Protein AF-0000000083929045 (afdb_homodimer)

Solvent-accessible surface area (backbone atoms only — not comparable to full-atom values): 28969 Å² total; per-residue (Å²): 110,42,44,61,75,66,54,42,80,89,44,76,64,35,27,66,94,39,28,39,79,70,25,64,44,53,65,53,69,43,41,29,26,38,61,42,42,71,91,71,41,39,76,35,85,62,33,43,62,63,44,73,41,59,32,74,46,68,45,70,34,44,34,30,17,72,43,71,38,47,37,33,48,41,65,78,69,24,33,40,30,50,44,58,49,95,56,54,25,23,33,47,32,36,36,51,24,32,11,51,73,42,33,62,14,21,38,47,25,56,29,48,46,55,31,28,20,25,39,38,39,36,21,29,36,60,88,49,92,45,64,72,66,19,53,76,31,68,72,15,23,39,35,47,34,37,35,31,40,84,29,97,52,76,44,73,70,46,43,59,59,61,61,46,47,77,64,20,30,45,44,69,28,55,47,82,33,60,87,48,23,61,50,60,74,46,70,55,72,85,54,55,40,40,32,34,39,40,74,21,20,40,60,52,84,63,18,43,62,10,24,39,40,34,41,40,68,57,56,43,61,30,13,59,67,63,46,29,54,56,36,66,23,23,24,78,86,64,46,67,41,35,38,44,46,40,73,60,32,64,55,78,86,62,73,45,32,26,27,52,70,69,70,71,71,70,68,59,62,60,60,52,49,51,50,47,57,64,64,58,63,72,62,82,127,112,42,44,63,73,65,54,41,80,90,44,77,64,35,27,66,94,38,27,39,80,70,25,64,45,53,66,52,68,44,41,29,27,38,62,44,42,71,92,73,42,40,77,36,85,61,34,41,62,61,44,73,40,58,31,73,48,68,46,69,33,44,34,29,15,73,44,72,40,48,38,32,50,41,65,80,69,25,32,40,31,50,43,58,50,94,57,54,26,23,34,47,32,36,36,50,24,33,11,50,73,41,33,60,14,22,37,48,23,56,29,49,45,56,31,28,21,26,40,38,40,38,22,29,37,62,89,49,93,45,68,73,66,20,52,74,32,67,73,15,24,40,35,46,33,36,35,31,38,84,30,97,51,75,45,73,70,46,44,58,59,61,60,47,47,77,64,21,31,44,44,70,27,54,46,80,34,57,86,47,25,60,50,60,73,46,68,56,74,87,52,54,42,41,35,36,40,38,74,22,19,40,60,53,84,62,18,43,62,11,24,38,39,34,40,40,68,58,55,42,62,30,13,59,67,63,45,29,54,56,34,65,23,23,23,76,88,63,47,66,41,34,39,45,44,40,74,60,32,64,56,78,84,61,72,45,31,26,26,50,68,70,71,73,71,69,68,60,61,60,60,51,51,53,52,48,56,65,63,58,60,74,63,81,128

Nearest PDB structures (foldseek):
  6rqu-assembly1_A  TM=9.583E-01  e=1.878E-30  Homo sapiens
  6y74-assembly1_B  TM=9.250E-01  e=8.598E-31  Homo sapiens
  9flf-assembly1_A  TM=9.456E-01  e=1.449E-29  Homo sapiens
  6g9u-assembly1_B  TM=9.501E-01  e=4.821E-29  Homo sapiens
  8vzg-assembly1_A  TM=9.355E-01  e=4.275E-29  Homo sapiens

InterPro domains:
  IPR001148 Alpha carbonic anhydrase domain [PF00194] (15-259)
  IPR001148 Alpha carbonic anhydrase domain [PS51144] (1-260)
  IPR001148 Alpha carbonic anhydrase domain [SM01057] (1-260)
  IPR018338 Carbonic anhydrase, alpha-class, conserved site [PS00162] (106-122)
  IPR023561 Carbonic anhydrase, alpha-class [PTHR18952] (1-255)
  IPR036398 Alpha carbonic anhydrase domain superfamily [G3DSA:3.10.200.10] (1-269)
  IPR036398 Alpha carbonic anhydrase domain superfamily [SSF51069] (11-258)
  IPR041874 Carbonic anhydrase, CA4/CA15 [cd03117] (28-258)

Radius of gyration: 28.04 Å; Cα contacts (8 Å, |Δi|>4): 1385; chains: 2; bounding box: 95×73×58 Å

pLDDT: mean 92.08, std 16.51, range [29.8, 98.94]

Foldseek 3Di:
DDEPVPDDPVDHDQYLVRLCVVPVLSPDQFFDDAEAEPVQAAADAQQFFKDKDCLQPWDKWKWAQQQLWIKTFDPFPIWMDGRNAPAIWTWGIKTKWAAALQDQTDAYHYNPDGAGMKMKTKTFHSPDDDDVVLLVALAGMEIEMAGEHADADALVLCVQVLVQCVQHQEHGGMDMGGDHGNCSVHDDSLQQQKWKWWFHADFHNVSRRRYIYIYGDDHHYHHSVSSSSQQSHAGNVRHGNRNSYRHHDDNNPTHMHIYDPPPPPPPCVVVVVVVVVVPPPPPDD/DDEPVPDDPVDHDQYLVRLCVVPVLSPDQFFDDAEAEPVQAAADAQQFFKDKDCLQPWDKWKWAQQQLWIKTFDPFPIWMDGRNAPAIWTWGMKTKWAAALQDQTDAYHYNPDGAGMKMKTKTFHSPDDDPVVLLVALAGMEIEMAGEHADADALVLCVQVLVQLVQHQEHGGMDMGGDHGNCSVHDDSLQQQKWKWWFHADFHNVSRRRYIYIYGDDHHYHHSVSSSSQQSHAGNVRHGNRNSYRHHDDNNPTHMHIYDPPPPPPPCVVVVVVVCVVPPPPPDD

Structure (mmCIF, N/CA/C/O backbone):
data_AF-0000000083929045-model_v1
#
loop_
_entity.id
_entity.type
_entity.pdbx_description
1 polymer 'Carbonic anhydrase'
#
loop_
_atom_site.group_PDB
_atom_site.id
_atom_site.type_symbol
_atom_site.label_atom_id
_atom_site.label_alt_id
_atom_site.label_comp_id
_atom_site.label_asym_id
_atom_site.label_entity_id
_atom_site.label_seq_id
_atom_site.pdbx_PDB_ins_code
_atom_site.Cartn_x
_atom_site.Cartn_y
_atom_site.Cartn_z
_atom_site.occupancy
_atom_site.B_iso_or_equiv
_atom_site.auth_seq_id
_atom_site.auth_comp_id
_atom_site.auth_asym_id
_atom_site.auth_atom_id
_atom_site.pdbx_PDB_model_num
ATOM 1 N N . TRP A 1 1 ? 17.922 -8.453 -13.094 1 96.75 1 TRP A N 1
ATOM 2 C CA . TRP A 1 1 ? 16.922 -7.895 -12.203 1 96.75 1 TRP A CA 1
ATOM 3 C C . TRP A 1 1 ? 16.875 -8.664 -10.883 1 96.75 1 TRP A C 1
ATOM 5 O O . TRP A 1 1 ? 17.297 -9.82 -10.82 1 96.75 1 TRP A O 1
ATOM 15 N N . CYS A 1 2 ? 16.516 -7.957 -9.844 1 97.19 2 CYS A N 1
ATOM 16 C CA . CYS A 1 2 ? 16.391 -8.562 -8.523 1 97.19 2 CYS A CA 1
ATOM 17 C C . CYS A 1 2 ? 15.219 -7.965 -7.754 1 97.19 2 CYS A C 1
ATOM 19 O O . CYS A 1 2 ? 14.602 -6.996 -8.203 1 97.19 2 CYS A O 1
ATOM 21 N N . TYR A 1 3 ? 14.836 -8.688 -6.762 1 97.62 3 TYR A N 1
ATOM 22 C CA . TYR A 1 3 ? 13.891 -8.109 -5.824 1 97.62 3 TYR A CA 1
ATOM 23 C C . TYR A 1 3 ? 14.578 -7.121 -4.891 1 97.62 3 TYR A C 1
ATOM 25 O O . TYR A 1 3 ? 15.805 -7.129 -4.766 1 97.62 3 TYR A O 1
ATOM 33 N N . GLN A 1 4 ? 13.742 -6.301 -4.246 1 95.06 4 GLN A N 1
ATOM 34 C CA . GLN A 1 4 ? 14.258 -5.227 -3.406 1 95.06 4 GLN A CA 1
ATOM 35 C C . GLN A 1 4 ? 15.164 -5.777 -2.307 1 95.06 4 GLN A C 1
ATOM 37 O O . GLN A 1 4 ? 16.172 -5.16 -1.959 1 95.06 4 GLN A O 1
ATOM 42 N N . THR A 1 5 ? 14.867 -6.926 -1.731 1 95.62 5 THR A N 1
ATOM 43 C CA . THR A 1 5 ? 15.562 -7.488 -0.581 1 95.62 5 THR A CA 1
ATOM 44 C C . THR A 1 5 ? 16.969 -7.93 -0.966 1 95.62 5 THR A C 1
ATOM 46 O O . THR A 1 5 ? 17.812 -8.172 -0.096 1 95.62 5 THR A O 1
ATOM 49 N N . GLN A 1 6 ? 17.219 -8.031 -2.246 1 96.31 6 GLN A N 1
ATOM 50 C CA . GLN A 1 6 ? 18.531 -8.484 -2.721 1 96.31 6 GLN A CA 1
ATOM 51 C C . GLN A 1 6 ? 19.5 -7.316 -2.859 1 96.31 6 GLN A C 1
ATOM 53 O O . GLN A 1 6 ? 20.719 -7.516 -2.93 1 96.31 6 GLN A O 1
ATOM 58 N N . PHE A 1 7 ? 19.031 -6.172 -2.924 1 94.5 7 PHE A N 1
ATOM 59 C CA . PHE A 1 7 ? 19.859 -5.004 -3.213 1 94.5 7 PHE A CA 1
ATOM 60 C C . PHE A 1 7 ? 20.688 -4.617 -1.998 1 94.5 7 PHE A C 1
ATOM 62 O O . PHE A 1 7 ? 20.172 -4.547 -0.881 1 94.5 7 PHE A O 1
ATOM 69 N N . THR A 1 8 ? 21.922 -4.363 -2.201 1 93.31 8 THR A N 1
ATOM 70 C CA . THR A 1 8 ? 22.859 -3.686 -1.299 1 93.31 8 THR A CA 1
ATOM 71 C C . THR A 1 8 ? 23.828 -2.807 -2.08 1 93.31 8 THR A C 1
ATOM 73 O O . THR A 1 8 ? 23.984 -2.965 -3.293 1 93.31 8 THR A O 1
ATOM 76 N N . CYS A 1 9 ? 24.422 -1.886 -1.39 1 94.25 9 CYS A N 1
ATOM 77 C CA . CYS A 1 9 ? 25.359 -1.002 -2.055 1 94.25 9 CYS A CA 1
ATOM 78 C C . CYS A 1 9 ? 26.531 -1.794 -2.645 1 94.25 9 CYS A C 1
ATOM 80 O O . CYS A 1 9 ? 27.109 -1.388 -3.648 1 94.25 9 CYS A O 1
ATOM 82 N N . ASP A 1 10 ? 26.766 -2.951 -2.141 1 92.88 10 ASP A N 1
ATOM 83 C CA . ASP A 1 10 ? 27.859 -3.793 -2.621 1 92.88 10 ASP A CA 1
ATOM 84 C C . ASP A 1 10 ? 27.391 -4.711 -3.748 1 92.88 10 ASP A C 1
ATOM 86 O O . ASP A 1 10 ? 28.203 -5.277 -4.477 1 92.88 10 ASP A O 1
ATOM 90 N N . HIS A 1 11 ? 26.125 -4.91 -3.809 1 91.44 11 HIS A N 1
ATOM 91 C CA . HIS A 1 11 ? 25.516 -5.754 -4.828 1 91.44 11 HIS A CA 1
ATOM 92 C C . HIS A 1 11 ? 24.344 -5.051 -5.496 1 91.44 11 HIS A C 1
ATOM 94 O O . HIS A 1 11 ? 23.188 -5.379 -5.23 1 91.44 11 HIS A O 1
ATOM 100 N N . GLN A 1 12 ? 24.719 -4.293 -6.441 1 92.44 12 GLN A N 1
ATOM 101 C CA . GLN A 1 12 ? 23.688 -3.502 -7.094 1 92.44 12 GLN A CA 1
ATOM 102 C C . GLN A 1 12 ? 23.016 -4.285 -8.227 1 92.44 12 GLN A C 1
ATOM 104 O O . GLN A 1 12 ? 23.688 -5.043 -8.938 1 92.44 12 GLN A O 1
ATOM 109 N N . CYS A 1 13 ? 21.734 -4.176 -8.367 1 95.44 13 CYS A N 1
ATOM 110 C CA . CYS A 1 13 ? 20.938 -4.793 -9.406 1 95.44 13 CYS A CA 1
ATOM 111 C C . CYS A 1 13 ? 19.703 -3.947 -9.719 1 95.44 13 CYS A C 1
ATOM 113 O O . CYS A 1 13 ? 19.453 -2.945 -9.047 1 95.44 13 CYS A O 1
ATOM 115 N N . ASN A 1 14 ? 19 -4.246 -10.789 1 96.81 14 ASN A N 1
ATOM 116 C CA . ASN A 1 14 ? 17.75 -3.561 -11.094 1 96.81 14 ASN A CA 1
ATOM 117 C C . ASN A 1 14 ? 16.625 -4.027 -10.18 1 96.81 14 ASN A C 1
ATOM 119 O O . ASN A 1 14 ? 16.047 -5.098 -10.383 1 96.81 14 ASN A O 1
ATOM 123 N N . THR A 1 15 ? 16.359 -3.217 -9.227 1 96.69 15 THR A N 1
ATOM 124 C CA . THR A 1 15 ? 15.227 -3.48 -8.336 1 96.69 15 THR A CA 1
ATOM 125 C C . THR A 1 15 ? 13.906 -3.1 -9.008 1 96.69 15 THR A C 1
ATOM 127 O O . THR A 1 15 ? 13.906 -2.561 -10.117 1 96.69 15 THR A O 1
ATOM 130 N N . PRO A 1 16 ? 12.773 -3.393 -8.445 1 97.19 16 PRO A N 1
ATOM 131 C CA . PRO A 1 16 ? 11.492 -3.258 -9.141 1 97.19 16 PRO A CA 1
ATOM 132 C C . PRO A 1 16 ? 11.297 -1.875 -9.758 1 97.19 16 PRO A C 1
ATOM 134 O O . PRO A 1 16 ? 10.758 -1.759 -10.859 1 97.19 16 PRO A O 1
ATOM 137 N N . GLU A 1 17 ? 11.758 -0.857 -9.117 1 93.81 17 GLU A N 1
ATOM 138 C CA . GLU A 1 17 ? 11.609 0.494 -9.648 1 93.81 17 GLU A CA 1
ATOM 139 C C . GLU A 1 17 ? 12.414 0.669 -10.938 1 93.81 17 GLU A C 1
ATOM 141 O O . GLU A 1 17 ? 12.18 1.612 -11.695 1 93.81 17 GLU A O 1
ATOM 146 N N . LYS A 1 18 ? 13.367 -0.2 -11.156 1 96.56 18 LYS A N 1
ATOM 147 C CA . LYS A 1 18 ? 14.25 -0.092 -12.312 1 96.56 18 LYS A CA 1
ATOM 148 C C . LYS A 1 18 ? 14.07 -1.283 -13.25 1 96.56 18 LYS A C 1
ATOM 150 O O . LYS A 1 18 ? 14.953 -1.573 -14.062 1 96.56 18 LYS A O 1
ATOM 155 N N . TRP A 1 19 ? 12.977 -1.99 -13.133 1 98.31 19 TRP A N 1
ATOM 156 C CA . TRP A 1 19 ? 12.773 -3.182 -13.953 1 98.31 19 TRP A CA 1
ATOM 157 C C . TRP A 1 19 ? 12.578 -2.809 -15.422 1 98.31 19 TRP A C 1
ATOM 159 O O . TRP A 1 19 ? 12.75 -3.646 -16.312 1 98.31 19 TRP A O 1
ATOM 169 N N . ASN A 1 20 ? 12.195 -1.561 -15.695 1 97.5 20 ASN A N 1
ATOM 170 C CA . ASN A 1 20 ? 12.117 -1.116 -17.078 1 97.5 20 ASN A CA 1
ATOM 171 C C . ASN A 1 20 ? 13.484 -1.145 -17.766 1 97.5 20 ASN A C 1
ATOM 173 O O . ASN A 1 20 ? 13.57 -1.215 -18.984 1 97.5 20 ASN A O 1
ATOM 177 N N . HIS A 1 21 ? 14.609 -1.109 -16.938 1 97.5 21 HIS A N 1
ATOM 178 C CA . HIS A 1 21 ? 15.961 -1.232 -17.484 1 97.5 21 HIS A CA 1
ATOM 179 C C . HIS A 1 21 ? 16.297 -2.688 -17.781 1 97.5 21 HIS A C 1
ATOM 181 O O . HIS A 1 21 ? 17.188 -2.967 -18.594 1 97.5 21 HIS A O 1
ATOM 187 N N . ALA A 1 22 ? 15.617 -3.588 -17.094 1 96.88 22 ALA A N 1
ATOM 188 C CA . ALA A 1 22 ? 15.797 -5.012 -17.375 1 96.88 22 ALA A CA 1
ATOM 189 C C . ALA A 1 22 ? 14.953 -5.457 -18.562 1 96.88 22 ALA A C 1
ATOM 191 O O . ALA A 1 22 ? 15.367 -6.32 -19.328 1 96.88 22 ALA A O 1
ATOM 192 N N . ASN A 1 23 ? 13.797 -4.957 -18.641 1 97.5 23 ASN A N 1
ATOM 193 C CA . ASN A 1 23 ? 12.836 -5.207 -19.719 1 97.5 23 ASN A CA 1
ATOM 194 C C . ASN A 1 23 ? 11.945 -3.996 -19.969 1 97.5 23 ASN A C 1
ATOM 196 O O . ASN A 1 23 ? 11.148 -3.623 -19.094 1 97.5 23 ASN A O 1
ATOM 200 N N . ASN A 1 24 ? 11.992 -3.465 -21.094 1 97.31 24 ASN A N 1
ATOM 201 C CA . ASN A 1 24 ? 11.289 -2.225 -21.422 1 97.31 24 ASN A CA 1
ATOM 202 C C . ASN A 1 24 ? 9.781 -2.359 -21.219 1 97.31 24 ASN A C 1
ATOM 204 O O . ASN A 1 24 ? 9.109 -1.378 -20.891 1 97.31 24 ASN A O 1
ATOM 208 N N . ALA A 1 25 ? 9.273 -3.549 -21.328 1 97.5 25 ALA A N 1
ATOM 209 C CA . ALA A 1 25 ? 7.84 -3.785 -21.188 1 97.5 25 ALA A CA 1
ATOM 210 C C . ALA A 1 25 ? 7.367 -3.488 -19.766 1 97.5 25 ALA A C 1
ATOM 212 O O . ALA A 1 25 ? 6.168 -3.328 -19.531 1 97.5 25 ALA A O 1
ATOM 213 N N . CYS A 1 26 ? 8.297 -3.354 -18.875 1 98.31 26 CYS A N 1
ATOM 214 C CA . CYS A 1 26 ? 7.941 -3.137 -17.469 1 98.31 26 CYS A CA 1
ATOM 215 C C . CYS A 1 26 ? 7.547 -1.686 -17.234 1 98.31 26 CYS A C 1
ATOM 217 O O . CYS A 1 26 ? 7.137 -1.327 -16.125 1 98.31 26 CYS A O 1
ATOM 219 N N . SER A 1 27 ? 7.602 -0.888 -18.234 1 96.94 27 SER A N 1
ATOM 220 C CA . SER A 1 27 ? 7.145 0.496 -18.141 1 96.94 27 SER A CA 1
ATOM 221 C C . SER A 1 27 ? 5.793 0.68 -18.812 1 96.94 27 SER A C 1
ATOM 223 O O . SER A 1 27 ? 5.398 1.805 -19.125 1 96.94 27 SER A O 1
ATOM 225 N N . GLY A 1 28 ? 5.059 -0.43 -19.094 1 97.81 28 GLY A N 1
ATOM 226 C CA . GLY A 1 28 ? 3.758 -0.36 -19.734 1 97.81 28 GLY A CA 1
ATOM 227 C C . GLY A 1 28 ? 2.697 0.292 -18.859 1 97.81 28 GLY A C 1
ATOM 228 O O . GLY A 1 28 ? 2.932 0.554 -17.688 1 97.81 28 GLY A O 1
ATOM 229 N N . LYS A 1 29 ? 1.489 0.496 -19.453 1 97.69 29 LYS A N 1
ATOM 230 C CA . LYS A 1 29 ? 0.439 1.25 -18.766 1 97.69 29 LYS A CA 1
ATOM 231 C C . LYS A 1 29 ? -0.588 0.315 -18.141 1 97.69 29 LYS A C 1
ATOM 233 O O . LYS A 1 29 ? -1.441 0.753 -17.359 1 97.69 29 LYS A O 1
ATOM 238 N N . SER A 1 30 ? -0.524 -0.978 -18.484 1 98.5 30 SER A N 1
ATOM 239 C CA . SER A 1 30 ? -1.449 -1.965 -17.938 1 98.5 30 SER A CA 1
ATOM 240 C C . SER A 1 30 ? -0.709 -3.041 -17.156 1 98.5 30 SER A C 1
ATOM 242 O O . SER A 1 30 ? -0.912 -4.234 -17.391 1 98.5 30 SER A O 1
ATOM 244 N N . GLN A 1 31 ? 0.126 -2.555 -16.25 1 98.69 31 GLN A N 1
ATOM 245 C CA . GLN A 1 31 ? 1.036 -3.447 -15.539 1 98.69 31 GLN A CA 1
ATOM 246 C C . GLN A 1 31 ? 0.359 -4.066 -14.32 1 98.69 31 GLN A C 1
ATOM 248 O O . GLN A 1 31 ? -0.677 -3.578 -13.867 1 98.69 31 GLN A O 1
ATOM 253 N N . SER A 1 32 ? 0.866 -5.184 -13.914 1 98.81 32 SER A N 1
ATOM 254 C CA . SER A 1 32 ? 0.497 -5.918 -12.703 1 98.81 32 SER A CA 1
ATOM 255 C C . SER A 1 32 ? 1.687 -6.066 -11.766 1 98.81 32 SER A C 1
ATOM 257 O O . SER A 1 32 ? 2.84 -5.996 -12.195 1 98.81 32 SER A O 1
ATOM 259 N N . PRO A 1 33 ? 1.436 -6.297 -10.445 1 98.88 33 PRO A N 1
ATOM 260 C CA . PRO A 1 33 ? 0.154 -6.445 -9.75 1 98.88 33 PRO A CA 1
ATOM 261 C C . PRO A 1 33 ? -0.508 -5.105 -9.445 1 98.88 33 PRO A C 1
ATOM 263 O O . PRO A 1 33 ? 0.133 -4.059 -9.547 1 98.88 33 PRO A O 1
ATOM 266 N N . ILE A 1 34 ? -1.8 -5.137 -9.133 1 98.94 34 ILE A N 1
ATOM 267 C CA . ILE A 1 34 ? -2.51 -3.914 -8.789 1 98.94 34 ILE A CA 1
ATOM 268 C C . ILE A 1 34 ? -3.059 -4.023 -7.363 1 98.94 34 ILE A C 1
ATOM 270 O O . ILE A 1 34 ? -3.004 -5.094 -6.754 1 98.94 34 ILE A O 1
ATOM 274 N N . ASN A 1 35 ? -3.434 -2.904 -6.781 1 98.81 35 ASN A N 1
ATOM 275 C CA . ASN A 1 35 ? -4.309 -2.836 -5.617 1 98.81 35 ASN A CA 1
ATOM 276 C C . ASN A 1 35 ? -5.781 -2.826 -6.023 1 98.81 35 ASN A C 1
ATOM 278 O O . ASN A 1 35 ? -6.199 -2.006 -6.84 1 98.81 35 ASN A O 1
ATOM 282 N N . VAL A 1 36 ? -6.551 -3.721 -5.5 1 98.81 36 VAL A N 1
ATOM 283 C CA . VAL A 1 36 ? -7.988 -3.717 -5.742 1 98.81 36 VAL A CA 1
ATOM 284 C C . VAL A 1 36 ? -8.688 -2.893 -4.664 1 98.81 36 VAL A C 1
ATOM 286 O O . VAL A 1 36 ? -8.594 -3.205 -3.475 1 98.81 36 VAL A O 1
ATOM 289 N N . VAL A 1 37 ? -9.281 -1.899 -5.07 1 98.5 37 VAL A N 1
ATOM 290 C CA . VAL A 1 37 ? -10.148 -1.13 -4.18 1 98.5 37 VAL A CA 1
ATOM 291 C C . VAL A 1 37 ? -11.578 -1.653 -4.273 1 98.5 37 VAL A C 1
ATOM 293 O O . VAL A 1 37 ? -12.297 -1.348 -5.227 1 98.5 37 VAL A O 1
ATOM 296 N N . THR A 1 38 ? -12 -2.367 -3.279 1 98.06 38 THR A N 1
ATOM 297 C CA . THR A 1 38 ? -13.234 -3.15 -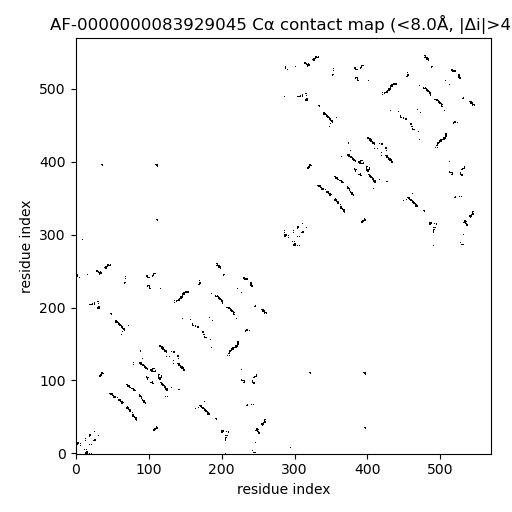3.33 1 98.06 38 THR A CA 1
ATOM 298 C C . THR A 1 38 ? -14.43 -2.26 -3.643 1 98.06 38 THR A C 1
ATOM 300 O O . THR A 1 38 ? -15.258 -2.6 -4.492 1 98.06 38 THR A O 1
ATOM 303 N N . ARG A 1 39 ? -14.539 -1.081 -3.043 1 96.31 39 ARG A N 1
ATOM 304 C CA . ARG A 1 39 ? -15.711 -0.221 -3.186 1 96.31 39 ARG A CA 1
ATOM 305 C C . ARG A 1 39 ? -15.773 0.392 -4.582 1 96.31 39 ARG A C 1
ATOM 307 O O . ARG A 1 39 ? -16.797 0.971 -4.965 1 96.31 39 ARG A O 1
ATOM 314 N N . LYS A 1 40 ? -14.711 0.322 -5.301 1 97.44 40 LYS A N 1
ATOM 315 C CA . LYS A 1 40 ? -14.664 0.935 -6.625 1 97.44 40 LYS A CA 1
ATOM 316 C C . LYS A 1 40 ? -14.789 -0.118 -7.723 1 97.44 40 LYS A C 1
ATOM 318 O O . LYS A 1 40 ? -14.797 0.213 -8.914 1 97.44 40 LYS A O 1
ATOM 323 N N . THR A 1 41 ? -14.852 -1.363 -7.387 1 98.38 41 THR A N 1
ATOM 324 C CA . THR A 1 41 ? -15.031 -2.416 -8.383 1 98.38 41 THR A CA 1
ATOM 325 C C . THR A 1 41 ? -16.438 -2.371 -8.961 1 98.38 41 THR A C 1
ATOM 327 O O . THR A 1 41 ? -17.375 -1.881 -8.32 1 98.38 41 THR A O 1
ATOM 330 N N . LEU A 1 42 ? -16.562 -2.809 -10.172 1 98.19 42 LEU A N 1
ATOM 331 C CA . LEU A 1 42 ? -17.844 -2.879 -10.844 1 98.19 42 LEU A CA 1
ATOM 332 C C . LEU A 1 42 ? -18.328 -4.324 -10.961 1 98.19 42 LEU A C 1
ATOM 334 O O . LEU A 1 42 ? -17.578 -5.195 -11.398 1 98.19 42 LEU A O 1
ATOM 338 N N . LYS A 1 43 ? -19.547 -4.531 -10.57 1 97.81 43 LYS A N 1
ATOM 339 C CA . LYS A 1 43 ? -20.125 -5.859 -10.742 1 97.81 43 LYS A CA 1
ATOM 340 C C . LYS A 1 43 ? -20.312 -6.195 -12.219 1 97.81 43 LYS A C 1
ATOM 342 O O . LYS A 1 43 ? -20.812 -5.367 -12.984 1 97.81 43 LYS A O 1
ATOM 347 N N . ASP A 1 44 ? -19.891 -7.305 -12.641 1 97.75 44 ASP A N 1
ATOM 348 C CA . ASP A 1 44 ? -20.078 -7.816 -14 1 97.75 44 ASP A CA 1
ATOM 349 C C . ASP A 1 44 ? -20.781 -9.172 -13.984 1 97.75 44 ASP A C 1
ATOM 351 O O . ASP A 1 44 ? -20.219 -10.164 -13.523 1 97.75 44 ASP A O 1
ATOM 355 N N . GLU A 1 45 ? -21.953 -9.242 -14.523 1 95.5 45 GLU A N 1
ATOM 356 C CA . GLU A 1 45 ? -22.797 -10.445 -14.484 1 95.5 45 GLU A CA 1
ATOM 357 C C . GLU A 1 45 ? -22.188 -11.562 -15.328 1 95.5 45 GLU A C 1
ATOM 359 O O . GLU A 1 45 ? -22.562 -12.727 -15.195 1 95.5 45 GLU A O 1
ATOM 364 N N . ARG A 1 46 ? -21.344 -11.305 -16.172 1 96.88 46 ARG A N 1
ATOM 365 C CA . ARG A 1 46 ? -20.703 -12.312 -17.016 1 96.88 46 ARG A CA 1
ATOM 366 C C . ARG A 1 46 ? -19.688 -13.125 -16.234 1 96.88 46 ARG A C 1
ATOM 368 O O . ARG A 1 46 ? -19.25 -14.188 -16.688 1 96.88 46 ARG A O 1
ATOM 375 N N . LEU A 1 47 ? -19.25 -12.586 -15.07 1 98.38 47 LEU A N 1
ATOM 376 C CA . LEU A 1 47 ? -18.281 -13.297 -14.242 1 98.38 47 LEU A CA 1
ATOM 377 C C . LEU A 1 47 ? -18.969 -14.414 -13.445 1 98.38 47 LEU A C 1
ATOM 379 O O . LEU A 1 47 ? -19 -14.367 -12.219 1 98.38 47 LEU A O 1
ATOM 383 N N . THR A 1 48 ? -19.391 -15.469 -14.164 1 96.06 48 THR A N 1
ATOM 384 C CA . THR A 1 48 ? -20.047 -16.656 -13.617 1 96.06 48 THR A CA 1
ATOM 385 C C . THR A 1 48 ? -19.016 -17.562 -12.953 1 96.06 48 THR A C 1
ATOM 387 O O . THR A 1 48 ? -17.812 -17.328 -13.039 1 96.06 48 THR A O 1
ATOM 390 N N . PRO A 1 49 ? -19.469 -18.609 -12.273 1 96.56 49 PRO A N 1
ATOM 391 C CA . PRO A 1 49 ? -18.516 -19.562 -11.703 1 96.56 49 PRO A CA 1
ATOM 392 C C . PRO A 1 49 ? -17.641 -20.219 -12.766 1 96.56 49 PRO A C 1
ATOM 394 O O . PRO A 1 49 ? -18.109 -20.516 -13.875 1 96.56 49 PRO A O 1
ATOM 397 N N . PHE A 1 50 ? -16.484 -20.516 -12.422 1 98.12 50 PHE A N 1
ATOM 398 C CA . PHE A 1 50 ? -15.555 -21.219 -13.305 1 98.12 50 PHE A CA 1
ATOM 399 C C . PHE A 1 50 ? -15.953 -22.672 -13.477 1 98.12 50 PHE A C 1
ATOM 401 O O . PHE A 1 50 ? -16.578 -23.266 -12.586 1 98.12 50 PHE A O 1
ATOM 408 N N . GLN A 1 51 ? -15.586 -23.203 -14.586 1 97.75 51 GLN A N 1
ATOM 409 C CA . GLN A 1 51 ? -15.57 -24.641 -14.812 1 97.75 51 GLN A CA 1
ATOM 410 C C . GLN A 1 51 ? -14.141 -25.188 -14.797 1 97.75 51 GLN A C 1
ATOM 412 O O . GLN A 1 51 ? -13.312 -24.781 -15.609 1 97.75 51 GLN A O 1
ATOM 417 N N . PHE A 1 52 ? -13.883 -26.062 -13.891 1 98.31 52 PHE A N 1
ATOM 418 C CA . PHE A 1 52 ? -12.578 -26.688 -13.75 1 98.31 52 PHE A CA 1
ATOM 419 C C . PHE A 1 52 ? -12.609 -28.125 -14.258 1 98.31 52 PHE A C 1
ATOM 421 O O . PHE A 1 52 ? -13.312 -28.969 -13.703 1 98.31 52 PHE A O 1
ATOM 428 N N . THR A 1 53 ? -11.852 -28.344 -15.305 1 98.19 53 THR A N 1
ATOM 429 C CA . THR A 1 53 ? -11.773 -29.703 -15.859 1 98.19 53 THR A CA 1
ATOM 430 C C . THR A 1 53 ? -10.406 -30.312 -15.562 1 98.19 53 THR A C 1
ATOM 432 O O . THR A 1 53 ? -9.375 -29.703 -15.805 1 98.19 53 THR A O 1
ATOM 435 N N . ASN A 1 54 ? -10.375 -31.5 -14.969 1 97.75 54 ASN A N 1
ATOM 436 C CA . ASN A 1 54 ? -9.195 -32.312 -14.656 1 97.75 54 ASN A CA 1
ATOM 437 C C . ASN A 1 54 ? -8.336 -31.641 -13.586 1 97.75 54 ASN A C 1
ATOM 439 O O . ASN A 1 54 ? -7.16 -31.969 -13.43 1 97.75 54 ASN A O 1
ATOM 443 N N . TYR A 1 55 ? -8.891 -30.688 -12.859 1 97.94 55 TYR A N 1
ATOM 444 C CA . TYR A 1 55 ? -8.18 -30.031 -11.766 1 97.94 55 TYR A CA 1
ATOM 445 C C . TYR A 1 55 ? -8.008 -30.984 -10.586 1 97.94 55 TYR A C 1
ATOM 447 O O . TYR A 1 55 ? -7.121 -30.797 -9.75 1 97.94 55 TYR A O 1
ATOM 455 N N . GLN A 1 56 ? -8.891 -32 -10.523 1 95.94 56 GLN A N 1
ATOM 456 C CA . GLN A 1 56 ? -8.898 -32.969 -9.414 1 95.94 56 GLN A CA 1
ATOM 457 C C . GLN A 1 56 ? -7.891 -34.094 -9.656 1 95.94 56 GLN A C 1
ATOM 459 O O . GLN A 1 56 ? -7.613 -34.875 -8.75 1 95.94 56 GLN A O 1
ATOM 464 N N . GLN A 1 57 ? -7.293 -34.094 -10.82 1 95.44 57 GLN A N 1
ATOM 465 C CA . GLN A 1 57 ? -6.352 -35.156 -11.141 1 95.44 57 GLN A CA 1
ATOM 466 C C . GLN A 1 57 ? -5.008 -34.938 -10.453 1 95.44 57 GLN A C 1
ATOM 468 O O . GLN A 1 57 ? -4.414 -33.875 -10.57 1 95.44 57 GLN A O 1
ATOM 473 N N . ILE A 1 58 ? -4.652 -35.969 -9.812 1 94.94 58 ILE A N 1
ATOM 474 C CA . ILE A 1 58 ? -3.311 -35.969 -9.234 1 94.94 58 ILE A CA 1
ATOM 475 C C . ILE A 1 58 ? -2.27 -36 -10.352 1 94.94 58 ILE A C 1
ATOM 477 O O . ILE A 1 58 ? -2.416 -36.75 -11.312 1 94.94 58 ILE A O 1
ATOM 481 N N . PHE A 1 59 ? -1.257 -35.219 -10.234 1 94.56 59 PHE A N 1
ATOM 482 C CA . PHE A 1 59 ? -0.265 -35.188 -11.305 1 94.56 59 PHE A CA 1
ATOM 483 C C . PHE A 1 59 ? 1.146 -35.25 -10.734 1 94.56 59 PHE A C 1
ATOM 485 O O . PHE A 1 59 ? 1.35 -35.031 -9.539 1 94.56 59 PHE A O 1
ATOM 492 N N . LYS A 1 60 ? 2.016 -35.688 -11.602 1 92.81 60 LYS A N 1
ATOM 493 C CA . LYS A 1 60 ? 3.449 -35.625 -11.32 1 92.81 60 LYS A CA 1
ATOM 494 C C . LYS A 1 60 ? 4.105 -34.469 -12.07 1 92.81 60 LYS A C 1
ATOM 496 O O . LYS A 1 60 ? 3.77 -34.219 -13.227 1 92.81 60 LYS A O 1
ATOM 501 N N . GLY A 1 61 ? 4.906 -33.75 -11.359 1 92.88 61 GLY A N 1
ATOM 502 C CA . GLY A 1 61 ? 5.633 -32.656 -11.961 1 92.88 61 GLY A CA 1
ATOM 503 C C . GLY A 1 61 ? 6.984 -32.375 -11.32 1 92.88 61 GLY A C 1
ATOM 504 O O . GLY A 1 61 ? 7.551 -33.281 -10.688 1 92.88 61 GLY A O 1
ATOM 505 N N . THR A 1 62 ? 7.57 -31.328 -11.695 1 95.75 62 THR A N 1
ATOM 506 C CA . THR A 1 62 ? 8.836 -30.875 -11.117 1 95.75 62 THR A CA 1
ATOM 507 C C . THR A 1 62 ? 8.648 -29.562 -10.359 1 95.75 62 THR A C 1
ATOM 509 O O . THR A 1 62 ? 8.016 -28.641 -10.867 1 95.75 62 THR A O 1
ATOM 512 N N . ILE A 1 63 ? 9.109 -29.594 -9.141 1 97.81 63 ILE A N 1
ATOM 513 C CA . ILE A 1 63 ? 9.156 -28.375 -8.336 1 97.81 63 ILE A CA 1
ATOM 514 C C . ILE A 1 63 ? 10.586 -27.844 -8.289 1 97.81 63 ILE A C 1
ATOM 516 O O . ILE A 1 63 ? 11.531 -28.609 -8.062 1 97.81 63 ILE A O 1
ATOM 520 N N . LYS A 1 64 ? 10.727 -26.516 -8.508 1 98.19 64 LYS A N 1
ATOM 521 C CA . LYS A 1 64 ? 12.07 -25.969 -8.664 1 98.19 64 LYS A CA 1
ATOM 522 C C . LYS A 1 64 ? 12.188 -24.609 -7.984 1 98.19 64 LYS A C 1
ATOM 524 O O . LYS A 1 64 ? 11.211 -23.844 -7.938 1 98.19 64 LYS A O 1
ATOM 529 N N . ASN A 1 65 ? 13.32 -24.359 -7.363 1 98.62 65 ASN A N 1
ATOM 530 C CA . ASN A 1 65 ? 13.773 -23 -7.07 1 98.62 65 ASN A CA 1
ATOM 531 C C . ASN A 1 65 ? 14.375 -22.328 -8.305 1 98.62 65 ASN A C 1
ATOM 533 O O . ASN A 1 65 ? 15.508 -22.625 -8.68 1 98.62 65 ASN A O 1
ATOM 537 N N . ASN A 1 66 ? 13.648 -21.469 -8.891 1 97.62 66 ASN A N 1
ATOM 538 C CA . ASN A 1 66 ? 14.102 -20.922 -10.164 1 97.62 66 ASN A CA 1
ATOM 539 C C . ASN A 1 66 ? 14.906 -19.641 -9.969 1 97.62 66 ASN A C 1
ATOM 541 O O . ASN A 1 66 ? 15.18 -18.922 -10.93 1 97.62 66 ASN A O 1
ATOM 545 N N . GLY A 1 67 ? 15.188 -19.328 -8.711 1 97.5 67 GLY A N 1
ATOM 546 C CA . GLY A 1 67 ? 16 -18.172 -8.398 1 97.5 67 GLY A CA 1
ATOM 547 C C . GLY A 1 67 ? 15.18 -16.938 -8.031 1 97.5 67 GLY A C 1
ATOM 548 O O . GLY A 1 67 ? 15.719 -15.969 -7.508 1 97.5 67 GLY A O 1
ATOM 549 N N . HIS A 1 68 ? 13.852 -16.969 -8.32 1 96.94 68 HIS A N 1
ATOM 550 C CA . HIS A 1 68 ? 12.969 -15.844 -8.031 1 96.94 68 HIS A CA 1
ATOM 551 C C . HIS A 1 68 ? 11.75 -16.281 -7.238 1 96.94 68 HIS A C 1
ATOM 553 O O . HIS A 1 68 ? 11.07 -15.461 -6.617 1 96.94 68 HIS A O 1
ATOM 559 N N . SER A 1 69 ? 11.5 -17.562 -7.379 1 97.81 69 SER A N 1
ATOM 560 C CA . SER A 1 69 ? 10.352 -18.188 -6.723 1 97.81 69 SER A CA 1
ATOM 561 C C . SER A 1 69 ? 10.469 -19.703 -6.727 1 97.81 69 SER A C 1
ATOM 563 O O . SER A 1 69 ? 11.5 -20.25 -7.133 1 97.81 69 SER A O 1
ATOM 565 N N . VAL A 1 70 ? 9.438 -20.312 -6.129 1 98.12 70 VAL A N 1
ATOM 566 C CA . VAL A 1 70 ? 9.203 -21.75 -6.309 1 98.12 70 VAL A CA 1
ATOM 567 C C . VAL A 1 70 ? 8.18 -21.969 -7.422 1 98.12 70 VAL A C 1
ATOM 569 O O . VAL A 1 70 ? 7.105 -21.359 -7.418 1 98.12 70 VAL A O 1
ATOM 572 N N . GLN A 1 71 ? 8.562 -22.797 -8.32 1 98.19 71 GLN A N 1
ATOM 573 C CA . GLN A 1 71 ? 7.711 -23.047 -9.484 1 98.19 71 GLN A CA 1
ATOM 574 C C . GLN A 1 71 ? 7.473 -24.531 -9.695 1 98.19 71 GLN A C 1
ATOM 576 O O . GLN A 1 71 ? 8.398 -25.344 -9.57 1 98.19 71 GLN A O 1
ATOM 581 N N . VAL A 1 72 ? 6.273 -24.891 -10.031 1 97.69 72 VAL A N 1
ATOM 582 C CA . VAL A 1 72 ? 5.91 -26.266 -10.359 1 97.69 72 VAL A CA 1
ATOM 583 C C . VAL A 1 72 ? 5.344 -26.328 -11.773 1 97.69 72 VAL A C 1
ATOM 585 O O . VAL A 1 72 ? 4.422 -25.594 -12.117 1 97.69 72 VAL A O 1
ATOM 588 N N . GLY A 1 73 ? 5.918 -27.172 -12.562 1 96.38 73 GLY A N 1
ATOM 589 C CA . GLY A 1 73 ? 5.34 -27.469 -13.867 1 96.38 73 GLY A CA 1
ATOM 590 C C . GLY A 1 73 ? 4.141 -28.391 -13.797 1 96.38 73 GLY A C 1
ATOM 591 O O . GLY A 1 73 ? 4.145 -29.375 -13.047 1 96.38 73 GLY A O 1
ATOM 592 N N . VAL A 1 74 ? 3.104 -28.062 -14.531 1 95.38 74 VAL A N 1
ATOM 593 C CA . VAL A 1 74 ? 1.863 -28.828 -14.539 1 95.38 74 VAL A CA 1
ATOM 594 C C . VAL A 1 74 ? 1.638 -29.422 -15.93 1 95.38 74 VAL A C 1
ATOM 596 O O . VAL A 1 74 ? 1.78 -28.719 -16.938 1 95.38 74 VAL A O 1
ATOM 599 N N . PRO A 1 75 ? 1.282 -30.766 -15.953 1 94.19 75 PRO A N 1
ATOM 600 C CA . PRO A 1 75 ? 0.893 -31.312 -17.25 1 94.19 75 PRO A CA 1
ATOM 601 C C . PRO A 1 75 ? -0.282 -30.562 -17.875 1 94.19 75 PRO A C 1
ATOM 603 O O . PRO A 1 75 ? -1.2 -30.141 -17.172 1 94.19 75 PRO A O 1
ATOM 606 N N . HIS A 1 76 ? -0.265 -30.406 -19.219 1 94.81 76 HIS A N 1
ATOM 607 C CA . HIS A 1 76 ? -1.233 -29.578 -19.938 1 94.81 76 HIS A CA 1
ATOM 608 C C . HIS A 1 76 ? -2.557 -30.312 -20.109 1 94.81 76 HIS A C 1
ATOM 610 O O . HIS A 1 76 ? -3.088 -30.391 -21.219 1 94.81 76 HIS A O 1
ATOM 616 N N . VAL A 1 77 ? -3.123 -30.797 -19.016 1 95.19 77 VAL A N 1
ATOM 617 C CA . VAL A 1 77 ? -4.367 -31.562 -19.141 1 95.19 77 VAL A CA 1
ATOM 618 C C . VAL A 1 77 ? -5.48 -30.844 -18.375 1 95.19 77 VAL A C 1
ATOM 620 O O . VAL A 1 77 ? -6.66 -31.031 -18.672 1 95.19 77 VAL A O 1
ATOM 623 N N . SER A 1 78 ? -5.129 -30.094 -17.375 1 97.62 78 SER A N 1
ATOM 624 C CA . SER A 1 78 ? -6.109 -29.375 -16.562 1 97.62 78 SER A CA 1
ATOM 625 C C . SER A 1 78 ? -6.523 -28.078 -17.234 1 97.62 78 SER A C 1
ATOM 627 O O . SER A 1 78 ? -5.672 -27.281 -17.641 1 97.62 78 SER A O 1
ATOM 629 N N . THR A 1 79 ? -7.859 -27.859 -17.344 1 98.56 79 THR A N 1
ATOM 630 C CA . THR A 1 79 ? -8.312 -26.672 -18.062 1 98.56 79 THR A CA 1
ATOM 631 C C . THR A 1 79 ? -9.32 -25.891 -17.219 1 98.56 79 THR A C 1
ATOM 633 O O . THR A 1 79 ? -9.883 -26.422 -16.266 1 98.56 79 THR A O 1
ATOM 636 N N . ILE A 1 80 ? -9.492 -24.625 -17.547 1 98.75 80 ILE A N 1
ATOM 637 C CA . ILE A 1 80 ? -10.516 -23.766 -16.969 1 98.75 80 ILE A CA 1
ATOM 638 C C . ILE A 1 80 ? -11.312 -23.094 -18.078 1 98.75 80 ILE A C 1
ATOM 640 O O . ILE A 1 80 ? -10.781 -22.812 -19.156 1 98.75 80 ILE A O 1
ATOM 644 N N . SER A 1 81 ? -12.523 -22.891 -17.828 1 98.5 81 SER A N 1
ATOM 645 C CA . SER A 1 81 ? -13.445 -22.125 -18.641 1 98.5 81 SER A CA 1
ATOM 646 C C . SER A 1 81 ? -14.508 -21.438 -17.781 1 98.5 81 SER A C 1
ATOM 648 O O . SER A 1 81 ? -14.477 -21.531 -16.562 1 98.5 81 SER A O 1
ATOM 650 N N . GLY A 1 82 ? -15.344 -20.672 -18.422 1 97.62 82 GLY A N 1
ATOM 651 C CA . GLY A 1 82 ? -16.281 -19.891 -17.641 1 97.62 82 GLY A CA 1
ATOM 652 C C . GLY A 1 82 ? -15.625 -18.703 -16.938 1 97.62 82 GLY A C 1
ATOM 653 O O . GLY A 1 82 ? -14.625 -18.172 -17.422 1 97.62 82 GLY A O 1
ATOM 654 N N . GLY A 1 83 ? -16.328 -18.156 -15.938 1 97.44 83 GLY A N 1
ATOM 655 C CA . GLY A 1 83 ? -15.773 -17.031 -15.195 1 97.44 83 GLY A CA 1
ATOM 656 C C . GLY A 1 83 ? -15.641 -15.773 -16.031 1 97.44 83 GLY A C 1
ATOM 657 O O . GLY A 1 83 ? -14.883 -14.867 -15.695 1 97.44 83 GLY A O 1
ATOM 658 N N . GLY A 1 84 ? -16.25 -15.742 -17.172 1 97.94 84 GLY A N 1
ATOM 659 C CA . GLY A 1 84 ? -16.141 -14.594 -18.062 1 97.94 84 GLY A CA 1
ATOM 660 C C . GLY A 1 84 ? -14.938 -14.664 -18.969 1 97.94 84 GLY A C 1
ATOM 661 O O . GLY A 1 84 ? -14.625 -13.695 -19.672 1 97.94 84 GLY A O 1
ATOM 662 N N . LEU A 1 85 ? -14.227 -15.781 -19.031 1 98.62 85 LEU A N 1
ATOM 663 C CA . LEU A 1 85 ? -13.102 -15.961 -19.938 1 98.62 85 LEU A CA 1
ATOM 664 C C . LEU A 1 85 ? -13.578 -16.094 -21.375 1 98.62 85 LEU A C 1
ATOM 666 O O . LEU A 1 85 ? -14.648 -16.656 -21.625 1 98.62 85 LEU A O 1
ATOM 670 N N . PRO A 1 86 ? -12.758 -15.648 -22.297 1 97.88 86 PRO A N 1
ATOM 671 C CA . PRO A 1 86 ? -13.195 -15.688 -23.703 1 97.88 86 PRO A CA 1
ATOM 672 C C . PRO A 1 86 ? -13.148 -17.094 -24.297 1 97.88 86 PRO A C 1
ATOM 674 O O . PRO A 1 86 ? -13.836 -17.375 -25.281 1 97.88 86 PRO A O 1
ATOM 677 N N . THR A 1 87 ? -12.305 -17.969 -23.766 1 98.25 87 THR A N 1
ATOM 678 C CA . THR A 1 87 ? -12.164 -19.344 -24.234 1 98.25 87 THR A CA 1
ATOM 679 C C . THR A 1 87 ? -11.648 -20.25 -23.109 1 98.25 87 THR A C 1
ATOM 681 O O . THR A 1 87 ? -11.656 -19.859 -21.953 1 98.25 87 THR A O 1
ATOM 684 N N . THR A 1 88 ? -11.328 -21.484 -23.5 1 98.69 88 THR A N 1
ATOM 685 C CA . THR A 1 88 ? -10.742 -22.438 -22.578 1 98.69 88 THR A CA 1
ATOM 686 C C . THR A 1 88 ? -9.234 -22.219 -22.469 1 98.69 88 THR A C 1
ATOM 688 O O . THR A 1 88 ? -8.562 -21.984 -23.484 1 98.69 88 THR A O 1
ATOM 691 N N . TYR A 1 89 ? -8.75 -22.281 -21.328 1 98.88 89 TYR A N 1
ATOM 692 C CA . TYR A 1 89 ? -7.324 -22.188 -21.047 1 98.88 89 TYR A CA 1
ATOM 693 C C . TYR A 1 89 ? -6.809 -23.453 -20.375 1 98.88 89 TYR A C 1
ATOM 695 O O . TYR A 1 89 ? -7.535 -24.094 -19.609 1 98.88 89 TYR A O 1
ATOM 703 N N . LYS A 1 90 ? -5.551 -23.812 -20.578 1 98.69 90 LYS A N 1
ATOM 704 C CA . LYS A 1 90 ? -4.977 -24.984 -19.938 1 98.69 90 LYS A CA 1
ATOM 705 C C . LYS A 1 90 ? -3.834 -24.594 -19 1 98.69 90 LYS A C 1
ATOM 707 O O . LYS A 1 90 ? -3.045 -23.703 -19.312 1 98.69 90 LYS A O 1
ATOM 712 N N . ALA A 1 91 ? -3.777 -25.219 -17.875 1 98.31 91 ALA A N 1
ATOM 713 C CA . ALA A 1 91 ? -2.768 -24.938 -16.859 1 98.31 91 ALA A CA 1
ATOM 714 C C . ALA A 1 91 ? -1.374 -25.328 -17.344 1 98.31 91 ALA A C 1
ATOM 716 O O . ALA A 1 91 ? -1.201 -26.375 -17.984 1 98.31 91 ALA A O 1
ATOM 717 N N . VAL A 1 92 ? -0.393 -24.516 -17.047 1 98 92 VAL A N 1
ATOM 718 C CA . VAL A 1 92 ? 0.978 -24.719 -17.5 1 98 92 VAL A CA 1
ATOM 719 C C . VAL A 1 92 ? 1.905 -24.859 -16.281 1 98 92 VAL A C 1
ATOM 721 O O . VAL A 1 92 ? 2.828 -25.688 -16.297 1 98 92 VAL A O 1
ATOM 724 N N . GLN A 1 93 ? 1.682 -24.062 -15.273 1 97.62 93 GLN A N 1
ATOM 725 C CA . GLN A 1 93 ? 2.527 -24.016 -14.086 1 97.62 93 GLN A CA 1
ATOM 726 C C . GLN A 1 93 ? 1.842 -23.266 -12.945 1 97.62 93 GLN A C 1
ATOM 728 O O . GLN A 1 93 ? 0.821 -22.609 -13.156 1 97.62 93 GLN A O 1
ATOM 733 N N . PHE A 1 94 ? 2.355 -23.438 -11.789 1 98.31 94 PHE A N 1
ATOM 734 C CA . PHE A 1 94 ? 2.02 -22.5 -10.727 1 98.31 94 PHE A CA 1
ATOM 735 C C . PHE A 1 94 ? 3.264 -22.109 -9.93 1 98.31 94 PHE A C 1
ATOM 737 O O . PHE A 1 94 ? 4.277 -22.812 -9.977 1 98.31 94 PHE A O 1
ATOM 744 N N . HIS A 1 95 ? 3.26 -20.984 -9.352 1 98.62 95 HIS A N 1
ATOM 745 C CA . HIS A 1 95 ? 4.332 -20.469 -8.508 1 98.62 95 HIS A CA 1
ATOM 746 C C . HIS A 1 95 ? 3.781 -19.609 -7.383 1 98.62 95 HIS A C 1
ATOM 748 O O . HIS A 1 95 ? 2.59 -19.297 -7.363 1 98.62 95 HIS A O 1
ATOM 754 N N . LEU A 1 96 ? 4.656 -19.266 -6.414 1 98.69 96 LEU A N 1
ATOM 755 C CA . LEU A 1 96 ? 4.207 -18.578 -5.207 1 98.69 96 LEU A CA 1
ATOM 756 C C . LEU A 1 96 ? 5.047 -17.328 -4.957 1 98.69 96 LEU A C 1
ATOM 758 O O . LEU A 1 96 ? 6.18 -17.234 -5.426 1 98.69 96 LEU A O 1
ATOM 762 N N . HIS A 1 97 ? 4.465 -16.391 -4.344 1 98.81 97 HIS A N 1
ATOM 763 C CA . HIS A 1 97 ? 5.113 -15.195 -3.812 1 98.81 97 HIS A CA 1
ATOM 764 C C . HIS A 1 97 ? 4.934 -15.094 -2.303 1 98.81 97 HIS A C 1
ATOM 766 O O . HIS A 1 97 ? 3.859 -15.406 -1.779 1 98.81 97 HIS A O 1
ATOM 772 N N . TRP A 1 98 ? 6 -14.672 -1.613 1 98.75 98 TRP A N 1
ATOM 773 C CA . TRP A 1 98 ? 5.906 -14.641 -0.158 1 98.75 98 TRP A CA 1
ATOM 774 C C . TRP A 1 98 ? 6.746 -13.508 0.421 1 98.75 98 TRP A C 1
ATOM 776 O O . TRP A 1 98 ? 7.527 -12.883 -0.295 1 98.75 98 TRP A O 1
ATOM 786 N N . GLY A 1 99 ? 6.441 -13.172 1.694 1 97.75 99 GLY A N 1
ATOM 787 C CA . GLY A 1 99 ? 7.168 -12.141 2.416 1 97.75 99 GLY A CA 1
ATOM 788 C C . GLY A 1 99 ? 8.336 -12.688 3.221 1 97.75 99 GLY A C 1
ATOM 789 O O . GLY A 1 99 ? 9.031 -13.594 2.773 1 97.75 99 GLY A O 1
ATOM 790 N N . THR A 1 100 ? 8.625 -12.062 4.293 1 97.25 100 THR A N 1
ATOM 791 C CA . THR A 1 100 ? 9.703 -12.453 5.195 1 97.25 100 THR A CA 1
ATOM 792 C C . THR A 1 100 ? 9.148 -13.117 6.453 1 97.25 100 THR A C 1
ATOM 794 O O . THR A 1 100 ? 8.312 -12.531 7.148 1 97.25 100 THR A O 1
ATOM 797 N N . ASN A 1 101 ? 9.578 -14.297 6.711 1 96.69 101 ASN A N 1
ATOM 798 C CA . ASN A 1 101 ? 9.219 -15.047 7.91 1 96.69 101 ASN A CA 1
ATOM 799 C C . ASN A 1 101 ? 7.703 -15.062 8.125 1 96.69 101 ASN A C 1
ATOM 801 O O . ASN A 1 101 ? 7.223 -14.742 9.211 1 96.69 101 ASN A O 1
ATOM 805 N N . GLY A 1 102 ? 7.016 -15.312 7.062 1 95.75 102 GLY A N 1
ATOM 806 C CA . GLY A 1 102 ? 5.578 -15.516 7.16 1 95.75 102 GLY A CA 1
ATOM 807 C C . GLY A 1 102 ? 4.77 -14.336 6.656 1 95.75 102 GLY A C 1
ATOM 808 O O . GLY A 1 102 ? 3.539 -14.352 6.711 1 95.75 102 GLY A O 1
ATOM 809 N N . GLY A 1 103 ? 5.41 -13.203 6.207 1 93.94 103 GLY A N 1
ATOM 810 C CA . GLY A 1 103 ? 4.684 -12.102 5.59 1 93.94 103 GLY A CA 1
ATOM 811 C C . GLY A 1 103 ? 5.055 -10.75 6.168 1 93.94 103 GLY A C 1
ATOM 812 O O . GLY A 1 103 ? 5.914 -10.656 7.043 1 93.94 103 GLY A O 1
ATOM 813 N N . PRO A 1 104 ? 4.277 -9.758 5.609 1 96.44 104 PRO A N 1
ATOM 814 C CA . PRO A 1 104 ? 3.42 -9.805 4.426 1 96.44 104 PRO A CA 1
ATOM 815 C C . PRO A 1 104 ? 4.215 -9.977 3.131 1 96.44 104 PRO A C 1
ATOM 817 O O . PRO A 1 104 ? 5.402 -9.641 3.082 1 96.44 104 PRO A O 1
ATOM 820 N N . GLY A 1 105 ? 3.496 -10.578 2.035 1 98.31 105 GLY A N 1
ATOM 821 C CA . GLY A 1 105 ? 4.324 -10.844 0.869 1 98.31 105 GLY A CA 1
ATOM 822 C C . GLY A 1 105 ? 3.52 -11.102 -0.39 1 98.31 105 GLY A C 1
ATOM 823 O O . GLY A 1 105 ? 4.078 -11.445 -1.433 1 98.31 105 GLY A O 1
ATOM 824 N N . SER A 1 106 ? 2.166 -11.023 -0.361 1 98.81 106 SER A N 1
ATOM 825 C CA . SER A 1 106 ? 1.397 -11.141 -1.596 1 98.81 106 SER A CA 1
ATOM 826 C C . SER A 1 106 ? 1.74 -10.016 -2.568 1 98.81 106 SER A C 1
ATOM 828 O O . SER A 1 106 ? 2.129 -8.922 -2.152 1 98.81 106 SER A O 1
ATOM 830 N N . GLU A 1 107 ? 1.64 -10.289 -3.824 1 98.69 107 GLU A N 1
ATOM 831 C CA . GLU A 1 107 ? 1.887 -9.258 -4.82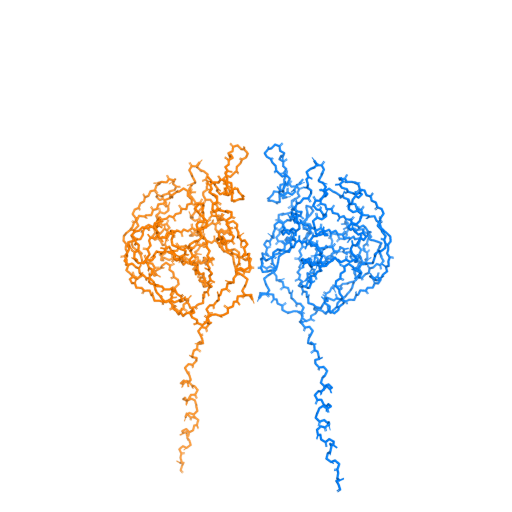4 1 98.69 107 GLU A CA 1
ATOM 832 C C . GLU A 1 107 ? 0.709 -8.289 -4.918 1 98.69 107 GLU A C 1
ATOM 834 O O . GLU A 1 107 ? 0.883 -7.078 -4.793 1 98.69 107 GLU A O 1
ATOM 839 N N . HIS A 1 108 ? -0.453 -8.859 -5.168 1 98.94 108 HIS A N 1
ATOM 840 C CA . HIS A 1 108 ? -1.647 -8.023 -5.184 1 98.94 108 HIS A CA 1
ATOM 841 C C . HIS A 1 108 ? -2.062 -7.629 -3.77 1 98.94 108 HIS A C 1
ATOM 843 O O . HIS A 1 108 ? -1.731 -8.328 -2.807 1 98.94 108 HIS A O 1
ATOM 849 N N . THR A 1 109 ? -2.754 -6.52 -3.631 1 98.75 109 THR A N 1
ATOM 850 C CA . THR A 1 109 ? -3.365 -6.109 -2.371 1 98.75 109 THR A CA 1
ATOM 851 C C . THR A 1 109 ? -4.859 -5.855 -2.551 1 98.75 109 THR A C 1
ATOM 853 O O . THR A 1 109 ? -5.316 -5.57 -3.66 1 98.75 109 THR A O 1
ATOM 856 N N . ILE A 1 110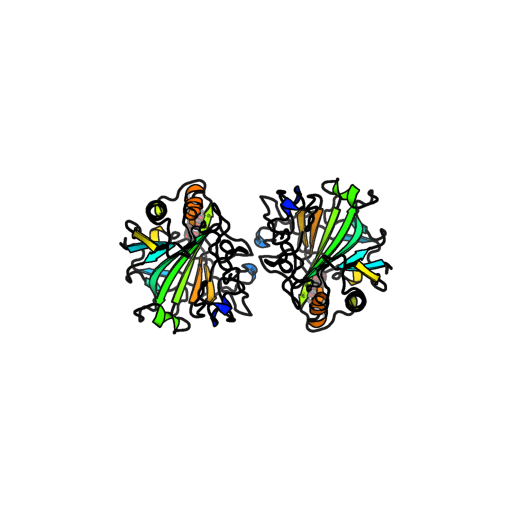 ? -5.633 -6.078 -1.531 1 98.75 110 ILE A N 1
ATOM 857 C CA . ILE A 1 110 ? -7.047 -5.723 -1.471 1 98.75 110 ILE A CA 1
ATOM 858 C C . ILE A 1 110 ? -7.25 -4.586 -0.472 1 98.75 110 ILE A C 1
ATOM 860 O O . ILE A 1 110 ? -6.984 -4.746 0.722 1 98.75 110 ILE A O 1
ATOM 864 N N . ASP A 1 111 ? -7.648 -3.477 -0.938 1 98.5 111 ASP A N 1
ATOM 865 C CA . ASP A 1 111 ? -7.809 -2.273 -0.125 1 98.5 111 ASP A CA 1
ATOM 866 C C . ASP A 1 111 ? -6.516 -1.94 0.62 1 98.5 111 ASP A C 1
ATOM 868 O O . ASP A 1 111 ? -6.551 -1.569 1.795 1 98.5 111 ASP A O 1
ATOM 872 N N . GLY A 1 112 ? -5.453 -2.221 0 1 98.31 112 GLY A N 1
ATOM 873 C CA . GLY A 1 112 ? -4.148 -1.876 0.541 1 98.31 112 GLY A CA 1
ATOM 874 C C . GLY A 1 112 ? -3.592 -2.932 1.479 1 98.31 112 GLY A C 1
ATOM 875 O O . GLY A 1 112 ? -2.457 -2.82 1.945 1 98.31 112 GLY A O 1
ATOM 876 N N . GLU A 1 113 ? -4.332 -3.912 1.8 1 97.38 113 GLU A N 1
ATOM 877 C CA . GLU A 1 113 ? -3.855 -4.977 2.676 1 97.38 113 GLU A CA 1
ATOM 878 C C . GLU A 1 113 ? -3.061 -6.02 1.896 1 97.38 113 GLU A C 1
ATOM 880 O O . GLU A 1 113 ? -3.535 -6.539 0.883 1 97.38 113 GLU A O 1
ATOM 885 N N . GLN A 1 114 ? -1.9 -6.266 2.361 1 97.94 114 GLN A N 1
ATOM 886 C CA . GLN A 1 114 ? -1.009 -7.254 1.766 1 97.94 114 GLN A CA 1
ATOM 887 C C . GLN A 1 114 ? -1.04 -8.562 2.547 1 97.94 114 GLN A C 1
ATOM 889 O O . GLN A 1 114 ? -0.782 -8.578 3.752 1 97.94 114 GLN A O 1
ATOM 894 N N . TYR A 1 115 ? -1.337 -9.68 1.931 1 98.25 115 TYR A N 1
ATOM 895 C CA . TYR A 1 115 ? -1.421 -10.992 2.555 1 98.25 115 TYR A CA 1
ATOM 896 C C . TYR A 1 115 ? -0.035 -11.602 2.725 1 98.25 115 TYR A C 1
ATOM 898 O O . TYR A 1 115 ? 0.939 -11.117 2.146 1 98.25 115 TYR A O 1
ATOM 906 N N . PRO A 1 116 ? 0.053 -12.648 3.52 1 98.19 116 PRO A N 1
ATOM 907 C CA . PRO A 1 116 ? 1.361 -13.266 3.756 1 98.19 116 PRO A CA 1
ATOM 908 C C . PRO A 1 116 ? 2 -13.805 2.479 1 98.19 116 PRO A C 1
ATOM 910 O O . PRO A 1 116 ? 3.223 -13.742 2.324 1 98.19 116 PRO A O 1
ATOM 913 N N . MET A 1 117 ? 1.182 -14.359 1.611 1 98.69 117 MET A N 1
ATOM 914 C CA . MET A 1 117 ? 1.647 -15.016 0.391 1 98.69 117 MET A CA 1
ATOM 915 C C . MET A 1 117 ? 0.574 -14.977 -0.691 1 98.69 117 MET A C 1
ATOM 917 O O . MET A 1 117 ? -0.567 -14.594 -0.426 1 98.69 117 MET A O 1
ATOM 921 N N . GLU A 1 118 ? 0.99 -15.352 -1.888 1 98.94 118 GLU A N 1
ATOM 922 C CA . GLU A 1 118 ? 0.083 -15.383 -3.031 1 98.94 118 GLU A CA 1
ATOM 923 C C . GLU A 1 118 ? 0.457 -16.5 -4 1 98.94 118 GLU A C 1
ATOM 925 O O . GLU A 1 118 ? 1.633 -16.688 -4.32 1 98.94 118 GLU A O 1
ATOM 930 N N . LEU A 1 119 ? -0.535 -17.281 -4.395 1 98.88 119 LEU A N 1
ATOM 931 C CA . LEU A 1 119 ? -0.399 -18.344 -5.391 1 98.88 119 LEU A CA 1
ATOM 932 C C . LEU A 1 119 ? -0.851 -17.859 -6.766 1 98.88 119 LEU A C 1
ATOM 934 O O . LEU A 1 119 ? -1.886 -17.203 -6.887 1 98.88 119 LEU A O 1
ATOM 938 N N . HIS A 1 120 ? -0.046 -18.141 -7.746 1 98.94 120 HIS A N 1
ATOM 939 C CA . HIS A 1 120 ? -0.434 -17.922 -9.133 1 98.94 120 HIS A CA 1
ATOM 940 C C . HIS A 1 120 ? -0.489 -19.234 -9.906 1 98.94 120 HIS A C 1
ATOM 942 O O . HIS A 1 120 ? 0.52 -19.938 -10.023 1 98.94 120 HIS A O 1
ATOM 948 N N . ILE A 1 121 ? -1.632 -19.578 -10.445 1 98.88 121 ILE A N 1
ATOM 949 C CA . ILE A 1 121 ? -1.738 -20.656 -11.43 1 98.88 121 ILE A CA 1
ATOM 950 C C . ILE A 1 121 ? -1.856 -20.062 -12.828 1 98.88 121 ILE A C 1
ATOM 952 O O . ILE A 1 121 ? -2.824 -19.359 -13.133 1 98.88 121 ILE A O 1
ATOM 956 N N . VAL A 1 122 ? -0.909 -20.406 -13.648 1 98.88 122 VAL A N 1
ATOM 957 C CA . VAL A 1 122 ? -0.794 -19.812 -14.969 1 98.88 122 VAL A CA 1
ATOM 958 C C . VAL A 1 122 ? -1.407 -20.734 -16.016 1 98.88 122 VAL A C 1
ATOM 960 O O . VAL A 1 122 ? -1.1 -21.938 -16.047 1 98.88 122 VAL A O 1
ATOM 963 N N . HIS A 1 123 ? -2.295 -20.203 -16.828 1 98.94 123 HIS A N 1
ATOM 964 C CA . HIS A 1 123 ? -2.914 -20.922 -17.938 1 98.94 123 HIS A CA 1
ATOM 965 C C . HIS A 1 123 ? -2.627 -20.234 -19.266 1 98.94 123 HIS A C 1
ATOM 967 O O . HIS A 1 123 ? -2.445 -19.016 -19.312 1 98.94 123 HIS A O 1
ATOM 973 N N . MET A 1 124 ? -2.555 -21 -20.312 1 98.81 124 MET A N 1
ATOM 974 C CA . MET A 1 124 ? -2.52 -20.438 -21.656 1 98.81 124 MET A CA 1
ATOM 975 C C . MET A 1 124 ? -3.713 -20.922 -22.469 1 98.81 124 MET A C 1
ATOM 977 O O . MET A 1 124 ? -4.277 -21.984 -22.188 1 98.81 124 MET A O 1
ATOM 981 N N . LYS A 1 125 ? -4.102 -20.141 -23.422 1 98.62 125 LYS A N 1
ATOM 982 C CA . LYS A 1 125 ? -5.156 -20.609 -24.328 1 98.62 125 LYS A CA 1
ATOM 983 C C . LYS A 1 125 ? -4.859 -22 -24.844 1 98.62 125 LYS A C 1
ATOM 985 O O . LYS A 1 125 ? -3.717 -22.328 -25.188 1 98.62 125 LYS A O 1
ATOM 990 N N . GLN A 1 126 ? -5.875 -22.766 -24.906 1 96.88 126 GLN A N 1
ATOM 991 C CA . GLN A 1 126 ? -5.742 -24.188 -25.219 1 96.88 126 GLN A CA 1
ATOM 992 C C . GLN A 1 126 ? -5.062 -24.391 -26.562 1 96.88 126 GLN A C 1
ATOM 994 O O . GLN A 1 126 ? -4.359 -25.391 -26.766 1 96.88 126 GLN A O 1
ATOM 999 N N . ASP A 1 127 ? -5.145 -23.453 -27.484 1 95.56 127 ASP A N 1
ATOM 1000 C CA . ASP A 1 127 ? -4.66 -23.625 -28.859 1 95.56 127 ASP A CA 1
ATOM 1001 C C . ASP A 1 127 ? -3.146 -23.438 -28.938 1 95.56 127 ASP A C 1
ATOM 1003 O O . ASP A 1 127 ? -2.514 -23.812 -29.922 1 95.56 127 ASP A O 1
ATOM 1007 N N . TYR A 1 128 ? -2.617 -22.828 -27.938 1 97.38 128 TYR A N 1
ATOM 1008 C CA . TYR A 1 128 ? -1.178 -22.594 -27.969 1 97.38 128 TYR A CA 1
ATOM 1009 C C . TYR A 1 128 ? -0.414 -23.781 -27.391 1 97.38 128 TYR A C 1
ATOM 1011 O O . TYR A 1 128 ? -0.95 -24.531 -26.562 1 97.38 128 TYR A O 1
ATOM 1019 N N . THR A 1 129 ? 0.875 -23.891 -27.812 1 95.5 129 THR A N 1
ATOM 1020 C CA . THR A 1 129 ? 1.669 -25.031 -27.375 1 95.5 129 THR A CA 1
ATOM 1021 C C . THR A 1 129 ? 2.709 -24.609 -26.344 1 95.5 129 THR A C 1
ATOM 1023 O O . THR A 1 129 ? 3.305 -25.438 -25.656 1 95.5 129 THR A O 1
ATOM 1026 N N . ASP A 1 130 ? 2.906 -23.297 -26.297 1 96.31 130 ASP A N 1
ATOM 1027 C CA . ASP A 1 130 ? 3.883 -22.797 -25.328 1 96.31 130 ASP A CA 1
ATOM 1028 C C . ASP A 1 130 ? 3.527 -21.391 -24.859 1 96.31 130 ASP A C 1
ATOM 1030 O O . ASP A 1 130 ? 2.855 -20.641 -25.578 1 96.31 130 ASP A O 1
ATOM 1034 N N . LEU A 1 131 ? 4.055 -21.062 -23.719 1 96.25 131 LEU A N 1
ATOM 1035 C CA . LEU A 1 131 ? 3.713 -19.812 -23.062 1 96.25 131 LEU A CA 1
ATOM 1036 C C . LEU A 1 131 ? 4.246 -18.625 -23.859 1 96.25 131 LEU A C 1
ATOM 1038 O O . LEU A 1 131 ? 3.605 -17.562 -23.906 1 96.25 131 LEU A O 1
ATOM 1042 N N . THR A 1 132 ? 5.391 -18.781 -24.438 1 96.44 132 THR A N 1
ATOM 1043 C CA . THR A 1 132 ? 6 -17.688 -25.188 1 96.44 132 THR A CA 1
ATOM 1044 C C . THR A 1 132 ? 5.078 -17.234 -26.312 1 96.44 132 THR A C 1
ATOM 1046 O O . THR A 1 132 ? 4.867 -16.031 -26.5 1 96.44 132 THR A O 1
ATOM 1049 N N . THR A 1 133 ? 4.547 -18.188 -27.016 1 97.88 133 THR A N 1
ATOM 1050 C CA . THR A 1 133 ? 3.621 -17.875 -28.109 1 97.88 133 THR A CA 1
ATOM 1051 C C . THR A 1 133 ? 2.318 -17.297 -27.547 1 97.88 133 THR A C 1
ATOM 1053 O O . THR A 1 133 ? 1.764 -16.344 -28.125 1 97.88 133 THR A O 1
ATOM 1056 N N . ALA A 1 134 ? 1.84 -17.859 -26.5 1 98.5 134 ALA A N 1
ATOM 1057 C CA . ALA A 1 134 ? 0.604 -17.375 -25.875 1 98.5 134 ALA A CA 1
ATOM 1058 C C . ALA A 1 134 ? 0.728 -15.922 -25.453 1 98.5 134 ALA A C 1
ATOM 1060 O O . ALA A 1 134 ? -0.233 -15.156 -25.562 1 98.5 134 ALA A O 1
ATOM 1061 N N . LEU A 1 135 ? 1.919 -15.477 -25.047 1 98.06 135 LEU A N 1
ATOM 1062 C CA . LEU A 1 135 ? 2.154 -14.133 -24.516 1 98.06 135 LEU A CA 1
ATOM 1063 C C . LEU A 1 135 ? 2.164 -13.102 -25.641 1 98.06 135 LEU A C 1
ATOM 1065 O O . LEU A 1 135 ? 2.094 -11.898 -25.391 1 98.06 135 LEU A O 1
ATOM 1069 N N . SER A 1 136 ? 2.201 -13.539 -26.875 1 97.44 136 SER A N 1
ATOM 1070 C CA . SER A 1 136 ? 2.105 -12.625 -28 1 97.44 136 SER A CA 1
ATOM 1071 C C . SER A 1 136 ? 0.656 -12.25 -28.297 1 97.44 136 SER A C 1
ATOM 1073 O O . SER A 1 136 ? 0.389 -11.305 -29.047 1 97.44 136 SER A O 1
ATOM 1075 N N . ASP A 1 137 ? -0.266 -12.992 -27.703 1 97.62 137 ASP A N 1
ATOM 1076 C CA . ASP A 1 137 ? -1.705 -12.742 -27.734 1 97.62 137 ASP A CA 1
ATOM 1077 C C . ASP A 1 137 ? -2.158 -11.938 -26.531 1 97.62 137 ASP A C 1
ATOM 1079 O O . ASP A 1 137 ? -1.971 -12.367 -25.391 1 97.62 137 ASP A O 1
ATOM 1083 N N . PRO A 1 138 ? -2.816 -10.758 -26.766 1 96.94 138 PRO A N 1
ATOM 1084 C CA . PRO A 1 138 ? -3.197 -9.875 -25.656 1 96.94 138 PRO A CA 1
ATOM 1085 C C . PRO A 1 138 ? -4.082 -10.57 -24.625 1 96.94 138 PRO A C 1
ATOM 1087 O O . PRO A 1 138 ? -4.238 -10.078 -23.5 1 96.94 138 PRO A O 1
ATOM 1090 N N . GLU A 1 139 ? -4.668 -11.703 -25 1 97.75 139 GLU A N 1
ATOM 1091 C CA . GLU A 1 139 ? -5.492 -12.484 -24.078 1 97.75 139 GLU A CA 1
ATOM 1092 C C . GLU A 1 139 ? -5.039 -13.938 -24.031 1 97.75 139 GLU A C 1
ATOM 1094 O O . GLU A 1 139 ? -5.852 -14.836 -23.812 1 97.75 139 GLU A O 1
ATOM 1099 N N . GLY A 1 140 ? -3.777 -14.133 -24.297 1 98.62 140 GLY A N 1
ATOM 1100 C CA . GLY A 1 140 ? -3.273 -15.484 -24.469 1 98.62 140 GLY A CA 1
ATOM 1101 C C . GLY A 1 140 ? -3.043 -16.219 -23.156 1 98.62 140 GLY A C 1
ATOM 1102 O O . GLY A 1 140 ? -2.898 -17.438 -23.141 1 98.62 140 GLY A O 1
ATOM 1103 N N . VAL A 1 141 ? -3 -15.461 -22.078 1 98.81 141 VAL A N 1
ATOM 1104 C CA . VAL A 1 141 ? -2.66 -16.047 -20.781 1 98.81 141 VAL A CA 1
ATOM 1105 C C . VAL A 1 141 ? -3.713 -15.648 -19.75 1 98.81 141 VAL A C 1
ATOM 1107 O O . VAL A 1 141 ? -4.184 -14.508 -19.734 1 98.81 141 VAL A O 1
ATOM 1110 N N . ALA A 1 142 ? -4.176 -16.562 -18.953 1 98.94 142 ALA A N 1
ATOM 1111 C CA . ALA A 1 142 ? -5.039 -16.344 -17.797 1 98.94 142 ALA A CA 1
ATOM 1112 C C . ALA A 1 142 ? -4.371 -16.812 -16.5 1 98.94 142 ALA A C 1
ATOM 1114 O O . ALA A 1 142 ? -3.877 -17.938 -16.438 1 98.94 142 ALA A O 1
ATOM 1115 N N . VAL A 1 143 ? -4.355 -15.969 -15.523 1 98.94 143 VAL A N 1
ATOM 1116 C CA . VAL A 1 143 ? -3.732 -16.328 -14.258 1 98.94 143 VAL A CA 1
ATOM 1117 C C . VAL A 1 143 ? -4.766 -16.266 -13.133 1 98.94 143 VAL A C 1
ATOM 1119 O O . VAL A 1 143 ? -5.477 -15.266 -13 1 98.94 143 VAL A O 1
ATOM 1122 N N . LEU A 1 144 ? -4.914 -17.328 -12.406 1 98.94 144 LEU A N 1
ATOM 1123 C CA . LEU A 1 144 ? -5.699 -17.359 -11.172 1 98.94 144 LEU A CA 1
ATOM 1124 C C . LEU A 1 144 ? -4.82 -17.047 -9.969 1 98.94 144 LEU A C 1
ATOM 1126 O O . LEU A 1 144 ? -3.842 -17.766 -9.711 1 98.94 144 LEU A O 1
ATOM 1130 N N . GLY A 1 145 ? -5.145 -15.984 -9.266 1 98.94 145 GLY A N 1
ATOM 1131 C CA . GLY A 1 145 ? -4.441 -15.609 -8.047 1 98.94 145 GLY A CA 1
ATOM 1132 C C . GLY A 1 145 ? -5.211 -15.945 -6.785 1 98.94 145 GLY A C 1
ATOM 1133 O O . GLY A 1 145 ? -6.426 -15.758 -6.719 1 98.94 145 GLY A O 1
ATOM 1134 N N . PHE A 1 146 ? -4.516 -16.547 -5.82 1 98.94 146 PHE A N 1
ATOM 1135 C CA . PHE A 1 146 ? -5.066 -16.891 -4.52 1 98.94 146 PHE A CA 1
ATOM 1136 C C . PHE A 1 146 ? -4.203 -16.328 -3.395 1 98.94 146 PHE A C 1
ATOM 1138 O O . PHE A 1 146 ? -2.979 -16.453 -3.428 1 98.94 146 PHE A O 1
ATOM 1145 N N . PHE A 1 147 ? -4.859 -15.781 -2.391 1 98.88 147 PHE A N 1
ATOM 1146 C CA . PHE A 1 147 ? -4.148 -15.266 -1.227 1 98.88 147 PHE A CA 1
ATOM 1147 C C . PHE A 1 147 ? -4.074 -16.312 -0.127 1 98.88 147 PHE A C 1
ATOM 1149 O O . PHE A 1 147 ? -4.871 -17.25 -0.104 1 98.88 147 PHE A O 1
ATOM 1156 N N . TYR A 1 148 ? -3.049 -16.156 0.672 1 98.75 148 TYR A N 1
ATOM 1157 C CA . TYR A 1 148 ? -2.938 -17 1.854 1 98.75 148 TYR A CA 1
ATOM 1158 C C . TYR A 1 148 ? -3.225 -16.219 3.123 1 98.75 148 TYR A C 1
ATOM 1160 O O . TYR A 1 148 ? -2.973 -15.008 3.18 1 98.75 148 TYR A O 1
ATOM 1168 N N . GLU A 1 149 ? -3.727 -16.859 4.133 1 98 149 GLU A N 1
ATOM 1169 C CA . GLU A 1 149 ? -3.92 -16.281 5.457 1 98 149 GLU A CA 1
ATOM 1170 C C . GLU A 1 149 ? -3.334 -17.172 6.547 1 98 149 GLU A C 1
ATOM 1172 O O . GLU A 1 149 ? -3.244 -18.391 6.375 1 98 149 GLU A O 1
ATOM 1177 N N . ARG A 1 150 ? -2.949 -16.594 7.668 1 97.19 150 ARG A N 1
ATOM 1178 C CA . ARG A 1 150 ? -2.402 -17.344 8.797 1 97.19 150 ARG A CA 1
ATOM 1179 C C . ARG A 1 150 ? -3.492 -18.141 9.508 1 97.19 150 ARG A C 1
ATOM 1181 O O . ARG A 1 150 ? -4.598 -17.641 9.719 1 97.19 150 ARG A O 1
ATOM 1188 N N . SER A 1 151 ? -3.119 -19.281 9.695 1 97.44 151 SER A N 1
ATOM 1189 C CA . SER A 1 151 ? -4 -20.188 10.422 1 97.44 151 SER A CA 1
ATOM 1190 C C . SER A 1 151 ? -3.281 -20.828 11.609 1 97.44 151 SER A C 1
ATOM 1192 O O . SER A 1 151 ? -2.059 -20.984 11.586 1 97.44 151 SER A O 1
ATOM 1194 N N . ASN A 1 152 ? -4.027 -21.234 12.609 1 95.19 152 ASN A N 1
ATOM 1195 C CA . ASN A 1 152 ? -3.453 -21.875 13.789 1 95.19 152 ASN A CA 1
ATOM 1196 C C . ASN A 1 152 ? -3.117 -23.344 13.516 1 95.19 152 ASN A C 1
ATOM 1198 O O . ASN A 1 152 ? -2.354 -23.953 14.266 1 95.19 152 ASN A O 1
ATOM 1202 N N . SER A 1 153 ? -3.73 -23.875 12.492 1 96.12 153 SER A N 1
ATOM 1203 C CA . SER A 1 153 ? -3.502 -25.281 12.164 1 96.12 153 SER A CA 1
ATOM 1204 C C . SER A 1 153 ? -2.828 -25.422 10.805 1 96.12 153 SER A C 1
ATOM 1206 O O . SER A 1 153 ? -3.053 -24.625 9.898 1 96.12 153 SER A O 1
ATOM 1208 N N . GLY A 1 154 ? -2.09 -26.484 10.703 1 96.75 154 GLY A N 1
ATOM 1209 C CA . GLY A 1 154 ? -1.433 -26.781 9.438 1 96.75 154 GLY A CA 1
ATOM 1210 C C . GLY A 1 154 ? -2.389 -27.281 8.367 1 96.75 154 GLY A C 1
ATOM 1211 O O . GLY A 1 154 ? -3.324 -28.031 8.672 1 96.75 154 GLY A O 1
ATOM 1212 N N . ASN A 1 155 ? -2.178 -26.859 7.18 1 97.5 155 ASN A N 1
ATOM 1213 C CA . ASN A 1 155 ? -2.902 -27.344 6.012 1 97.5 155 ASN A CA 1
ATOM 1214 C C . ASN A 1 155 ? -2.201 -28.547 5.383 1 97.5 155 ASN A C 1
ATOM 1216 O O . ASN A 1 155 ? -1.237 -28.391 4.633 1 97.5 155 ASN A O 1
ATOM 1220 N N . ARG A 1 156 ? -2.684 -29.734 5.559 1 96.38 156 ARG A N 1
ATOM 1221 C CA . ARG A 1 156 ? -2.029 -30.969 5.137 1 96.38 156 ARG A CA 1
ATOM 1222 C C . ARG A 1 156 ? -1.967 -31.062 3.617 1 96.38 156 ARG A C 1
ATOM 1224 O O . ARG A 1 156 ? -1.119 -31.781 3.07 1 96.38 156 ARG A O 1
ATOM 1231 N N . LYS A 1 157 ? -2.883 -30.375 2.979 1 96.19 157 LYS A N 1
ATOM 1232 C CA . LYS A 1 157 ? -2.893 -30.391 1.519 1 96.19 157 LYS A CA 1
ATOM 1233 C C . LYS A 1 157 ? -1.612 -29.781 0.956 1 96.19 157 LYS A C 1
ATOM 1235 O O . LYS A 1 157 ? -1.276 -30 -0.21 1 96.19 157 LYS A O 1
ATOM 1240 N N . TYR A 1 158 ? -0.852 -29.062 1.769 1 96.88 158 TYR A N 1
ATOM 1241 C CA . TYR A 1 158 ? 0.352 -28.375 1.313 1 96.88 158 TYR A CA 1
ATOM 1242 C C . TYR A 1 158 ? 1.605 -29.109 1.76 1 96.88 158 TYR A C 1
ATOM 1244 O O . TYR A 1 158 ? 2.725 -28.688 1.472 1 96.88 158 TYR A O 1
ATOM 1252 N N . ASP A 1 159 ? 1.481 -30.234 2.389 1 94.94 159 ASP A N 1
ATOM 1253 C CA . ASP A 1 159 ? 2.625 -31.016 2.861 1 94.94 159 ASP A CA 1
ATOM 1254 C C . ASP A 1 159 ? 3.574 -31.344 1.714 1 94.94 159 ASP A C 1
ATOM 1256 O O . ASP A 1 159 ? 4.793 -31.25 1.859 1 94.94 159 ASP A O 1
ATOM 1260 N N . PRO A 1 160 ? 2.984 -31.766 0.585 1 94.5 160 PRO A N 1
ATOM 1261 C CA . PRO A 1 160 ? 3.895 -32.094 -0.513 1 94.5 160 PRO A CA 1
ATOM 1262 C C . PRO A 1 160 ? 4.781 -30.922 -0.916 1 94.5 160 PRO A C 1
ATOM 1264 O O . PRO A 1 160 ? 5.965 -31.094 -1.201 1 94.5 160 PRO A O 1
ATOM 1267 N N . ILE A 1 161 ? 4.254 -29.719 -0.931 1 96.19 161 ILE A N 1
ATOM 1268 C CA . ILE A 1 161 ? 5.02 -28.531 -1.296 1 96.19 161 ILE A CA 1
ATOM 1269 C C . ILE A 1 161 ? 6.027 -28.219 -0.195 1 96.19 161 ILE A C 1
ATOM 1271 O O . ILE A 1 161 ? 7.219 -28.047 -0.466 1 96.19 161 ILE A O 1
ATOM 1275 N N . ILE A 1 162 ? 5.57 -28.172 1.038 1 96.69 162 ILE A N 1
ATOM 1276 C CA . ILE A 1 162 ? 6.398 -27.781 2.174 1 96.69 162 ILE A CA 1
ATOM 1277 C C . ILE A 1 162 ? 7.574 -28.75 2.309 1 96.69 162 ILE A C 1
ATOM 1279 O O . ILE A 1 162 ? 8.711 -28.328 2.512 1 96.69 162 ILE A O 1
ATOM 1283 N N . ASN A 1 163 ? 7.285 -30.031 2.156 1 95 163 ASN A N 1
ATOM 1284 C CA . ASN A 1 163 ? 8.336 -31.031 2.252 1 95 163 ASN A CA 1
ATOM 1285 C C . ASN A 1 163 ? 9.367 -30.875 1.135 1 95 163 ASN A C 1
ATOM 1287 O O . ASN A 1 163 ? 10.562 -31.094 1.349 1 95 163 ASN A O 1
ATOM 1291 N N . ALA A 1 164 ? 8.891 -30.531 -0.039 1 96.31 164 ALA A N 1
ATOM 1292 C CA . ALA A 1 164 ? 9.781 -30.391 -1.191 1 96.31 164 ALA A CA 1
ATOM 1293 C C . ALA A 1 164 ? 10.727 -29.203 -1.02 1 96.31 164 ALA A C 1
ATOM 1295 O O . ALA A 1 164 ? 11.812 -29.188 -1.596 1 96.31 164 ALA A O 1
ATOM 1296 N N . LEU A 1 165 ? 10.359 -28.156 -0.267 1 97.31 165 LEU A N 1
ATOM 1297 C CA . LEU A 1 165 ? 11.148 -26.938 -0.104 1 97.31 165 LEU A CA 1
ATOM 1298 C C . LEU A 1 165 ? 12.523 -27.25 0.471 1 97.31 165 LEU A C 1
ATOM 1300 O O . LEU A 1 165 ? 13.508 -26.594 0.13 1 97.31 165 LEU A O 1
ATOM 1304 N N . GLN A 1 166 ? 12.617 -28.297 1.322 1 95.12 166 GLN A N 1
ATOM 1305 C CA . GLN A 1 166 ? 13.875 -28.656 1.966 1 95.12 166 GLN A CA 1
ATOM 1306 C C . GLN A 1 166 ? 14.891 -29.156 0.943 1 95.12 166 GLN A C 1
ATOM 1308 O O . GLN A 1 166 ? 16.094 -29.078 1.171 1 95.12 166 GLN A O 1
ATOM 1313 N N . ASN A 1 167 ? 14.391 -29.578 -0.178 1 96.69 167 ASN A N 1
ATOM 1314 C CA . ASN A 1 167 ? 15.258 -30.188 -1.188 1 96.69 167 ASN A CA 1
ATOM 1315 C C . ASN A 1 167 ? 15.594 -29.188 -2.297 1 96.69 167 ASN A C 1
ATOM 1317 O O . ASN A 1 167 ? 16.344 -29.516 -3.223 1 96.69 167 ASN A O 1
ATOM 1321 N N . ILE A 1 168 ? 15.078 -28 -2.193 1 98.19 168 ILE A N 1
ATOM 1322 C CA . ILE A 1 168 ? 15.305 -27.062 -3.285 1 98.19 168 ILE A CA 1
ATOM 1323 C C . ILE A 1 168 ? 15.711 -25.703 -2.717 1 98.19 168 ILE A C 1
ATOM 1325 O O . ILE A 1 168 ? 15.266 -24.656 -3.203 1 98.19 168 ILE A O 1
ATOM 1329 N N . LYS A 1 169 ? 16.453 -25.641 -1.722 1 97.88 169 LYS A N 1
ATOM 1330 C CA . LYS A 1 169 ? 16.812 -24.422 -1.009 1 97.88 169 LYS A CA 1
ATOM 1331 C C . LYS A 1 169 ? 17.641 -23.5 -1.89 1 97.88 169 LYS A C 1
ATOM 1333 O O . LYS A 1 169 ? 17.5 -22.281 -1.827 1 97.88 169 LYS A O 1
ATOM 1338 N N . THR A 1 170 ? 18.422 -24.094 -2.738 1 97.81 170 THR A N 1
ATOM 1339 C CA . THR A 1 170 ? 19.328 -23.266 -3.541 1 97.81 170 THR A CA 1
ATOM 1340 C C . THR A 1 170 ? 18.781 -23.094 -4.957 1 97.81 170 THR A C 1
ATOM 1342 O O . THR A 1 170 ? 18.031 -23.953 -5.449 1 97.81 170 THR A O 1
ATOM 1345 N N . THR A 1 171 ? 19.188 -22.062 -5.578 1 97.38 171 THR A N 1
ATOM 1346 C CA . THR A 1 171 ? 18.734 -21.75 -6.926 1 97.38 171 THR A CA 1
ATOM 1347 C C . THR A 1 171 ? 19.047 -22.891 -7.891 1 97.38 171 THR A C 1
ATOM 1349 O O . THR A 1 171 ? 20.141 -23.469 -7.844 1 97.38 171 THR A O 1
ATOM 1352 N N . ASN A 1 172 ? 18.078 -23.234 -8.688 1 97 172 ASN A N 1
ATOM 1353 C CA . ASN A 1 172 ? 18.141 -24.234 -9.758 1 97 172 ASN A CA 1
ATOM 1354 C C . ASN A 1 172 ? 18.016 -25.641 -9.203 1 97 172 ASN A C 1
ATOM 1356 O O . ASN A 1 172 ? 17.969 -26.609 -9.969 1 97 172 ASN A O 1
ATOM 1360 N N . ALA A 1 173 ? 18.016 -25.766 -7.906 1 97.81 173 ALA A N 1
ATOM 1361 C CA . ALA A 1 173 ? 17.656 -27.062 -7.355 1 97.81 173 ALA A CA 1
ATOM 1362 C C . ALA A 1 173 ? 16.219 -27.453 -7.727 1 97.81 173 ALA A C 1
ATOM 1364 O O . ALA A 1 173 ? 15.359 -26.578 -7.852 1 97.81 173 ALA A O 1
ATOM 1365 N N . ASN A 1 174 ? 16.016 -28.719 -7.961 1 97.5 174 ASN A N 1
ATOM 1366 C CA . ASN A 1 174 ? 14.68 -29.234 -8.281 1 97.5 174 ASN A CA 1
ATOM 1367 C C . ASN A 1 174 ? 14.469 -30.641 -7.734 1 97.5 174 ASN A C 1
ATOM 1369 O O . ASN A 1 174 ? 15.43 -31.328 -7.375 1 97.5 174 ASN A O 1
ATOM 1373 N N . THR A 1 175 ? 13.312 -31.016 -7.559 1 96.69 175 THR A N 1
ATOM 1374 C CA . THR A 1 175 ? 12.914 -32.344 -7.16 1 96.69 175 THR A CA 1
ATOM 1375 C C . THR A 1 175 ? 11.547 -32.719 -7.742 1 96.69 175 THR A C 1
ATOM 1377 O O . THR A 1 175 ? 10.898 -31.875 -8.375 1 96.69 175 THR A O 1
ATOM 1380 N N . SER A 1 176 ? 11.18 -33.938 -7.648 1 94.25 176 SER A N 1
ATOM 1381 C CA . SER A 1 176 ? 9.883 -34.406 -8.148 1 94.25 176 SER A CA 1
ATOM 1382 C C . SER A 1 176 ? 8.75 -33.906 -7.254 1 94.25 176 SER A C 1
ATOM 1384 O O . SER A 1 176 ? 8.906 -33.812 -6.035 1 94.25 176 SER A O 1
ATOM 1386 N N . PHE A 1 177 ? 7.781 -33.469 -7.879 1 91.56 177 PHE A N 1
ATOM 1387 C CA . PHE A 1 177 ? 6.523 -33.125 -7.23 1 91.56 177 PHE A CA 1
ATOM 1388 C C . PHE A 1 177 ? 5.461 -34.156 -7.492 1 91.56 177 PHE A C 1
ATOM 1390 O O . PHE A 1 177 ? 5.211 -34.531 -8.641 1 91.56 177 PHE A O 1
ATOM 1397 N N . SER A 1 178 ? 4.918 -34.75 -6.422 1 86.94 178 SER A N 1
ATOM 1398 C CA . SER A 1 178 ? 3.863 -35.75 -6.57 1 86.94 178 SER A CA 1
ATOM 1399 C C . SER A 1 178 ? 2.895 -35.719 -5.391 1 86.94 178 SER A C 1
ATOM 1401 O O . SER A 1 178 ? 3.201 -35.125 -4.348 1 86.94 178 SER A O 1
ATOM 1403 N N . GLY A 1 179 ? 1.669 -36.094 -5.711 1 80.19 179 GLY A N 1
ATOM 1404 C CA . GLY A 1 179 ? 0.762 -36.344 -4.598 1 80.19 179 GLY A CA 1
ATOM 1405 C C . GLY A 1 179 ? -0.227 -35.219 -4.383 1 80.19 179 GLY A C 1
ATOM 1406 O O . GLY A 1 179 ? -0.845 -35.125 -3.32 1 80.19 179 GLY A O 1
ATOM 1407 N N . ALA A 1 180 ? -0.25 -34.344 -5.336 1 90 180 ALA A N 1
ATOM 1408 C CA . ALA A 1 180 ? -1.234 -33.281 -5.145 1 90 180 ALA A CA 1
ATOM 1409 C C . ALA A 1 180 ? -1.922 -32.938 -6.461 1 90 180 ALA A C 1
ATOM 1411 O O . ALA A 1 180 ? -1.328 -33.062 -7.531 1 90 180 ALA A O 1
ATOM 1412 N N . SER A 1 181 ? -3.207 -32.594 -6.375 1 96.5 181 SER A N 1
ATOM 1413 C CA . SER A 1 181 ? -3.955 -32.031 -7.492 1 96.5 181 SER A CA 1
ATOM 1414 C C . SER A 1 181 ? -4.086 -30.516 -7.352 1 96.5 181 SER A C 1
ATOM 1416 O O . SER A 1 181 ? -3.846 -29.953 -6.277 1 96.5 181 SER A O 1
ATOM 1418 N N . LEU A 1 182 ? -4.41 -29.844 -8.422 1 98 182 LEU A N 1
ATOM 1419 C CA . LEU A 1 182 ? -4.625 -28.406 -8.359 1 98 182 LEU A CA 1
ATOM 1420 C C . LEU A 1 182 ? -5.789 -28.062 -7.43 1 98 182 LEU A C 1
ATOM 1422 O O . LEU A 1 182 ? -5.73 -27.094 -6.68 1 98 182 LEU A O 1
ATOM 1426 N N . THR A 1 183 ? -6.832 -28.875 -7.453 1 97.56 183 THR A N 1
ATOM 1427 C CA . THR A 1 183 ? -8 -28.656 -6.602 1 97.56 183 THR A CA 1
ATOM 1428 C C . THR A 1 183 ? -7.602 -28.672 -5.129 1 97.56 183 THR A C 1
ATOM 1430 O O . THR A 1 183 ? -8.172 -27.938 -4.32 1 97.56 183 THR A O 1
ATOM 1433 N N . GLN A 1 184 ? -6.66 -29.484 -4.766 1 96.25 184 GLN A N 1
ATOM 1434 C CA . GLN A 1 184 ? -6.23 -29.578 -3.377 1 96.25 184 GLN A CA 1
ATOM 1435 C C . GLN A 1 184 ? -5.543 -28.297 -2.918 1 96.25 184 GLN A C 1
ATOM 1437 O O . GLN A 1 184 ? -5.527 -27.984 -1.725 1 96.25 184 GLN A O 1
ATOM 1442 N N . LEU A 1 185 ? -5.008 -27.547 -3.846 1 97.25 185 LEU A N 1
ATOM 1443 C CA . LEU A 1 185 ? -4.188 -26.391 -3.504 1 97.25 185 LEU A CA 1
ATOM 1444 C C . LEU A 1 185 ? -5.043 -25.141 -3.398 1 97.25 185 LEU A C 1
ATOM 1446 O O . LEU A 1 185 ? -4.57 -24.094 -2.934 1 97.25 185 LEU A O 1
ATOM 1450 N N . ILE A 1 186 ? -6.285 -25.203 -3.865 1 98.44 186 ILE A N 1
ATOM 1451 C CA . ILE A 1 186 ? -7.105 -24 -3.893 1 98.44 186 ILE A CA 1
ATOM 1452 C C . ILE A 1 186 ? -8.367 -24.219 -3.053 1 98.44 186 ILE A C 1
ATOM 1454 O O . ILE A 1 186 ? -8.648 -25.328 -2.623 1 98.44 186 ILE A O 1
ATOM 1458 N N . PRO A 1 187 ? -9.156 -23.141 -2.746 1 97.69 187 PRO A N 1
ATOM 1459 C CA . PRO A 1 187 ? -10.391 -23.297 -1.972 1 97.69 187 PRO A CA 1
ATOM 1460 C C . PRO A 1 187 ? -11.43 -24.156 -2.684 1 97.69 187 PRO A C 1
ATOM 1462 O O . PRO A 1 187 ? -11.305 -24.422 -3.883 1 97.69 187 PRO A O 1
ATOM 1465 N N . SER A 1 188 ? -12.398 -24.578 -1.911 1 96.06 188 SER A N 1
ATOM 1466 C CA . SER A 1 188 ? -13.5 -25.344 -2.494 1 96.06 188 SER A CA 1
ATOM 1467 C C . SER A 1 188 ? -14.258 -24.5 -3.523 1 96.06 188 SER A C 1
ATOM 1469 O O . SER A 1 188 ? -14.18 -23.281 -3.518 1 96.06 188 SER A O 1
ATOM 1471 N N . GLU A 1 189 ? -14.891 -25.203 -4.375 1 93.06 189 GLU A N 1
ATOM 1472 C CA . GLU A 1 189 ? -15.594 -24.547 -5.473 1 93.06 189 GLU A CA 1
ATOM 1473 C C . GLU A 1 189 ? -16.578 -23.5 -4.957 1 93.06 189 GLU A C 1
ATOM 1475 O O . GLU A 1 189 ? -16.75 -22.453 -5.574 1 93.06 189 GLU A O 1
ATOM 1480 N N . GLN A 1 190 ? -17.219 -23.766 -3.793 1 92.81 190 GLN A N 1
ATOM 1481 C CA . GLN A 1 190 ? -18.188 -22.828 -3.215 1 92.81 190 GLN A CA 1
ATOM 1482 C C . GLN A 1 190 ? -17.516 -21.516 -2.809 1 92.81 190 GLN A C 1
ATOM 1484 O O . GLN A 1 190 ? -18.156 -20.469 -2.766 1 92.81 190 GLN A O 1
ATOM 1489 N N . ASN A 1 191 ? -16.266 -21.594 -2.559 1 95.31 191 ASN A N 1
ATOM 1490 C CA . ASN A 1 191 ? -15.516 -20.422 -2.127 1 95.31 191 ASN A CA 1
ATOM 1491 C C . ASN A 1 191 ? -14.766 -19.781 -3.291 1 95.31 191 ASN A C 1
ATOM 1493 O O . ASN A 1 191 ? -13.867 -18.953 -3.08 1 95.31 191 ASN A O 1
ATOM 1497 N N . LEU A 1 192 ? -15.109 -20.234 -4.543 1 97.38 192 LEU A N 1
ATOM 1498 C CA . LEU A 1 192 ? -14.469 -19.672 -5.73 1 97.38 192 LEU A CA 1
ATOM 1499 C C . LEU A 1 192 ? -15.461 -18.844 -6.539 1 97.38 192 LEU A C 1
ATOM 1501 O O . LEU A 1 192 ? -15.242 -18.594 -7.73 1 97.38 192 LEU A O 1
ATOM 1505 N N . THR A 1 193 ? -16.5 -18.359 -5.891 1 96.19 193 THR A N 1
ATOM 1506 C CA . THR A 1 193 ? -17.547 -17.625 -6.613 1 96.19 193 THR A CA 1
ATOM 1507 C C . THR A 1 193 ? -17.328 -16.125 -6.5 1 96.19 193 THR A C 1
ATOM 1509 O O . THR A 1 193 ? -17.938 -15.344 -7.242 1 96.19 193 THR A O 1
ATOM 1512 N N . SER A 1 194 ? -16.562 -15.688 -5.562 1 97.44 194 SER A N 1
ATOM 1513 C CA . SER A 1 194 ? -16.25 -14.273 -5.387 1 97.44 194 SER A CA 1
ATOM 1514 C C . SER A 1 194 ? -14.82 -13.969 -5.82 1 97.44 194 SER A C 1
ATOM 1516 O O . SER A 1 194 ? -13.867 -14.453 -5.211 1 97.44 194 SER A O 1
ATOM 1518 N N . PHE A 1 195 ? -14.727 -13.211 -6.867 1 98.69 195 PHE A N 1
ATOM 1519 C CA . PHE A 1 195 ? -13.398 -12.898 -7.371 1 98.69 195 PHE A CA 1
ATOM 1520 C C . PHE A 1 195 ? -13.406 -11.578 -8.133 1 98.69 195 PHE A C 1
ATOM 1522 O O . PHE A 1 195 ? -14.469 -11.047 -8.461 1 98.69 195 PHE A O 1
ATOM 1529 N N . TYR A 1 196 ? -12.234 -11.023 -8.344 1 98.88 196 TYR A N 1
ATOM 1530 C CA . TYR A 1 196 ? -12 -9.812 -9.125 1 98.88 196 TYR A CA 1
ATOM 1531 C C . TYR A 1 196 ? -11.359 -10.148 -10.469 1 98.88 196 TYR A C 1
ATOM 1533 O O . TYR A 1 196 ? -10.641 -11.141 -10.594 1 98.88 196 TYR A O 1
ATOM 1541 N N . ARG A 1 197 ? -11.68 -9.32 -11.492 1 98.88 197 ARG A N 1
ATOM 1542 C CA . ARG A 1 197 ? -11.195 -9.5 -12.852 1 98.88 197 ARG A CA 1
ATOM 1543 C C . ARG A 1 197 ? -10.586 -8.211 -13.398 1 98.88 197 ARG A C 1
ATOM 1545 O O . ARG A 1 197 ? -11.164 -7.129 -13.234 1 98.88 197 ARG A O 1
ATOM 1552 N N . TYR A 1 198 ? -9.43 -8.32 -13.977 1 98.81 198 TYR A N 1
ATOM 1553 C CA . TYR A 1 198 ? -8.844 -7.215 -14.719 1 98.81 198 TYR A CA 1
ATOM 1554 C C . TYR A 1 198 ? -7.824 -7.715 -15.734 1 98.81 198 TYR A C 1
ATOM 1556 O O . TYR A 1 198 ? -7.355 -8.852 -15.648 1 98.81 198 TYR A O 1
ATOM 1564 N N . LYS A 1 199 ? -7.523 -6.953 -16.734 1 98.69 199 LYS A N 1
ATOM 1565 C CA . LYS A 1 199 ? -6.457 -7.242 -17.703 1 98.69 199 LYS A CA 1
ATOM 1566 C C . LYS A 1 199 ? -5.152 -6.57 -17.297 1 98.69 199 LYS A C 1
ATOM 1568 O O . LYS A 1 199 ? -5.145 -5.395 -16.922 1 98.69 199 LYS A O 1
ATOM 1573 N N . GLY A 1 200 ? -4.137 -7.316 -17.312 1 98.75 200 GLY A N 1
ATOM 1574 C CA . GLY A 1 200 ? -2.857 -6.777 -16.875 1 98.75 200 GLY A CA 1
ATOM 1575 C C . GLY A 1 200 ? -1.668 -7.473 -17.516 1 98.75 200 GLY A C 1
ATOM 1576 O O . GLY A 1 200 ? -1.762 -7.969 -18.641 1 98.75 200 GLY A O 1
ATOM 1577 N N . SER A 1 201 ? -0.538 -7.414 -16.906 1 98.88 201 SER A N 1
ATOM 1578 C CA . SER A 1 201 ? 0.729 -7.961 -17.375 1 98.88 201 SER A CA 1
ATOM 1579 C C . SER A 1 201 ? 1.222 -9.078 -16.469 1 98.88 201 SER A C 1
ATOM 1581 O O . SER A 1 201 ? 0.619 -9.352 -15.422 1 98.88 201 SER A O 1
ATOM 1583 N N . LEU A 1 202 ? 2.242 -9.734 -16.906 1 98.56 202 LEU A N 1
ATOM 1584 C CA . LEU A 1 202 ? 3.055 -10.492 -15.961 1 98.56 202 LEU A CA 1
ATOM 1585 C C . LEU A 1 202 ? 3.576 -9.594 -14.844 1 98.56 202 LEU A C 1
ATOM 1587 O O . LEU A 1 202 ? 3.674 -8.375 -15.016 1 98.56 202 LEU A O 1
ATOM 1591 N N . THR A 1 203 ? 3.961 -10.211 -13.68 1 98.62 203 THR A N 1
ATOM 1592 C CA . THR A 1 203 ? 4.348 -9.414 -12.523 1 98.62 203 THR A CA 1
ATOM 1593 C C . THR A 1 203 ? 5.867 -9.375 -12.375 1 98.62 203 THR A C 1
ATOM 1595 O O . THR A 1 203 ? 6.391 -8.734 -11.461 1 98.62 203 THR A O 1
ATOM 1598 N N . THR A 1 204 ? 6.605 -10.086 -13.156 1 97.94 204 THR A N 1
ATOM 1599 C CA . THR A 1 204 ? 8.062 -10.086 -13.18 1 97.94 204 THR A CA 1
ATOM 1600 C C . THR A 1 204 ? 8.586 -9.711 -14.562 1 97.94 204 THR A C 1
ATOM 1602 O O . THR A 1 204 ? 7.832 -9.727 -15.539 1 97.94 204 THR A O 1
ATOM 1605 N N . PRO A 1 205 ? 9.859 -9.32 -14.664 1 97.19 205 PRO A N 1
ATOM 1606 C CA . PRO A 1 205 ? 10.375 -8.836 -15.945 1 97.19 205 PRO A CA 1
ATOM 1607 C C . PRO A 1 205 ? 10.031 -9.758 -17.109 1 97.19 205 PRO A C 1
ATOM 1609 O O . PRO A 1 205 ? 10.25 -10.969 -17.016 1 97.19 205 PRO A O 1
ATOM 1612 N N . GLY A 1 206 ? 9.703 -9.453 -18.188 1 96.88 206 GLY A N 1
ATOM 1613 C CA . GLY A 1 206 ? 8.828 -9.789 -19.297 1 96.88 206 GLY A CA 1
ATOM 1614 C C . GLY A 1 206 ? 7.617 -8.875 -19.391 1 96.88 206 GLY A C 1
ATOM 1615 O O . GLY A 1 206 ? 7.387 -8.258 -20.422 1 96.88 206 GLY A O 1
ATOM 1616 N N . CYS A 1 207 ? 6.996 -8.656 -18.234 1 98.19 207 CYS A N 1
ATOM 1617 C CA . CYS A 1 207 ? 5.969 -7.66 -17.953 1 98.19 207 CYS A CA 1
ATOM 1618 C C . CYS A 1 207 ? 4.996 -7.535 -19.125 1 98.19 207 CYS A C 1
ATOM 1620 O O . CYS A 1 207 ? 4.457 -6.457 -19.359 1 98.19 207 CYS A O 1
ATOM 1622 N N . THR A 1 208 ? 4.883 -8.664 -19.859 1 98.38 208 THR A N 1
ATOM 1623 C CA . THR A 1 208 ? 4.023 -8.633 -21.031 1 98.38 208 THR A CA 1
ATOM 1624 C C . THR A 1 208 ? 2.568 -8.398 -20.641 1 98.38 208 THR A C 1
ATOM 1626 O O . THR A 1 208 ? 2.037 -9.086 -19.766 1 98.38 208 THR A O 1
ATOM 1629 N N . GLU A 1 209 ? 2.002 -7.398 -21.266 1 98.44 209 GLU A N 1
ATOM 1630 C CA . GLU A 1 209 ? 0.614 -7.039 -20.984 1 98.44 209 GLU A CA 1
ATOM 1631 C C . GLU A 1 209 ? -0.351 -7.918 -21.781 1 98.44 209 GLU A C 1
ATOM 1633 O O . GLU A 1 209 ? -1.008 -7.445 -22.703 1 98.44 209 GLU A O 1
ATOM 1638 N N . ALA A 1 210 ? -0.456 -9.211 -21.344 1 98.56 210 ALA A N 1
ATOM 1639 C CA . ALA A 1 210 ? -1.222 -10.211 -22.078 1 98.56 210 ALA A CA 1
ATOM 1640 C C . ALA A 1 210 ? -1.951 -11.156 -21.125 1 98.56 210 ALA A C 1
ATOM 1642 O O . ALA A 1 210 ? -2.252 -12.297 -21.484 1 98.56 210 ALA A O 1
ATOM 1643 N N . VAL A 1 211 ? -2.234 -10.633 -19.922 1 98.88 211 VAL A N 1
ATOM 1644 C CA . VAL A 1 211 ? -2.729 -11.547 -18.906 1 98.88 211 VAL A CA 1
ATOM 1645 C C . VAL A 1 211 ? -4.129 -11.125 -18.469 1 98.88 211 VAL A C 1
ATOM 1647 O O . VAL A 1 211 ? -4.352 -9.961 -18.125 1 98.88 211 VAL A O 1
ATOM 1650 N N . ILE A 1 212 ? -5.035 -12.047 -18.484 1 98.88 212 ILE A N 1
ATOM 1651 C CA . ILE A 1 212 ? -6.309 -11.898 -17.797 1 98.88 212 ILE A CA 1
ATOM 1652 C C . ILE A 1 212 ? -6.18 -12.383 -16.359 1 98.88 212 ILE A C 1
ATOM 1654 O O . ILE A 1 212 ? -6.012 -13.586 -16.109 1 98.88 212 ILE A O 1
ATOM 1658 N N . TRP A 1 213 ? -6.336 -11.484 -15.414 1 98.94 213 TRP A N 1
ATOM 1659 C CA . TRP A 1 213 ? -6.156 -11.812 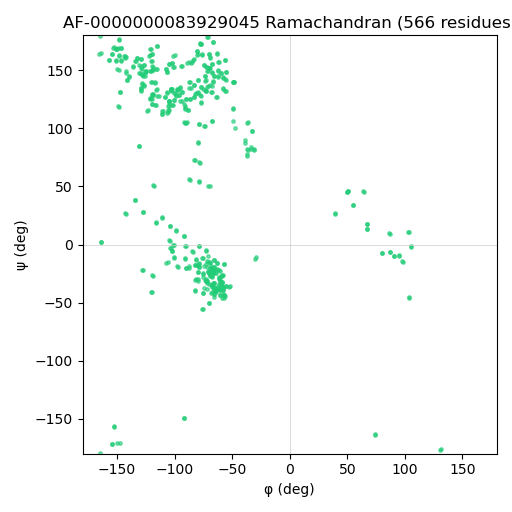-14 1 98.94 213 TRP A CA 1
ATOM 1660 C C . TRP A 1 213 ? -7.496 -12.094 -13.336 1 98.94 213 TRP A C 1
ATOM 1662 O O . TRP A 1 213 ? -8.469 -11.375 -13.555 1 98.94 213 TRP A O 1
ATOM 1672 N N . THR A 1 214 ? -7.523 -13.117 -12.617 1 98.94 214 THR A N 1
ATOM 1673 C CA . THR A 1 214 ? -8.586 -13.398 -11.664 1 98.94 214 THR A CA 1
ATOM 1674 C C . THR A 1 214 ? -8.031 -13.508 -10.242 1 98.94 214 THR A C 1
ATOM 1676 O O . THR A 1 214 ? -7.125 -14.312 -9.992 1 98.94 214 THR A O 1
ATOM 1679 N N . LEU A 1 215 ? -8.492 -12.688 -9.352 1 98.94 215 LEU A N 1
ATOM 1680 C CA . LEU A 1 215 ? -8.086 -12.742 -7.953 1 98.94 215 LEU A CA 1
ATOM 1681 C C . LEU A 1 215 ? -9.242 -13.203 -7.07 1 98.94 215 LEU A C 1
ATOM 1683 O O . LEU A 1 215 ? -10.234 -12.492 -6.914 1 98.94 215 LEU A O 1
ATOM 1687 N N . PHE A 1 216 ? -9.094 -14.391 -6.512 1 98.75 216 PHE A N 1
ATOM 1688 C CA . PHE A 1 216 ? -10.164 -14.922 -5.68 1 98.75 216 PHE A CA 1
ATOM 1689 C C . PHE A 1 216 ? -10.125 -14.305 -4.289 1 98.75 216 PHE A C 1
ATOM 1691 O O . PHE A 1 216 ? -9.047 -14.109 -3.721 1 98.75 216 PHE A O 1
ATOM 1698 N N . GLU A 1 217 ? -11.266 -14.031 -3.75 1 97.38 217 GLU A N 1
ATOM 1699 C CA . GLU A 1 217 ? -11.391 -13.289 -2.498 1 97.38 217 GLU A CA 1
ATOM 1700 C C . GLU A 1 217 ? -11.023 -14.164 -1.3 1 97.38 217 GLU A C 1
ATOM 1702 O O . GLU A 1 217 ? -10.406 -13.688 -0.345 1 97.38 217 GLU A O 1
ATOM 1707 N N . ASN A 1 218 ? -11.461 -15.422 -1.308 1 97.5 218 ASN A N 1
ATOM 1708 C CA . ASN A 1 218 ? -11.281 -16.297 -0.153 1 97.5 218 ASN A CA 1
ATOM 1709 C C . ASN A 1 218 ? -9.852 -16.812 -0.073 1 97.5 218 ASN A C 1
ATOM 1711 O O . ASN A 1 218 ? -9.383 -17.5 -0.984 1 97.5 218 ASN A O 1
ATOM 1715 N N . PRO A 1 219 ? -9.156 -16.594 0.993 1 98.44 219 PRO A N 1
ATOM 1716 C CA . PRO A 1 219 ? -7.75 -16.984 1.097 1 98.44 219 PRO A CA 1
ATOM 1717 C C . PRO A 1 219 ? -7.578 -18.438 1.513 1 98.44 219 PRO A C 1
ATOM 1719 O O . PRO A 1 219 ? -8.523 -19.078 1.991 1 98.44 219 PRO A O 1
ATOM 1722 N N . ILE A 1 220 ? -6.469 -18.953 1.237 1 98.75 220 ILE A N 1
ATOM 1723 C CA . ILE A 1 220 ? -6.066 -20.297 1.625 1 98.75 220 ILE A CA 1
ATOM 1724 C C . ILE A 1 220 ? -5.379 -20.266 2.986 1 98.75 220 ILE A C 1
ATOM 1726 O O . ILE A 1 220 ? -4.398 -19.531 3.174 1 98.75 220 ILE A O 1
ATOM 1730 N N . PRO A 1 221 ? -5.805 -21.031 3.975 1 98.38 221 PRO A N 1
ATOM 1731 C CA . PRO A 1 221 ? -5.172 -21.016 5.293 1 98.38 221 PRO A CA 1
ATOM 1732 C C . PRO A 1 221 ? -3.887 -21.844 5.34 1 98.38 221 PRO A C 1
ATOM 1734 O O . PRO A 1 221 ? -3.859 -22.969 4.852 1 98.38 221 PRO A O 1
ATOM 1737 N N . LEU A 1 222 ? -2.828 -21.344 5.848 1 98.44 222 LEU A N 1
ATOM 1738 C CA . LEU A 1 222 ? -1.582 -22.031 6.172 1 98.44 222 LEU A CA 1
ATOM 1739 C C . LEU A 1 222 ? -1.127 -21.688 7.59 1 98.44 222 LEU A C 1
ATOM 1741 O O . LEU A 1 222 ? -1.341 -20.578 8.062 1 98.44 222 LEU A O 1
ATOM 1745 N N . SER A 1 223 ? -0.488 -22.625 8.242 1 98.25 223 SER A N 1
ATOM 1746 C CA . SER A 1 223 ? 0.074 -22.328 9.555 1 98.25 223 SER A CA 1
ATOM 1747 C C . SER A 1 223 ? 1.27 -21.391 9.453 1 98.25 223 SER A C 1
ATOM 1749 O O . SER A 1 223 ? 1.853 -21.234 8.375 1 98.25 223 SER A O 1
ATOM 1751 N N . VAL A 1 224 ? 1.614 -20.828 10.594 1 97.38 224 VAL A N 1
ATOM 1752 C CA . VAL A 1 224 ? 2.756 -19.922 10.664 1 97.38 224 VAL A CA 1
ATOM 1753 C C . VAL A 1 224 ? 4.023 -20.656 10.242 1 97.38 224 VAL A C 1
ATOM 1755 O O . VAL A 1 224 ? 4.859 -20.109 9.516 1 97.38 224 VAL A O 1
ATOM 1758 N N . GLU A 1 225 ? 4.137 -21.875 10.641 1 97.5 225 GLU A N 1
ATOM 1759 C CA . GLU A 1 225 ? 5.312 -22.672 10.312 1 97.5 225 GLU A CA 1
ATOM 1760 C C . GLU A 1 225 ? 5.398 -22.938 8.812 1 97.5 225 GLU A C 1
ATOM 1762 O O . GLU A 1 225 ? 6.484 -22.859 8.227 1 97.5 225 GLU A O 1
ATOM 1767 N N . GLN A 1 226 ? 4.266 -23.25 8.234 1 98.31 226 GLN A N 1
ATOM 1768 C CA . GLN A 1 226 ? 4.238 -23.5 6.801 1 98.31 226 GLN A CA 1
ATOM 1769 C C . GLN A 1 226 ? 4.594 -22.25 6.016 1 98.31 226 GLN A C 1
ATOM 1771 O O . GLN A 1 226 ? 5.348 -22.312 5.043 1 98.31 226 GLN A O 1
ATOM 1776 N N . LEU A 1 227 ? 4.074 -21.094 6.473 1 98.38 227 LEU A N 1
ATOM 1777 C CA . LEU A 1 227 ? 4.379 -19.828 5.816 1 98.38 227 LEU A CA 1
ATOM 1778 C C . LEU A 1 227 ? 5.859 -19.5 5.938 1 98.38 227 LEU A C 1
ATOM 1780 O O . LEU A 1 227 ? 6.48 -19.047 4.969 1 98.38 227 LEU A O 1
ATOM 1784 N N . LYS A 1 228 ? 6.461 -19.75 7.047 1 98 228 LYS A N 1
ATOM 1785 C CA . LYS A 1 228 ? 7.852 -19.406 7.32 1 98 228 LYS A CA 1
ATOM 1786 C C . LYS A 1 228 ? 8.812 -20.266 6.516 1 98 228 LYS A C 1
ATOM 1788 O O . LYS A 1 228 ? 9.945 -19.875 6.242 1 98 228 LYS A O 1
ATOM 1793 N N . ALA A 1 229 ? 8.367 -21.469 6.117 1 98.12 229 ALA A N 1
ATOM 1794 C CA . ALA A 1 229 ? 9.227 -22.438 5.445 1 98.12 229 ALA A CA 1
ATOM 1795 C C . ALA A 1 229 ? 9.766 -21.875 4.129 1 98.12 229 ALA A C 1
ATOM 1797 O O . ALA A 1 229 ? 10.875 -22.203 3.717 1 98.12 229 ALA A O 1
ATOM 1798 N N . PHE A 1 230 ? 9.023 -21.031 3.516 1 98.44 230 PHE A N 1
ATOM 1799 C CA . PHE A 1 230 ? 9.414 -20.5 2.219 1 98.44 230 PHE A CA 1
ATOM 1800 C C . PHE A 1 230 ? 10.625 -19.578 2.357 1 98.44 230 PHE A C 1
ATOM 1802 O O . PHE A 1 230 ? 11.406 -19.422 1.414 1 98.44 230 PHE A O 1
ATOM 1809 N N . SER A 1 231 ? 10.789 -18.984 3.527 1 97.81 231 SER A N 1
ATOM 1810 C CA . SER A 1 231 ? 11.867 -18.031 3.77 1 97.81 231 SER A CA 1
ATOM 1811 C C . SER A 1 231 ? 13.219 -18.75 3.867 1 97.81 231 SER A C 1
ATOM 1813 O O . SER A 1 231 ? 14.258 -18.094 3.924 1 97.81 231 SER A O 1
ATOM 1815 N N . ASP A 1 232 ? 13.211 -20.062 3.828 1 97.31 232 ASP A N 1
ATOM 1816 C CA . ASP A 1 232 ? 14.445 -20.844 3.904 1 97.31 232 ASP A CA 1
ATOM 1817 C C . ASP A 1 232 ? 15.117 -20.938 2.537 1 97.31 232 ASP A C 1
ATOM 1819 O O . ASP A 1 232 ? 16.281 -21.328 2.438 1 97.31 232 ASP A O 1
ATOM 1823 N N . LEU A 1 233 ? 14.406 -20.672 1.529 1 98.5 233 LEU A N 1
ATOM 1824 C CA . LEU A 1 233 ? 14.961 -20.734 0.181 1 98.5 233 LEU A CA 1
ATOM 1825 C C . LEU A 1 233 ? 15.961 -19.609 -0.046 1 98.5 233 LEU A C 1
ATOM 1827 O O . LEU A 1 233 ? 15.938 -18.594 0.667 1 98.5 233 LEU A O 1
ATOM 1831 N N . LYS A 1 234 ? 16.781 -19.797 -1.062 1 98.38 234 LYS A N 1
ATOM 1832 C CA . LYS A 1 234 ? 17.844 -18.828 -1.306 1 98.38 234 LYS A CA 1
ATOM 1833 C C . LYS A 1 234 ? 17.812 -18.328 -2.75 1 98.38 234 LYS A C 1
ATOM 1835 O O . LYS A 1 234 ? 17.516 -19.094 -3.666 1 98.38 234 LYS A O 1
ATOM 1840 N N . PHE A 1 235 ? 18.156 -17.078 -2.867 1 97.75 235 PHE A N 1
ATOM 1841 C CA . PHE A 1 235 ? 18.438 -16.531 -4.191 1 97.75 235 PHE A CA 1
ATOM 1842 C C . PHE A 1 235 ? 19.75 -17.078 -4.738 1 97.75 235 PHE A C 1
ATOM 1844 O O . PHE A 1 235 ? 20.422 -17.844 -4.07 1 97.75 235 PHE A O 1
ATOM 1851 N N . HIS A 1 236 ? 20.094 -16.656 -5.984 1 95.12 236 HIS A N 1
ATOM 1852 C CA . HIS A 1 236 ? 21.328 -17.078 -6.637 1 95.12 236 HIS A CA 1
ATOM 1853 C C . HIS A 1 236 ? 22.562 -16.641 -5.852 1 95.12 236 HIS A C 1
ATOM 1855 O O . HIS A 1 236 ? 23.578 -17.328 -5.852 1 95.12 236 HIS A O 1
ATOM 1861 N N . ASP A 1 237 ? 22.469 -15.547 -5.102 1 92.19 237 ASP A N 1
ATOM 1862 C CA . ASP A 1 237 ? 23.609 -14.984 -4.387 1 92.19 237 ASP A CA 1
ATOM 1863 C C . ASP A 1 237 ? 23.719 -15.562 -2.979 1 92.19 237 ASP A C 1
ATOM 1865 O O . ASP A 1 237 ? 24.578 -15.148 -2.195 1 92.19 237 ASP A O 1
ATOM 1869 N N . GLY A 1 238 ? 22.797 -16.422 -2.639 1 94.31 238 GLY A N 1
ATOM 1870 C CA . GLY A 1 238 ? 22.859 -17.094 -1.35 1 94.31 238 GLY A CA 1
ATOM 1871 C C . GLY A 1 238 ? 22.031 -16.406 -0.279 1 94.31 238 GLY A C 1
ATOM 1872 O O . GLY A 1 238 ? 21.828 -16.953 0.81 1 94.31 238 GLY A O 1
ATOM 1873 N N . LYS A 1 239 ? 21.562 -15.25 -0.572 1 95.56 239 LYS A N 1
ATOM 1874 C CA . LYS A 1 239 ? 20.719 -14.539 0.374 1 95.56 239 LYS A CA 1
ATOM 1875 C C . LYS A 1 239 ? 19.359 -15.219 0.512 1 95.56 239 LYS A C 1
ATOM 1877 O O . LYS A 1 239 ? 18.906 -15.898 -0.411 1 95.56 239 LYS A O 1
ATOM 1882 N N . PRO A 1 240 ? 18.75 -15.055 1.699 1 97.38 240 PRO A N 1
ATOM 1883 C CA . PRO A 1 240 ? 17.391 -15.594 1.835 1 97.38 240 PRO A CA 1
ATOM 1884 C C . PRO A 1 240 ? 16.438 -15.055 0.777 1 97.38 240 PRO A C 1
ATOM 1886 O O . PRO A 1 240 ? 16.438 -13.852 0.494 1 97.38 240 PRO A O 1
ATOM 1889 N N . MET A 1 241 ? 15.711 -15.969 0.163 1 98.38 241 MET A N 1
ATOM 1890 C CA . MET A 1 241 ? 14.727 -15.578 -0.838 1 98.38 241 MET A CA 1
ATOM 1891 C C . MET A 1 241 ? 13.445 -15.086 -0.174 1 98.38 241 MET A C 1
ATOM 1893 O O . MET A 1 241 ? 12.539 -15.883 0.108 1 98.38 241 MET A O 1
ATOM 1897 N N . VAL A 1 242 ? 13.406 -13.773 0.118 1 98.31 242 VAL A N 1
ATOM 1898 C CA . VAL A 1 242 ? 12.266 -13.164 0.789 1 98.31 242 VAL A CA 1
ATOM 1899 C C . VAL A 1 242 ? 11.859 -11.883 0.06 1 98.31 242 VAL A C 1
ATOM 1901 O O . VAL A 1 242 ? 12.656 -11.312 -0.691 1 98.31 242 VAL A O 1
ATOM 1904 N N . GLY A 1 243 ? 10.602 -11.445 0.31 1 97.88 243 GLY A N 1
ATOM 1905 C CA . GLY A 1 243 ? 10.102 -10.266 -0.378 1 97.88 243 GLY A CA 1
ATOM 1906 C C . GLY A 1 243 ? 10.008 -10.445 -1.881 1 97.88 243 GLY A C 1
ATOM 1907 O O . GLY A 1 243 ? 10.477 -9.602 -2.646 1 97.88 243 GLY A O 1
ATOM 1908 N N . THR A 1 244 ? 9.461 -11.555 -2.342 1 98.44 244 THR A N 1
ATOM 1909 C CA . THR A 1 244 ? 9.43 -11.922 -3.754 1 98.44 244 THR A CA 1
ATOM 1910 C C . THR A 1 244 ? 8.203 -11.328 -4.438 1 98.44 244 THR A C 1
ATOM 1912 O O . THR A 1 244 ? 7.414 -12.047 -5.051 1 98.44 244 THR A O 1
ATOM 1915 N N . PHE A 1 245 ? 8.07 -10.031 -4.363 1 98.38 245 PHE A N 1
ATOM 1916 C CA . PHE A 1 245 ? 6.914 -9.375 -4.953 1 98.38 245 PHE A CA 1
ATOM 1917 C C . PHE A 1 245 ? 7.305 -8.039 -5.574 1 98.38 245 PHE A C 1
ATOM 1919 O O . PHE A 1 245 ? 8.273 -7.414 -5.152 1 98.38 245 PHE A O 1
ATOM 1926 N N . ARG A 1 246 ? 6.57 -7.727 -6.598 1 98.12 246 ARG A N 1
ATOM 1927 C CA . ARG A 1 246 ? 6.617 -6.406 -7.215 1 98.12 246 ARG A CA 1
ATOM 1928 C C . ARG A 1 246 ? 5.652 -5.445 -6.527 1 98.12 246 ARG A C 1
ATOM 1930 O O . ARG A 1 246 ? 4.52 -5.816 -6.207 1 98.12 246 ARG A O 1
ATOM 1937 N N . PRO A 1 247 ? 6.082 -4.164 -6.199 1 96.94 247 PRO A N 1
ATOM 1938 C CA . PRO A 1 247 ? 5.105 -3.199 -5.688 1 96.94 247 PRO A CA 1
ATOM 1939 C C . PRO A 1 247 ? 3.912 -3.021 -6.625 1 96.94 247 PRO A C 1
ATOM 1941 O O . PRO A 1 247 ? 4.051 -3.15 -7.844 1 96.94 247 PRO A O 1
ATOM 1944 N N . VAL A 1 248 ? 2.758 -2.736 -6.051 1 98.25 248 VAL A N 1
ATOM 1945 C CA . VAL A 1 248 ? 1.533 -2.58 -6.828 1 98.25 248 VAL A CA 1
ATOM 1946 C C . VAL A 1 248 ? 1.737 -1.515 -7.902 1 98.25 248 VAL A C 1
ATOM 1948 O O . VAL A 1 248 ? 2.422 -0.515 -7.672 1 98.25 248 VAL A O 1
ATOM 1951 N N . GLN A 1 249 ? 1.171 -1.734 -9.062 1 98.06 249 GLN A N 1
ATOM 1952 C CA . GLN A 1 249 ? 1.229 -0.85 -10.219 1 98.06 249 GLN A CA 1
ATOM 1953 C C . GLN A 1 249 ? -0.058 -0.044 -10.367 1 98.06 249 GLN A C 1
ATOM 1955 O O . GLN A 1 249 ? -1.128 -0.494 -9.953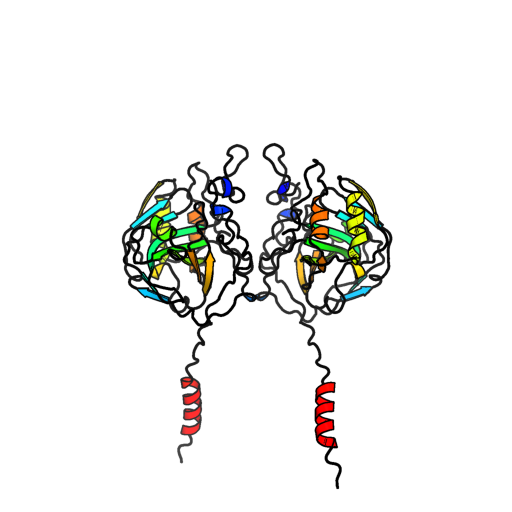 1 98.06 249 GLN A O 1
ATOM 1960 N N . PRO A 1 250 ? 0.062 1.141 -10.977 1 96.5 250 PRO A N 1
ATOM 1961 C CA . PRO A 1 250 ? -1.133 1.971 -11.148 1 96.5 250 PRO A CA 1
ATOM 1962 C C . PRO A 1 250 ? -2.135 1.366 -12.125 1 96.5 250 PRO A C 1
ATOM 1964 O O . PRO A 1 250 ? -1.74 0.736 -13.109 1 96.5 250 PRO A O 1
ATOM 1967 N N . LEU A 1 251 ? -3.418 1.615 -11.891 1 97.69 251 LEU A N 1
ATOM 1968 C CA . LEU A 1 251 ? -4.48 1.131 -12.766 1 97.69 251 LEU A CA 1
ATOM 1969 C C . LEU A 1 251 ? -4.492 1.902 -14.078 1 97.69 251 LEU A C 1
ATOM 1971 O O . LEU A 1 251 ? -4.848 1.352 -15.125 1 97.69 251 LEU A O 1
ATOM 1975 N N . ASN A 1 252 ? -4.074 3.219 -14.008 1 96.12 252 ASN A N 1
ATOM 1976 C CA . ASN A 1 252 ? -4.082 4.078 -15.188 1 96.12 252 ASN A CA 1
ATOM 1977 C C . ASN A 1 252 ? -5.426 4.039 -15.898 1 96.12 252 ASN A C 1
ATOM 1979 O O . ASN A 1 252 ? -5.48 3.842 -17.109 1 96.12 252 ASN A O 1
ATOM 1983 N N . GLY A 1 253 ? -6.492 4.141 -15.18 1 95.12 253 GLY A N 1
ATOM 1984 C CA . GLY A 1 253 ? -7.812 4.266 -15.773 1 95.12 253 GLY A CA 1
ATOM 1985 C C . GLY A 1 253 ? -8.492 2.926 -16 1 95.12 253 GLY A C 1
ATOM 1986 O O . GLY A 1 253 ? -9.664 2.875 -16.375 1 95.12 253 GLY A O 1
ATOM 1987 N N . ARG A 1 254 ? -7.832 1.743 -15.852 1 97.62 254 ARG A N 1
ATOM 1988 C CA . ARG A 1 254 ? -8.453 0.431 -16.016 1 97.62 254 ARG A CA 1
ATOM 1989 C C . ARG A 1 254 ? -9.508 0.183 -14.945 1 97.62 254 ARG A C 1
ATOM 1991 O O . ARG A 1 254 ? -9.336 0.585 -13.789 1 97.62 254 ARG A O 1
ATOM 1998 N N . GLN A 1 255 ? -10.508 -0.504 -15.383 1 97.69 255 GLN A N 1
ATOM 1999 C CA . GLN A 1 255 ? -11.586 -0.889 -14.477 1 97.69 255 GLN A CA 1
ATOM 2000 C C . GLN A 1 255 ? -11.359 -2.297 -13.93 1 97.69 255 GLN A C 1
ATOM 2002 O O . GLN A 1 255 ? -10.977 -3.203 -14.672 1 97.69 255 GLN A O 1
ATOM 2007 N N . VAL A 1 256 ? -11.547 -2.453 -12.656 1 98.81 256 VAL A N 1
ATOM 2008 C CA . VAL A 1 256 ? -11.555 -3.77 -12.023 1 98.81 256 VAL A CA 1
ATOM 2009 C C . VAL A 1 256 ? -12.992 -4.234 -11.805 1 98.81 256 VAL A C 1
ATOM 2011 O O . VAL A 1 256 ? -13.82 -3.479 -11.289 1 98.81 256 VAL A O 1
ATOM 2014 N N . PHE A 1 257 ? -13.281 -5.434 -12.219 1 98.88 257 PHE A N 1
ATOM 2015 C CA . PHE A 1 257 ? -14.633 -5.98 -12.102 1 98.88 257 PHE A CA 1
ATOM 2016 C C . PHE A 1 257 ? -14.711 -6.996 -10.969 1 98.88 257 PHE A C 1
ATOM 2018 O O . PHE A 1 257 ? -13.688 -7.531 -10.531 1 98.88 257 PHE A O 1
ATOM 2025 N N . ARG A 1 258 ? -15.883 -7.199 -10.422 1 98.69 258 ARG A N 1
ATOM 2026 C CA . ARG A 1 258 ? -16.109 -8.227 -9.414 1 98.69 258 ARG A CA 1
ATOM 2027 C C . ARG A 1 258 ? -17.25 -9.141 -9.812 1 98.69 258 ARG A C 1
ATOM 2029 O O . ARG A 1 258 ? -18.188 -8.719 -10.508 1 98.69 258 ARG A O 1
ATOM 2036 N N . SER A 1 259 ? -17.156 -10.375 -9.414 1 97.44 259 SER A N 1
ATOM 2037 C CA . SER A 1 259 ? -18.234 -11.328 -9.648 1 97.44 259 SER A CA 1
ATOM 2038 C C . SER A 1 259 ? -19.422 -11.062 -8.734 1 97.44 259 SER A C 1
ATOM 2040 O O . SER A 1 259 ? -19.281 -10.383 -7.715 1 97.44 259 SER A O 1
ATOM 2042 N N . GLY A 1 260 ? -20.703 -11.273 -9.156 1 77.69 260 GLY A N 1
ATOM 2043 C CA . GLY A 1 260 ? -21.922 -11.086 -8.375 1 77.69 260 GLY A CA 1
ATOM 2044 C C . GLY A 1 260 ? -22.047 -12.078 -7.238 1 77.69 260 GLY A C 1
ATOM 2045 O O . GLY A 1 260 ? -21.516 -13.195 -7.316 1 77.69 260 GLY A O 1
ATOM 2046 N N . SER A 1 261 ? -21.844 -11.664 -6.012 1 59.62 261 SER A N 1
ATOM 2047 C CA . SER A 1 261 ? -22.047 -12.633 -4.941 1 59.62 261 SER A CA 1
ATOM 2048 C C . SER A 1 261 ? -23.234 -13.547 -5.246 1 59.62 261 SER A C 1
ATOM 2050 O O . SER A 1 261 ? -24.281 -13.094 -5.703 1 59.62 261 SER A O 1
ATOM 2052 N N . ALA A 1 262 ? -22.953 -14.727 -5.613 1 48.28 262 ALA A N 1
ATOM 2053 C CA . ALA A 1 262 ? -24.031 -15.695 -5.812 1 48.28 262 ALA A CA 1
ATOM 2054 C C . ALA A 1 262 ? -25.172 -15.445 -4.84 1 48.28 262 ALA A C 1
ATOM 2056 O O . ALA A 1 262 ? -24.953 -15.266 -3.641 1 48.28 262 ALA A O 1
ATOM 2057 N N . LEU A 1 263 ? -26.188 -14.766 -5.254 1 42.12 263 LEU A N 1
ATOM 2058 C CA . LEU A 1 263 ? -27.406 -14.875 -4.465 1 42.12 263 LEU A CA 1
ATOM 2059 C C . LEU A 1 263 ? -27.516 -16.25 -3.811 1 42.12 263 LEU A C 1
ATOM 2061 O O . LEU A 1 263 ? -27.469 -17.266 -4.496 1 42.12 263 LEU A O 1
ATOM 2065 N N . ILE A 1 264 ? -26.875 -16.406 -2.76 1 39.88 264 ILE A N 1
ATOM 2066 C CA . ILE A 1 264 ? -27.359 -17.609 -2.072 1 39.88 264 ILE A CA 1
ATOM 2067 C C . ILE A 1 264 ? -28.875 -17.734 -2.238 1 39.88 264 ILE A C 1
ATOM 2069 O O . ILE A 1 264 ? -29.625 -16.844 -1.804 1 39.88 264 ILE A O 1
ATOM 2073 N N . LEU A 1 265 ? -29.375 -18.234 -3.295 1 35.91 265 LEU A N 1
ATOM 2074 C CA . LEU A 1 265 ? -30.766 -18.641 -3.312 1 35.91 265 LEU A CA 1
ATOM 2075 C C . LEU A 1 265 ? -31.172 -19.25 -1.976 1 35.91 265 LEU A C 1
ATOM 2077 O O . LEU A 1 265 ? -30.656 -20.297 -1.583 1 35.91 265 LEU A O 1
ATOM 2081 N N . ALA A 1 266 ? -31.406 -18.406 -1.02 1 40.22 266 ALA A N 1
ATOM 2082 C CA . ALA A 1 266 ? -32.188 -18.938 0.102 1 40.22 266 ALA A CA 1
ATOM 2083 C C . ALA A 1 266 ? -33.281 -19.875 -0.385 1 40.22 266 ALA A C 1
ATOM 2085 O O . ALA A 1 266 ? -34.125 -19.469 -1.185 1 40.22 266 ALA A O 1
ATOM 2086 N N . SER A 1 267 ? -33.031 -21.156 -0.562 1 35.75 267 SER A N 1
ATOM 2087 C CA . SER A 1 267 ? -34.094 -22.125 -0.792 1 35.75 267 SER A CA 1
ATOM 2088 C C . SER A 1 267 ? -35.375 -21.75 -0.021 1 35.75 267 SER A C 1
ATOM 2090 O O . SER A 1 267 ? -35.344 -21.641 1.207 1 35.75 267 SER A O 1
ATOM 2092 N N . SER A 1 268 ? -36.125 -20.891 -0.574 1 38.19 268 SER A N 1
ATOM 2093 C CA . SER A 1 268 ? -37.5 -20.609 -0.192 1 38.19 268 SER A CA 1
ATOM 2094 C C . SER A 1 268 ? -38.188 -21.844 0.376 1 38.19 268 SER A C 1
ATOM 2096 O O . SER A 1 268 ? -39.375 -21.812 0.729 1 38.19 268 SER A O 1
ATOM 2098 N N . ALA A 1 269 ? -37.625 -23.016 0.249 1 38.12 269 ALA A N 1
ATOM 2099 C CA . ALA A 1 269 ? -38.344 -24.188 0.721 1 38.12 269 ALA A CA 1
ATOM 2100 C C . ALA A 1 269 ? -38.5 -24.156 2.238 1 38.12 269 ALA A C 1
ATOM 2102 O O . ALA A 1 269 ? -39.406 -24.781 2.783 1 38.12 269 ALA A O 1
ATOM 2103 N N . LEU A 1 270 ? -37.625 -23.422 2.838 1 34.69 270 LEU A N 1
ATOM 2104 C CA . LEU A 1 270 ? -37.812 -23.531 4.281 1 34.69 270 LEU A CA 1
ATOM 2105 C C . LEU A 1 270 ? -38.938 -22.594 4.758 1 34.69 270 LEU A C 1
ATOM 2107 O O . LEU A 1 270 ? -39.594 -22.859 5.773 1 34.69 270 LEU A O 1
ATOM 2111 N N . LEU A 1 271 ? -39.062 -21.453 4.004 1 36.88 271 LEU A N 1
ATOM 2112 C CA . LEU A 1 271 ? -40.188 -20.641 4.477 1 36.88 271 LEU A CA 1
ATOM 2113 C C . LEU A 1 271 ? -41.5 -21.266 4.078 1 36.88 271 LEU A C 1
ATOM 2115 O O . LEU A 1 271 ? -42.531 -21.047 4.758 1 36.88 271 LEU A O 1
ATOM 2119 N N . ALA A 1 272 ? -41.594 -22.016 2.912 1 37.78 272 ALA A N 1
ATOM 2120 C CA . ALA A 1 272 ? -42.875 -22.609 2.52 1 37.78 272 ALA A CA 1
ATOM 2121 C C . ALA A 1 272 ? -43.281 -23.734 3.475 1 37.78 272 ALA A C 1
ATOM 2123 O O . ALA A 1 272 ? -44.469 -23.922 3.76 1 37.78 272 ALA A O 1
ATOM 2124 N N . ALA A 1 273 ? -42.344 -24.484 3.996 1 36.94 273 ALA A N 1
ATOM 2125 C CA . ALA A 1 273 ? -42.719 -25.547 4.922 1 36.94 273 ALA A CA 1
ATOM 2126 C C . ALA A 1 273 ? -43.156 -24.984 6.266 1 36.94 273 ALA A C 1
ATOM 2128 O O . ALA A 1 273 ? -44 -25.578 6.961 1 36.94 273 ALA A O 1
ATOM 2129 N N . ALA A 1 274 ? -42.5 -23.797 6.527 1 42.59 274 ALA A N 1
ATOM 2130 C CA . ALA A 1 274 ? -42.969 -23.234 7.797 1 42.59 274 ALA A CA 1
ATOM 2131 C C . ALA A 1 274 ? -44.375 -22.688 7.691 1 42.59 274 ALA A C 1
ATOM 2133 O O . ALA A 1 274 ? -45.156 -22.797 8.633 1 42.59 274 ALA A O 1
ATOM 2134 N N . MET A 1 275 ? -44.656 -22.203 6.477 1 38.44 275 MET A N 1
ATOM 2135 C CA . MET A 1 275 ? -46.031 -21.75 6.34 1 38.44 275 MET A CA 1
ATOM 2136 C C . MET A 1 275 ? -47 -22.922 6.227 1 38.44 275 MET A C 1
ATOM 2138 O O . MET A 1 275 ? -48.125 -22.875 6.723 1 38.44 275 MET A O 1
ATOM 2142 N N . ALA A 1 276 ? -46.562 -23.969 5.527 1 42.75 276 ALA A N 1
ATOM 2143 C CA . ALA A 1 276 ? -47.438 -25.125 5.41 1 42.75 276 ALA A CA 1
ATOM 2144 C C . ALA A 1 276 ? -47.656 -25.797 6.766 1 42.75 276 ALA A C 1
ATOM 2146 O O . ALA A 1 276 ? -48.75 -26.297 7.059 1 42.75 276 ALA A O 1
ATOM 2147 N N . ALA A 1 277 ? -46.594 -25.953 7.473 1 41.66 277 ALA A N 1
ATOM 2148 C CA . ALA A 1 277 ? -46.75 -26.562 8.789 1 41.66 277 ALA A CA 1
ATOM 2149 C C . ALA A 1 277 ? -47.656 -25.719 9.688 1 41.66 277 ALA A C 1
ATOM 2151 O O . ALA A 1 277 ? -48.375 -26.25 10.539 1 41.66 277 ALA A O 1
ATOM 2152 N N . ALA A 1 278 ? -47.531 -24.453 9.461 1 44.44 278 ALA A N 1
ATOM 2153 C CA . ALA A 1 278 ? -48.438 -23.641 10.266 1 44.44 278 ALA A CA 1
ATOM 2154 C C . ALA A 1 278 ? -49.875 -23.844 9.867 1 44.44 278 ALA A C 1
ATOM 2156 O O . ALA A 1 278 ? -50.781 -23.812 10.711 1 44.44 278 ALA A O 1
ATOM 2157 N N . LEU A 1 279 ? -50.062 -24.047 8.555 1 43.59 279 LEU A N 1
ATOM 2158 C CA . LEU A 1 279 ? -51.469 -24.188 8.141 1 43.59 279 LEU A CA 1
ATOM 2159 C C . LEU A 1 279 ? -51.969 -25.594 8.438 1 43.59 279 LEU A C 1
ATOM 2161 O O . LEU A 1 279 ? -53.156 -25.844 8.383 1 43.59 279 LEU A O 1
ATOM 2165 N N . GLY A 1 280 ? -51.031 -26.562 8.367 1 39.47 280 GLY A N 1
ATOM 2166 C CA . GLY A 1 280 ? -51.562 -27.906 8.383 1 39.47 280 GLY A CA 1
ATOM 2167 C C . GLY A 1 280 ? -52.219 -28.266 9.703 1 39.47 280 GLY A C 1
ATOM 2168 O O . GLY A 1 280 ? -52.781 -29.359 9.852 1 39.47 280 GLY A O 1
ATOM 2169 N N . LEU A 1 281 ? -51.719 -27.75 10.781 1 38.06 281 LEU A N 1
ATOM 2170 C CA . LEU A 1 281 ? -52.062 -28.516 11.984 1 38.06 281 LEU A CA 1
ATOM 2171 C C . LEU A 1 281 ? -53.531 -28.359 12.344 1 38.06 281 LEU A C 1
ATOM 2173 O O . LEU A 1 281 ? -53.938 -28.781 13.422 1 38.06 281 LEU A O 1
ATOM 2177 N N . SER A 1 282 ? -54.188 -27.438 11.68 1 38.16 282 SER A N 1
ATOM 2178 C CA . SER A 1 282 ? -55.5 -27.344 12.328 1 38.16 282 SER A CA 1
ATOM 2179 C C . SER A 1 282 ? -56.312 -28.594 12.078 1 38.16 282 SER A C 1
ATOM 2181 O O . SER A 1 282 ? -56.844 -28.797 10.977 1 38.16 282 SER A O 1
ATOM 2183 N N . GLN A 1 283 ? -55.719 -29.797 12.328 1 32.16 283 GLN A N 1
ATOM 2184 C CA . GLN A 1 283 ? -56.562 -30.984 12.227 1 32.16 283 GLN A CA 1
ATOM 2185 C C . GLN A 1 283 ? -57.875 -30.797 13.016 1 32.16 283 GLN A C 1
ATOM 2187 O O . GLN A 1 283 ? -57.844 -30.312 14.148 1 32.16 283 GLN A O 1
ATOM 2192 N N . PRO A 1 284 ? -59.031 -30.812 12.289 1 39.41 284 PRO A N 1
ATOM 2193 C CA . PRO A 1 284 ? -60.375 -30.797 12.883 1 39.41 284 PRO A CA 1
ATOM 2194 C C . PRO A 1 284 ? -60.531 -31.812 14.008 1 39.41 284 PRO A C 1
ATOM 2196 O O . PRO A 1 284 ? -59.969 -32.906 13.93 1 39.41 284 PRO A O 1
ATOM 2199 N N . ASN A 1 285 ? -60.438 -31.375 15.289 1 29.95 285 ASN A N 1
ATOM 2200 C CA . ASN A 1 285 ? -61.062 -32.312 16.203 1 29.95 285 ASN A CA 1
ATOM 2201 C C . ASN A 1 285 ? -62.5 -32.656 15.758 1 29.95 285 ASN A C 1
ATOM 2203 O O . ASN A 1 285 ? -63.219 -31.766 15.289 1 29.95 285 ASN A O 1
ATOM 2207 N N . TRP B 1 1 ? 18.469 10.703 10.062 1 96.81 1 TRP B N 1
ATOM 2208 C CA . TRP B 1 1 ? 17.422 10.016 9.32 1 96.81 1 TRP B CA 1
ATOM 2209 C C . TRP B 1 1 ? 17.094 10.766 8.031 1 96.81 1 TRP B C 1
ATOM 2211 O O . TRP B 1 1 ? 17.359 11.961 7.914 1 96.81 1 TRP B O 1
ATOM 2221 N N . CYS B 1 2 ? 16.672 10.016 7.043 1 97.12 2 CYS B N 1
ATOM 2222 C CA . CYS B 1 2 ? 16.297 10.594 5.758 1 97.12 2 CYS B CA 1
ATOM 2223 C C . CYS B 1 2 ? 15.109 9.852 5.156 1 97.12 2 CYS B C 1
ATOM 2225 O O . CYS B 1 2 ? 14.68 8.82 5.684 1 97.12 2 CYS B O 1
ATOM 2227 N N . TYR B 1 3 ? 14.516 10.508 4.242 1 97.62 3 TYR B N 1
ATOM 2228 C CA . TYR B 1 3 ? 13.516 9.812 3.441 1 97.62 3 TYR B CA 1
ATOM 2229 C C . TYR B 1 3 ? 14.172 8.906 2.41 1 97.62 3 TYR B C 1
ATOM 2231 O O . TYR B 1 3 ? 15.359 9.062 2.109 1 97.62 3 TYR B O 1
ATOM 2239 N N . GLN B 1 4 ? 13.352 7.992 1.885 1 95 4 GLN B N 1
ATOM 2240 C CA . GLN B 1 4 ? 13.859 6.98 0.966 1 95 4 GLN B CA 1
ATOM 2241 C C . GLN B 1 4 ? 14.523 7.625 -0.249 1 95 4 GLN B C 1
ATOM 2243 O O . GLN B 1 4 ? 15.539 7.133 -0.748 1 95 4 GLN B O 1
ATOM 2248 N N . THR B 1 5 ? 14.023 8.711 -0.749 1 95.62 5 THR B N 1
ATOM 2249 C CA . THR B 1 5 ? 14.477 9.352 -1.98 1 95.62 5 THR B CA 1
ATOM 2250 C C . THR B 1 5 ? 15.867 9.953 -1.798 1 95.62 5 THR B C 1
ATOM 2252 O O . THR B 1 5 ? 16.531 10.289 -2.777 1 95.62 5 THR B O 1
ATOM 2255 N N . GLN B 1 6 ? 16.281 10.102 -0.571 1 96.31 6 GLN B N 1
ATOM 2256 C CA . GLN B 1 6 ? 17.578 10.711 -0.283 1 96.31 6 GLN B CA 1
ATOM 2257 C C . GLN B 1 6 ? 18.688 9.664 -0.292 1 96.31 6 GLN B C 1
ATOM 2259 O O . GLN B 1 6 ? 19.875 10 -0.399 1 96.31 6 GLN B O 1
ATOM 2264 N N . PHE B 1 7 ? 18.359 8.445 -0.14 1 94.56 7 PHE B N 1
ATOM 2265 C CA . PHE B 1 7 ? 19.344 7.391 0.018 1 94.56 7 PHE B CA 1
ATOM 2266 C C . PHE B 1 7 ? 20.031 7.086 -1.311 1 94.56 7 PHE B C 1
ATOM 2268 O O . PHE B 1 7 ? 19.359 6.93 -2.336 1 94.56 7 PHE B O 1
ATOM 2275 N N . THR B 1 8 ? 21.297 6.996 -1.303 1 93.38 8 THR B N 1
ATOM 2276 C CA . THR B 1 8 ? 22.156 6.418 -2.332 1 93.38 8 THR B CA 1
ATOM 2277 C C . THR B 1 8 ? 23.328 5.672 -1.703 1 93.38 8 THR B C 1
ATOM 2279 O O . THR B 1 8 ? 23.641 5.867 -0.526 1 93.38 8 THR B O 1
ATOM 2282 N N . CYS B 1 9 ? 23.922 4.82 -2.496 1 94.25 9 CYS B N 1
ATOM 2283 C CA . CYS B 1 9 ? 25.062 4.07 -1.98 1 94.25 9 CYS B CA 1
ATOM 2284 C C . CYS B 1 9 ? 26.188 5.004 -1.564 1 94.25 9 CYS B C 1
ATOM 2286 O O . CYS B 1 9 ? 26.969 4.688 -0.66 1 94.25 9 CYS B O 1
ATOM 2288 N N . ASP B 1 10 ? 26.219 6.18 -2.096 1 92.75 10 ASP B N 1
ATOM 2289 C CA . ASP B 1 10 ? 27.25 7.152 -1.773 1 92.75 10 ASP B CA 1
ATOM 2290 C C . ASP B 1 10 ? 26.844 8.023 -0.585 1 92.75 10 ASP B C 1
ATOM 2292 O O . ASP B 1 10 ? 27.688 8.688 0.022 1 92.75 10 ASP B O 1
ATOM 2296 N N . HIS B 1 11 ? 25.594 8.062 -0.337 1 91.38 11 HIS B N 1
ATOM 2297 C CA . HIS B 1 11 ? 25.031 8.836 0.767 1 91.38 11 HIS B CA 1
ATOM 2298 C C . HIS B 1 11 ? 24.062 8 1.59 1 91.38 11 HIS B C 1
ATOM 2300 O O . HIS B 1 11 ? 22.844 8.18 1.487 1 91.38 11 HIS B O 1
ATOM 2306 N N . GLN B 1 12 ? 24.656 7.316 2.477 1 92.19 12 GLN B N 1
ATOM 2307 C CA . GLN B 1 12 ? 23.828 6.414 3.273 1 92.19 12 GLN B CA 1
ATOM 2308 C C . GLN B 1 12 ? 23.25 7.129 4.492 1 92.19 12 GLN B C 1
ATOM 2310 O O . GLN B 1 12 ? 23.922 7.969 5.098 1 92.19 12 GLN B O 1
ATOM 2315 N N . CYS B 1 13 ? 22.031 6.867 4.816 1 95.38 13 CYS B N 1
ATOM 2316 C CA . CYS B 1 13 ? 21.312 7.395 5.973 1 95.38 13 CYS B CA 1
ATOM 2317 C C . CYS B 1 13 ? 20.25 6.414 6.453 1 95.38 13 CYS B C 1
ATOM 2319 O O . CYS B 1 13 ? 20.016 5.383 5.816 1 95.38 13 CYS B O 1
ATOM 2321 N N . ASN B 1 14 ? 19.688 6.629 7.617 1 96.75 14 ASN B N 1
ATOM 2322 C CA . ASN B 1 14 ? 18.578 5.809 8.094 1 96.75 14 ASN B CA 1
ATOM 2323 C C . ASN B 1 14 ? 17.281 6.129 7.352 1 96.75 14 ASN B C 1
ATOM 2325 O O . ASN B 1 14 ? 16.625 7.133 7.641 1 96.75 14 ASN B O 1
ATOM 2329 N N . THR B 1 15 ? 16.969 5.281 6.438 1 96.62 15 THR B N 1
ATOM 2330 C CA . THR B 1 15 ? 15.703 5.402 5.727 1 96.62 15 THR B CA 1
ATOM 2331 C C . THR B 1 15 ? 14.555 4.879 6.574 1 96.62 15 THR B C 1
ATOM 2333 O O . THR B 1 15 ? 14.773 4.348 7.668 1 96.62 15 THR B O 1
ATOM 2336 N N . PRO B 1 16 ? 13.328 5.02 6.176 1 97.12 16 PRO B N 1
ATOM 2337 C CA . PRO B 1 16 ? 12.18 4.742 7.047 1 97.12 16 PRO B CA 1
ATOM 2338 C C . PRO B 1 16 ? 12.242 3.354 7.676 1 97.12 16 PRO B C 1
ATOM 2340 O O . PRO B 1 16 ? 11.883 3.184 8.844 1 97.12 16 PRO B O 1
ATOM 2343 N N . GLU B 1 17 ? 12.719 2.402 6.973 1 93.81 17 GLU B N 1
ATOM 2344 C CA . GLU B 1 17 ? 12.805 1.05 7.516 1 93.81 17 GLU B CA 1
ATOM 2345 C C . GLU B 1 17 ? 13.797 0.979 8.672 1 93.81 17 GLU B C 1
ATOM 2347 O O . GLU B 1 17 ? 13.789 0.019 9.445 1 93.81 17 GLU B O 1
ATOM 2352 N N . LYS B 1 18 ? 14.672 1.949 8.758 1 96.5 18 LYS B N 1
ATOM 2353 C CA . LYS B 1 18 ? 15.711 1.954 9.781 1 96.5 18 LYS B CA 1
ATOM 2354 C C . LYS B 1 18 ? 15.539 3.129 10.742 1 96.5 18 LYS B C 1
ATOM 2356 O O . LYS B 1 18 ? 16.484 3.523 11.422 1 96.5 18 LYS B O 1
ATOM 2361 N N . TRP B 1 19 ? 14.359 3.701 10.781 1 98.25 19 TRP B N 1
ATOM 2362 C CA . TRP B 1 19 ? 14.141 4.871 11.625 1 98.25 19 TRP B CA 1
ATOM 2363 C C . TRP B 1 19 ? 14.195 4.488 13.102 1 98.25 19 TRP B C 1
ATOM 2365 O O . TRP B 1 19 ? 14.398 5.348 13.961 1 98.25 19 TRP B O 1
ATOM 2375 N N . ASN B 1 20 ? 14.008 3.213 13.414 1 97.5 20 ASN B N 1
ATOM 2376 C CA . ASN B 1 20 ? 14.18 2.773 14.797 1 97.5 20 ASN B CA 1
ATOM 2377 C C . ASN B 1 20 ? 15.617 2.963 15.273 1 97.5 20 ASN B C 1
ATOM 2379 O O . ASN B 1 20 ? 15.867 3.051 16.484 1 97.5 20 ASN B O 1
ATOM 2383 N N . HIS B 1 21 ? 16.609 3.061 14.32 1 97.5 21 HIS B N 1
ATOM 2384 C CA . HIS B 1 21 ? 17.984 3.344 14.664 1 97.5 21 HIS B CA 1
ATOM 2385 C C . HIS B 1 21 ? 18.203 4.832 14.922 1 97.5 21 HIS B C 1
ATOM 2387 O O . HIS B 1 21 ? 19.156 5.215 15.602 1 97.5 21 HIS B O 1
ATOM 2393 N N . ALA B 1 22 ? 17.328 5.641 14.344 1 96.75 22 ALA B N 1
ATOM 2394 C CA . ALA B 1 22 ? 17.375 7.078 14.586 1 96.75 22 ALA B CA 1
ATOM 2395 C C . ALA B 1 22 ? 16.672 7.434 15.891 1 96.75 22 ALA B C 1
ATOM 2397 O O . ALA B 1 22 ? 17.094 8.344 16.609 1 96.75 22 ALA B O 1
ATOM 2398 N N . ASN B 1 23 ? 15.609 6.805 16.141 1 97.5 23 ASN B N 1
ATOM 2399 C CA . ASN B 1 23 ? 14.797 6.953 17.344 1 97.5 23 ASN B CA 1
ATOM 2400 C C . ASN B 1 23 ? 14.094 5.648 17.703 1 97.5 23 ASN B C 1
ATOM 2402 O O . ASN B 1 23 ? 13.234 5.172 16.969 1 97.5 23 ASN B O 1
ATOM 2406 N N . ASN B 1 24 ? 14.367 5.141 18.828 1 97.31 24 ASN B N 1
ATOM 2407 C CA . ASN B 1 24 ? 13.875 3.832 19.25 1 97.31 24 ASN B CA 1
ATOM 2408 C C . ASN B 1 24 ? 12.344 3.783 19.25 1 97.31 24 ASN B C 1
ATOM 2410 O O . ASN B 1 24 ? 11.75 2.723 19.047 1 97.31 24 ASN B O 1
ATOM 2414 N N . ALA B 1 25 ? 11.734 4.91 19.438 1 97.44 25 ALA B N 1
ATOM 2415 C CA . ALA B 1 25 ? 10.273 4.973 19.516 1 97.44 25 ALA B CA 1
ATOM 2416 C C . ALA B 1 25 ? 9.641 4.605 18.172 1 97.44 25 ALA B C 1
ATOM 2418 O O . ALA B 1 25 ? 8.445 4.305 18.109 1 97.44 25 ALA B O 1
ATOM 2419 N N . CYS B 1 26 ? 10.43 4.574 17.156 1 98.31 26 CYS B N 1
ATOM 2420 C CA . CYS B 1 26 ? 9.906 4.301 15.82 1 98.31 26 CYS B CA 1
ATOM 2421 C C . CYS B 1 26 ? 9.656 2.811 15.625 1 98.31 26 CYS B C 1
ATOM 2423 O O . CYS B 1 26 ? 9.141 2.393 14.586 1 98.31 26 CYS B O 1
ATOM 2425 N N . SER B 1 27 ? 9.945 2.031 16.609 1 96.94 27 SER B N 1
ATOM 2426 C CA . SER B 1 27 ? 9.648 0.604 16.578 1 96.94 27 SER B CA 1
ATOM 2427 C C . SER B 1 27 ? 8.43 0.271 17.438 1 96.94 27 SER B C 1
ATOM 2429 O O . SER B 1 27 ? 8.211 -0.89 17.781 1 96.94 27 SER B O 1
ATOM 2431 N N . GLY B 1 28 ? 7.629 1.297 17.812 1 97.75 28 GLY B N 1
ATOM 2432 C CA . GLY B 1 28 ? 6.441 1.084 18.625 1 97.75 28 GLY B CA 1
ATOM 2433 C C . GLY B 1 28 ? 5.359 0.301 17.906 1 97.75 28 GLY B C 1
ATOM 2434 O O . GLY B 1 28 ? 5.461 0.044 16.719 1 97.75 28 GLY B O 1
ATOM 2435 N N . LYS B 1 29 ? 4.273 -0.034 18.656 1 97.69 29 LYS B N 1
ATOM 2436 C CA . LYS B 1 29 ? 3.234 -0.912 18.125 1 97.69 29 LYS B CA 1
ATOM 2437 C C . LYS B 1 29 ? 2.027 -0.109 17.656 1 97.69 29 LYS B C 1
ATOM 2439 O O . LYS B 1 29 ? 1.138 -0.649 17 1 97.69 29 LYS B O 1
ATOM 2444 N N . SER B 1 30 ? 1.991 1.182 18 1 98.5 30 SER B N 1
ATOM 2445 C CA . SER B 1 30 ? 0.887 2.047 17.609 1 98.5 30 SER B CA 1
ATOM 2446 C C . SER B 1 30 ? 1.374 3.193 16.719 1 98.5 30 SER B C 1
ATOM 2448 O O . SER B 1 30 ? 1.071 4.359 16.984 1 98.5 30 SER B O 1
ATOM 2450 N N . GLN B 1 31 ? 2.121 2.809 15.703 1 98.69 31 GLN B N 1
ATOM 2451 C CA . GLN B 1 31 ? 2.811 3.793 14.875 1 98.69 31 GLN B CA 1
ATOM 2452 C C . GLN B 1 31 ? 1.898 4.32 13.773 1 98.69 31 GLN B C 1
ATOM 2454 O O . GLN B 1 31 ? 0.872 3.709 13.469 1 98.69 31 GLN B O 1
ATOM 2459 N N . SER B 1 32 ? 2.215 5.48 13.297 1 98.81 32 SER B N 1
ATOM 2460 C CA . SER B 1 32 ? 1.594 6.156 12.156 1 98.81 32 SER B CA 1
ATOM 2461 C C . SER B 1 32 ? 2.609 6.434 11.055 1 98.81 32 SER B C 1
ATOM 2463 O O . SER B 1 32 ? 3.812 6.5 11.32 1 98.81 32 SER B O 1
ATOM 2465 N N . PRO B 1 33 ? 2.139 6.617 9.789 1 98.88 33 PRO B N 1
ATOM 2466 C CA . PRO B 1 33 ? 0.762 6.605 9.289 1 98.88 33 PRO B CA 1
ATOM 2467 C C . PRO B 1 33 ? 0.223 5.195 9.078 1 98.88 33 PRO B C 1
ATOM 2469 O O . PRO B 1 33 ? 0.99 4.23 9.086 1 98.88 33 PRO B O 1
ATOM 2472 N N . ILE B 1 34 ? -1.096 5.074 8.945 1 98.94 34 ILE B N 1
ATOM 2473 C CA . ILE B 1 34 ? -1.701 3.773 8.688 1 98.94 34 ILE B CA 1
ATOM 2474 C C . ILE B 1 34 ? -2.455 3.807 7.363 1 98.94 34 ILE B C 1
ATOM 2476 O O . ILE B 1 34 ? -2.615 4.871 6.758 1 98.94 34 ILE B O 1
ATOM 2480 N N . ASN B 1 35 ? -2.764 2.643 6.84 1 98.81 35 ASN B N 1
ATOM 2481 C CA . ASN B 1 35 ? -3.783 2.461 5.812 1 98.81 35 ASN B CA 1
ATOM 2482 C C . ASN B 1 35 ? -5.172 2.285 6.422 1 98.81 35 ASN B C 1
ATOM 2484 O O . ASN B 1 35 ? -5.367 1.43 7.289 1 98.81 35 ASN B O 1
ATOM 2488 N N . VAL B 1 36 ? -6.109 3.084 6.023 1 98.81 36 VAL B N 1
ATOM 2489 C CA . VAL B 1 36 ? -7.488 2.916 6.469 1 98.81 36 VAL B CA 1
ATOM 2490 C C . VAL B 1 36 ? -8.242 2.008 5.496 1 98.81 36 VAL B C 1
ATOM 2492 O O . VAL B 1 36 ? -8.352 2.318 4.309 1 98.81 36 VAL B O 1
ATOM 2495 N N . VAL B 1 37 ? -8.641 0.957 5.973 1 98.5 37 VAL B N 1
ATOM 2496 C CA . VAL B 1 37 ? -9.531 0.083 5.211 1 98.5 37 VAL B CA 1
ATOM 2497 C C . VAL B 1 37 ? -10.984 0.437 5.516 1 98.5 37 VAL B C 1
ATOM 2499 O O . VAL B 1 37 ? -11.516 0.061 6.559 1 98.5 37 VAL B O 1
ATOM 2502 N N . THR B 1 38 ? -11.633 1.098 4.602 1 98.06 38 THR B N 1
ATOM 2503 C CA . THR B 1 38 ? -12.922 1.735 4.832 1 98.06 38 THR B CA 1
ATOM 2504 C C . THR B 1 38 ? -13.953 0.715 5.309 1 98.06 38 THR B C 1
ATOM 2506 O O . THR B 1 38 ? -14.68 0.963 6.273 1 98.06 38 THR B O 1
ATOM 2509 N N . ARG B 1 39 ? -14.023 -0.474 4.723 1 96.25 39 ARG B N 1
ATOM 2510 C CA . ARG B 1 39 ? -15.055 -1.461 5.027 1 96.25 39 ARG B CA 1
ATOM 2511 C C . ARG B 1 39 ? -14.844 -2.064 6.41 1 96.25 39 ARG B C 1
ATOM 2513 O O . ARG B 1 39 ? -15.727 -2.748 6.938 1 96.25 39 ARG B O 1
ATOM 2520 N N . LYS B 1 40 ? -13.695 -1.87 6.965 1 97.44 40 LYS B N 1
ATOM 2521 C CA . LYS B 1 40 ? -13.391 -2.465 8.266 1 97.44 40 LYS B CA 1
ATOM 2522 C C . LYS B 1 40 ? -13.477 -1.425 9.375 1 97.44 40 LYS B C 1
ATOM 2524 O O . LYS B 1 40 ? -13.273 -1.746 10.555 1 97.44 40 LYS B O 1
ATOM 2529 N N . THR B 1 41 ? -13.727 -0.201 9.07 1 98.38 41 THR B N 1
ATOM 2530 C CA . THR B 1 41 ? -13.883 0.83 10.094 1 98.38 41 THR B CA 1
ATOM 2531 C C . THR B 1 41 ? -15.18 0.63 10.867 1 98.38 41 THR B C 1
ATOM 2533 O O . THR B 1 41 ? -16.125 0.028 10.359 1 98.38 41 THR B O 1
ATOM 2536 N N . LEU B 1 42 ? -15.164 1.07 12.078 1 98.19 42 LEU B N 1
ATOM 2537 C CA . LEU B 1 42 ? -16.344 0.996 12.93 1 98.19 42 LEU B CA 1
ATOM 2538 C C . LEU B 1 42 ? -16.969 2.375 13.117 1 98.19 42 LEU B C 1
ATOM 2540 O O . LEU B 1 42 ? -16.266 3.336 13.445 1 98.19 42 LEU B O 1
ATOM 2544 N N . LYS B 1 43 ? -18.234 2.432 12.922 1 97.81 43 LYS B N 1
ATOM 2545 C CA . LYS B 1 43 ? -18.938 3.688 13.172 1 97.81 43 LYS B CA 1
ATOM 2546 C C . LYS B 1 43 ? -18.953 4.012 14.664 1 97.81 43 LYS B C 1
ATOM 2548 O O . LYS B 1 43 ? -19.234 3.143 15.492 1 97.81 43 LYS B O 1
ATOM 2553 N N . ASP B 1 44 ? -18.625 5.168 15.031 1 97.75 44 ASP B N 1
ATOM 2554 C CA . ASP B 1 44 ? -18.656 5.672 16.406 1 97.75 44 ASP B CA 1
ATOM 2555 C C . ASP B 1 44 ? -19.516 6.934 16.5 1 97.75 44 ASP B C 1
ATOM 2557 O O . ASP B 1 44 ? -19.141 7.98 15.961 1 97.75 44 ASP B O 1
ATOM 2561 N N . GLU B 1 45 ? -20.594 6.879 17.203 1 95.56 45 GLU B N 1
ATOM 2562 C CA . GLU B 1 45 ? -21.562 7.977 17.297 1 95.56 45 GLU B CA 1
ATOM 2563 C C . GLU B 1 45 ? -20.969 9.164 18.047 1 95.56 45 GLU B C 1
ATOM 2565 O O . GLU B 1 45 ? -21.5 10.281 17.984 1 95.56 45 GLU B O 1
ATOM 2570 N N . ARG B 1 46 ? -20 9.016 18.781 1 96.81 46 ARG B N 1
ATOM 2571 C CA . ARG B 1 46 ? -19.359 10.094 19.531 1 96.81 46 ARG B CA 1
ATOM 2572 C C . ARG B 1 46 ? -18.578 11.016 18.609 1 96.81 46 ARG B C 1
ATOM 2574 O O . ARG B 1 46 ? -18.203 12.117 19 1 96.81 46 ARG B O 1
ATOM 2581 N N . LEU B 1 47 ? -18.266 10.5 17.391 1 98.38 47 LEU B N 1
ATOM 2582 C CA . LEU B 1 47 ? -17.516 11.312 16.438 1 98.38 47 LEU B CA 1
ATOM 2583 C C . LEU B 1 47 ? -18.422 12.328 15.75 1 98.38 47 LEU B C 1
ATOM 2585 O O . LEU B 1 47 ? -18.641 12.266 14.539 1 98.38 47 LEU B O 1
ATOM 2589 N N . THR B 1 48 ? -18.859 13.344 16.516 1 96.06 48 THR B N 1
ATOM 2590 C CA . THR B 1 48 ? -19.703 14.445 16.078 1 96.06 48 THR B CA 1
ATOM 2591 C C . THR B 1 48 ? -18.906 15.469 15.281 1 96.06 48 THR B C 1
ATOM 2593 O O . THR B 1 48 ? -17.672 15.359 15.18 1 96.06 48 THR B O 1
ATOM 2596 N N . PRO B 1 49 ? -19.578 16.438 14.688 1 96.56 49 PRO B N 1
ATOM 2597 C CA . PRO B 1 49 ? -18.828 17.5 13.992 1 96.56 49 PRO B CA 1
ATOM 2598 C C . PRO B 1 49 ? -17.891 18.266 14.922 1 96.56 49 PRO B C 1
ATOM 2600 O O . PRO B 1 49 ? -18.219 18.5 16.094 1 96.56 49 PRO B O 1
ATOM 2603 N N . PHE B 1 50 ? -16.844 18.688 14.414 1 98.12 50 PHE B N 1
ATOM 2604 C CA . PHE B 1 50 ? -15.883 19.484 15.156 1 98.12 50 PHE B CA 1
ATOM 2605 C C . PHE B 1 50 ? -16.422 20.891 15.398 1 98.12 50 PHE B C 1
ATOM 2607 O O . PHE B 1 50 ? -17.219 21.406 14.609 1 98.12 50 PHE B O 1
ATOM 2614 N N . GLN B 1 51 ? -15.961 21.484 16.453 1 97.81 51 GLN B N 1
ATOM 2615 C CA . GLN B 1 51 ? -16.078 22.922 16.688 1 97.81 51 GLN B CA 1
ATOM 2616 C C . GLN B 1 51 ? -14.742 23.625 16.453 1 97.81 51 GLN B C 1
ATOM 2618 O O . GLN B 1 51 ? -13.758 23.328 17.141 1 97.81 51 GLN B O 1
ATOM 2623 N N . PHE B 1 52 ? -14.719 24.5 15.539 1 98.31 52 PHE B N 1
ATOM 2624 C CA . PHE B 1 52 ? -13.523 25.281 15.211 1 98.31 52 PHE B CA 1
ATOM 2625 C C . PHE B 1 52 ? -13.648 26.703 15.727 1 98.31 52 PHE B C 1
ATOM 2627 O O . PHE B 1 52 ? -14.508 27.469 15.281 1 98.31 52 PHE B O 1
ATOM 2634 N N . THR B 1 53 ? -12.781 27.031 16.656 1 98.19 53 THR B N 1
ATOM 2635 C CA . THR B 1 53 ? -12.781 28.391 17.203 1 98.19 53 THR B CA 1
ATOM 2636 C C . THR B 1 53 ? -11.555 29.156 16.719 1 98.19 53 THR B C 1
ATOM 2638 O O . THR B 1 53 ? -10.43 28.672 16.812 1 98.19 53 THR B O 1
ATOM 2641 N N . ASN B 1 54 ? -11.742 30.328 16.141 1 97.69 54 ASN B N 1
ATOM 2642 C CA . ASN B 1 54 ? -10.719 31.25 15.656 1 97.69 54 ASN B CA 1
ATOM 2643 C C . ASN B 1 54 ? -9.953 30.672 14.469 1 97.69 54 ASN B C 1
ATOM 2645 O O . ASN B 1 54 ? -8.867 31.141 14.148 1 97.69 54 ASN B O 1
ATOM 2649 N N . TYR B 1 55 ? -10.492 29.656 13.828 1 97.88 55 TYR B N 1
ATOM 2650 C CA . TYR B 1 55 ? -9.883 29.078 12.633 1 97.88 55 TYR B CA 1
ATOM 2651 C C . TYR B 1 55 ? -10 30.047 11.453 1 97.88 55 TYR B C 1
ATOM 2653 O O . TYR B 1 55 ? -9.227 29.953 10.492 1 97.88 55 TYR B O 1
ATOM 2661 N N . GLN B 1 56 ? -10.992 30.953 11.523 1 95.94 56 GLN B N 1
ATOM 2662 C CA . GLN B 1 56 ? -11.273 31.891 10.43 1 95.94 56 GLN B CA 1
ATOM 2663 C C . GLN B 1 56 ? -10.391 33.125 10.531 1 95.94 56 GLN B C 1
ATOM 2665 O O . GLN B 1 56 ? -10.336 33.938 9.602 1 95.94 56 GLN B O 1
ATOM 2670 N N . GLN B 1 57 ? -9.633 33.219 11.602 1 95.31 57 GLN B N 1
ATOM 2671 C CA . GLN B 1 57 ? -8.781 34.406 11.789 1 95.31 57 GLN B CA 1
ATOM 2672 C C . GLN B 1 57 ? -7.535 34.312 10.914 1 95.31 57 GLN B C 1
ATOM 2674 O O . GLN B 1 57 ? -6.809 33.312 10.945 1 95.31 57 GLN B O 1
ATOM 2679 N N . ILE B 1 58 ? -7.398 35.375 10.227 1 94.88 58 ILE B N 1
ATOM 2680 C CA . ILE B 1 58 ? -6.16 35.5 9.469 1 94.88 58 ILE B CA 1
ATOM 2681 C C . ILE B 1 58 ? -4.984 35.688 10.43 1 94.88 58 ILE B C 1
ATOM 2683 O O . ILE B 1 58 ? -5.082 36.438 11.406 1 94.88 58 ILE B O 1
ATOM 2687 N N . PHE B 1 59 ? -3.916 35.031 10.18 1 94.5 59 PHE B N 1
ATOM 2688 C CA . PHE B 1 59 ? -2.789 35.125 11.094 1 94.5 59 PHE B CA 1
ATOM 2689 C C . PHE B 1 59 ? -1.487 35.344 10.336 1 94.5 59 PHE B C 1
ATOM 2691 O O . PHE B 1 59 ? -1.43 35.125 9.117 1 94.5 59 PHE B O 1
ATOM 2698 N N . LYS B 1 60 ? -0.564 35.875 11.07 1 92.81 60 LYS B N 1
ATOM 2699 C CA . LYS B 1 60 ? 0.812 36 10.594 1 92.81 60 LYS B CA 1
ATOM 2700 C C . LYS B 1 60 ? 1.7 34.938 11.234 1 92.81 60 LYS B C 1
ATOM 2702 O O . LYS B 1 60 ? 1.564 34.625 12.422 1 92.81 60 LYS B O 1
ATOM 2707 N N . GLY B 1 61 ? 2.461 34.281 10.406 1 92.88 61 GLY B N 1
ATOM 2708 C CA . GLY B 1 61 ? 3.393 33.281 10.891 1 92.88 61 GLY B CA 1
ATOM 2709 C C . GLY B 1 61 ? 4.656 33.188 10.062 1 92.88 61 GLY B C 1
ATOM 2710 O O . GLY B 1 61 ? 5.027 34.125 9.367 1 92.88 61 GLY B O 1
ATOM 2711 N N . THR B 1 62 ? 5.414 32.188 10.344 1 95.75 62 THR B N 1
ATOM 2712 C CA . THR B 1 62 ? 6.625 31.891 9.586 1 95.75 62 THR B CA 1
ATOM 2713 C C . THR B 1 62 ? 6.492 30.562 8.859 1 95.75 62 THR B C 1
ATOM 2715 O O . THR B 1 62 ? 6.051 29.562 9.438 1 95.75 62 THR B O 1
ATOM 2718 N N . ILE B 1 63 ? 6.77 30.641 7.574 1 97.81 63 ILE B N 1
ATOM 2719 C CA . ILE B 1 63 ? 6.844 29.422 6.766 1 97.81 63 ILE B CA 1
ATOM 2720 C C . ILE B 1 63 ? 8.305 29.062 6.504 1 97.81 63 ILE B C 1
ATOM 2722 O O . ILE B 1 63 ? 9.109 29.922 6.16 1 97.81 63 ILE B O 1
ATOM 2726 N N . LYS B 1 64 ? 8.625 27.766 6.695 1 98.19 64 LYS B N 1
ATOM 2727 C CA . LYS B 1 64 ? 10.023 27.375 6.648 1 98.19 64 LYS B CA 1
ATOM 2728 C C . LYS B 1 64 ? 10.203 26.031 5.949 1 98.19 64 LYS B C 1
ATOM 2730 O O . LYS B 1 64 ? 9.328 25.156 6.035 1 98.19 64 LYS B O 1
ATOM 2735 N N . ASN B 1 65 ? 11.258 25.906 5.164 1 98.69 65 ASN B N 1
ATOM 2736 C CA . ASN B 1 65 ? 11.82 24.609 4.801 1 98.69 65 ASN B CA 1
ATOM 2737 C C . ASN B 1 65 ? 12.672 24.031 5.926 1 98.69 65 ASN B C 1
ATOM 2739 O O . ASN B 1 65 ? 13.805 24.469 6.141 1 98.69 65 ASN B O 1
ATOM 2743 N N . ASN B 1 66 ? 12.141 23.094 6.602 1 97.69 66 ASN B N 1
ATOM 2744 C CA . ASN B 1 66 ? 12.844 22.609 7.789 1 97.69 66 ASN B CA 1
ATOM 2745 C C . ASN B 1 66 ? 13.758 21.438 7.469 1 97.69 66 ASN B C 1
ATOM 2747 O O . ASN B 1 66 ? 14.25 20.766 8.375 1 97.69 66 ASN B O 1
ATOM 2751 N N . GLY B 1 67 ? 13.875 21.156 6.191 1 97.5 67 GLY B N 1
ATOM 2752 C CA . GLY B 1 67 ? 14.773 20.094 5.754 1 97.5 67 GLY B CA 1
ATOM 2753 C C . GLY B 1 67 ? 14.055 18.781 5.496 1 97.5 67 GLY B C 1
ATOM 2754 O O . GLY B 1 67 ? 14.617 17.859 4.887 1 97.5 67 GLY B O 1
ATOM 2755 N N . HIS B 1 68 ? 12.789 18.641 5.98 1 97 68 HIS B N 1
ATOM 2756 C CA . HIS B 1 68 ? 12.016 17.422 5.812 1 97 68 HIS B CA 1
ATOM 2757 C C . HIS B 1 68 ? 10.648 17.719 5.211 1 97 68 HIS B C 1
ATOM 2759 O O . HIS B 1 68 ? 9.992 16.812 4.688 1 97 68 HIS B O 1
ATOM 2765 N N . SER B 1 69 ? 10.273 18.953 5.391 1 97.81 69 SER B N 1
ATOM 2766 C CA . SER B 1 69 ? 8.977 19.422 4.906 1 97.81 69 SER B CA 1
ATOM 2767 C C . SER B 1 69 ? 8.914 20.953 4.902 1 97.81 69 SER B C 1
ATOM 2769 O O . SER B 1 69 ? 9.922 21.625 5.156 1 97.81 69 SER B O 1
ATOM 2771 N N . VAL B 1 70 ? 7.734 21.438 4.469 1 98.06 70 VAL B N 1
ATOM 2772 C CA . VAL B 1 70 ? 7.363 22.828 4.695 1 98.06 70 VAL B CA 1
ATOM 2773 C C . VAL B 1 70 ? 6.496 22.938 5.945 1 98.06 70 VAL B C 1
ATOM 2775 O O . VAL B 1 70 ? 5.512 22.219 6.094 1 98.06 70 VAL B O 1
ATOM 2778 N N . GLN B 1 71 ? 6.906 23.812 6.793 1 98.19 71 GLN B N 1
ATOM 2779 C CA . GLN B 1 71 ? 6.211 23.969 8.07 1 98.19 71 GLN B CA 1
ATOM 2780 C C . GLN B 1 71 ? 5.836 25.422 8.32 1 98.19 71 GLN B C 1
ATOM 2782 O O . GLN B 1 71 ? 6.633 26.328 8.07 1 98.19 71 GLN B O 1
ATOM 2787 N N . VAL B 1 72 ? 4.66 25.641 8.82 1 97.69 72 VAL B N 1
ATOM 2788 C CA . VAL B 1 72 ? 4.188 26.969 9.203 1 97.69 72 VAL B CA 1
ATOM 2789 C C . VAL B 1 72 ? 3.826 26.984 10.688 1 97.69 72 VAL B C 1
ATOM 2791 O O . VAL B 1 72 ? 3.055 26.141 11.148 1 97.69 72 VAL B O 1
ATOM 2794 N N . GLY B 1 73 ? 4.41 27.891 11.391 1 96.31 73 GLY B N 1
ATOM 2795 C CA . GLY B 1 73 ? 3.998 28.125 12.766 1 96.31 73 GLY B CA 1
ATOM 2796 C C . GLY B 1 73 ? 2.703 28.906 12.883 1 96.31 73 GLY B C 1
ATOM 2797 O O . GLY B 1 73 ? 2.488 29.875 12.148 1 96.31 73 GLY B O 1
ATOM 2798 N N . VAL B 1 74 ? 1.822 28.453 13.758 1 95.25 74 VAL B N 1
ATOM 2799 C CA . VAL B 1 74 ? 0.518 29.078 13.953 1 95.25 74 VAL B CA 1
ATOM 2800 C C . VAL B 1 74 ? 0.429 29.656 15.367 1 95.25 74 VAL B C 1
ATOM 2802 O O . VAL B 1 74 ? 0.796 29 16.344 1 95.25 74 VAL B O 1
ATOM 2805 N N . PRO B 1 75 ? -0.078 30.953 15.445 1 94 75 PRO B N 1
ATOM 2806 C CA . PRO B 1 75 ? -0.334 31.453 16.797 1 94 75 PRO B CA 1
ATOM 2807 C C . PRO B 1 75 ? -1.312 30.578 17.578 1 94 75 PRO B C 1
ATOM 2809 O O . PRO B 1 75 ? -2.271 30.062 17 1 94 75 PRO B O 1
ATOM 2812 N N . HIS B 1 76 ? -1.074 30.453 18.891 1 94.62 76 HIS B N 1
ATOM 2813 C CA . HIS B 1 76 ? -1.829 29.531 19.734 1 94.62 76 HIS B CA 1
ATOM 2814 C C . HIS B 1 76 ? -3.189 30.109 20.094 1 94.62 76 HIS B C 1
ATOM 2816 O O . HIS B 1 76 ? -3.561 30.141 21.281 1 94.62 76 HIS B O 1
ATOM 2822 N N . VAL B 1 77 ? -3.959 30.5 19.094 1 95 77 VAL B N 1
ATOM 2823 C CA . VAL B 1 77 ? -5.25 31.109 19.406 1 95 77 VAL B CA 1
ATOM 2824 C C . VAL B 1 77 ? -6.371 30.281 18.797 1 95 77 VAL B C 1
ATOM 2826 O O . VAL B 1 77 ? -7.512 30.312 19.266 1 95 77 VAL B O 1
ATOM 2829 N N . SER B 1 78 ? -6.09 29.562 17.75 1 97.62 78 SER B N 1
ATOM 2830 C CA . SER B 1 78 ? -7.086 28.719 17.094 1 97.62 78 SER B CA 1
ATOM 2831 C C . SER B 1 78 ? -7.242 27.391 17.812 1 97.62 78 SER B C 1
ATOM 2833 O O . SER B 1 78 ? -6.254 26.703 18.078 1 97.62 78 SER B O 1
ATOM 2835 N N . THR B 1 79 ? -8.523 27.016 18.109 1 98.56 79 THR B N 1
ATOM 2836 C CA . THR B 1 79 ? -8.727 25.797 18.859 1 98.56 79 THR B CA 1
ATOM 2837 C C . THR B 1 79 ? -9.742 24.891 18.172 1 98.56 79 THR B C 1
ATOM 2839 O O . THR B 1 79 ? -10.5 25.344 17.312 1 98.56 79 THR B O 1
ATOM 2842 N N . ILE B 1 80 ? -9.711 23.625 18.516 1 98.75 80 ILE B N 1
ATOM 2843 C CA . ILE B 1 80 ? -10.703 22.641 18.078 1 98.75 80 ILE B CA 1
ATOM 2844 C C . ILE B 1 80 ? -11.258 21.891 19.297 1 98.75 80 ILE B C 1
ATOM 2846 O O . ILE B 1 80 ? -10.547 21.672 20.281 1 98.75 80 ILE B O 1
ATOM 2850 N N . SER B 1 81 ? -12.453 21.562 19.219 1 98.5 81 SER B N 1
ATOM 2851 C CA . SER B 1 81 ? -13.164 20.688 20.156 1 98.5 81 SER B CA 1
ATOM 2852 C C . SER B 1 81 ? -14.25 19.891 19.453 1 98.5 81 SER B C 1
ATOM 2854 O O . SER B 1 81 ? -14.398 19.969 18.219 1 98.5 81 SER B O 1
ATOM 2856 N N . GLY B 1 82 ? -14.883 19.016 20.188 1 97.62 82 GLY B N 1
ATOM 2857 C CA . GLY B 1 82 ? -15.82 18.109 19.531 1 97.62 82 GLY B CA 1
ATOM 2858 C C . GLY B 1 82 ? -15.141 17.016 18.734 1 97.62 82 GLY B C 1
ATOM 2859 O O . GLY B 1 82 ? -14.031 16.594 19.078 1 97.62 82 GLY B O 1
ATOM 2860 N N . GLY B 1 83 ? -15.906 16.375 17.859 1 97.44 83 GLY B N 1
ATOM 2861 C CA . GLY B 1 83 ? -15.344 15.312 17.047 1 97.44 83 GLY B CA 1
ATOM 2862 C C . GLY B 1 83 ? -14.945 14.086 17.844 1 97.44 83 GLY B C 1
ATOM 2863 O O . GLY B 1 83 ? -14.133 13.273 17.391 1 97.44 83 GLY B O 1
ATOM 2864 N N . GLY B 1 84 ? -15.367 14 19.047 1 97.94 84 GLY B N 1
ATOM 2865 C CA . GLY B 1 84 ? -15 12.883 19.906 1 97.94 84 GLY B CA 1
ATOM 2866 C C . GLY B 1 84 ? -13.695 13.109 20.641 1 97.94 84 GLY B C 1
ATOM 2867 O O . GLY B 1 84 ? -13.18 12.195 21.297 1 97.94 84 GLY B O 1
ATOM 2868 N N . LEU B 1 85 ? -13.125 14.297 20.594 1 98.62 85 LEU B N 1
ATOM 2869 C CA . LEU B 1 85 ? -11.906 14.609 21.344 1 98.62 85 LEU B CA 1
ATOM 2870 C C . LEU B 1 85 ? -12.188 14.703 22.828 1 98.62 85 LEU B C 1
ATOM 2872 O O . LEU B 1 85 ? -13.266 15.141 23.234 1 98.62 85 LEU B O 1
ATOM 2876 N N . PRO B 1 86 ? -11.203 14.367 23.625 1 97.88 86 PRO B N 1
ATOM 2877 C CA . PRO B 1 86 ? -11.445 14.375 25.062 1 97.88 86 PRO B CA 1
ATOM 2878 C C . PRO B 1 86 ? -11.477 15.781 25.656 1 97.88 86 PRO B C 1
ATOM 2880 O O . PRO B 1 86 ? -12.031 15.992 26.734 1 97.88 86 PRO B O 1
ATOM 2883 N N . THR B 1 87 ? -10.828 16.734 25.016 1 98.25 87 THR B N 1
ATOM 2884 C CA . THR B 1 87 ? -10.781 18.125 25.469 1 98.25 87 THR B CA 1
ATOM 2885 C C . THR B 1 87 ? -10.539 19.078 24.297 1 98.25 87 THR B C 1
ATOM 2887 O O . THR B 1 87 ? -10.672 18.672 23.141 1 98.25 87 THR B O 1
ATOM 2890 N N . THR B 1 88 ? -10.312 20.328 24.656 1 98.69 88 THR B N 1
ATOM 2891 C CA . THR B 1 88 ? -9.977 21.344 23.656 1 98.69 88 THR B CA 1
ATOM 2892 C C . THR B 1 88 ? -8.477 21.312 23.328 1 98.69 88 THR B C 1
ATOM 2894 O O . THR B 1 88 ? -7.652 21.156 24.234 1 98.69 88 THR B O 1
ATOM 2897 N N . TYR B 1 89 ? -8.18 21.422 22.125 1 98.88 89 TYR B N 1
ATOM 2898 C CA . TYR B 1 89 ? -6.801 21.484 21.641 1 98.88 89 TYR B CA 1
ATOM 2899 C C . TYR B 1 89 ? -6.543 22.797 20.906 1 98.88 89 TYR B C 1
ATOM 2901 O O . TYR B 1 89 ? -7.438 23.328 20.266 1 98.88 89 TYR B O 1
ATOM 2909 N N . LYS B 1 90 ? -5.312 23.297 20.938 1 98.69 90 LYS B N 1
ATOM 2910 C CA . LYS B 1 90 ? -4.973 24.516 20.219 1 98.69 90 LYS B CA 1
ATOM 2911 C C . LYS B 1 90 ? -3.939 24.25 19.141 1 98.69 90 LYS B C 1
ATOM 2913 O O . LYS B 1 90 ? -3.02 23.453 19.328 1 98.69 90 LYS B O 1
ATOM 2918 N N . ALA B 1 91 ? -4.121 24.875 18.031 1 98.31 91 ALA B N 1
ATOM 2919 C CA . ALA B 1 91 ? -3.242 24.703 16.891 1 98.31 91 ALA B CA 1
ATOM 2920 C C . ALA B 1 91 ? -1.848 25.25 17.172 1 98.31 91 ALA B C 1
ATOM 2922 O O . ALA B 1 91 ? -1.708 26.312 17.781 1 98.31 91 ALA B O 1
ATOM 2923 N N . VAL B 1 92 ? -0.836 24.547 16.703 1 97.94 92 VAL B N 1
ATOM 2924 C CA . VAL B 1 92 ? 0.552 24.922 16.953 1 97.94 92 VAL B CA 1
ATOM 2925 C C . VAL B 1 92 ? 1.275 25.156 15.633 1 97.94 92 VAL B C 1
ATOM 2927 O O . VAL B 1 92 ? 2.088 26.078 15.523 1 97.94 92 VAL B O 1
ATOM 2930 N N . GLN B 1 93 ? 1.019 24.312 14.656 1 97.62 93 GLN B N 1
ATOM 2931 C CA . GLN B 1 93 ? 1.683 24.359 13.352 1 97.62 93 GLN B CA 1
ATOM 2932 C C . GLN B 1 93 ? 0.931 23.531 12.32 1 97.62 93 GLN B C 1
ATOM 2934 O O . GLN B 1 93 ? 0.032 22.766 12.672 1 97.62 93 GLN B O 1
ATOM 2939 N N . PHE B 1 94 ? 1.24 23.75 11.117 1 98.31 94 PHE B N 1
ATOM 2940 C CA . PHE B 1 94 ? 0.866 22.781 10.102 1 98.31 94 PHE B CA 1
ATOM 2941 C C . PHE B 1 94 ? 2.02 22.531 9.133 1 98.31 94 PHE B C 1
ATOM 2943 O O . PHE B 1 94 ? 2.938 23.344 9.039 1 98.31 94 PHE B O 1
ATOM 2950 N N . HIS B 1 95 ? 2.066 21.406 8.555 1 98.62 95 HIS B N 1
ATOM 2951 C CA . HIS B 1 95 ? 3.059 21.016 7.559 1 98.62 95 HIS B CA 1
ATOM 2952 C C . HIS B 1 95 ? 2.455 20.078 6.52 1 98.62 95 HIS B C 1
ATOM 2954 O O . HIS B 1 95 ? 1.319 19.625 6.672 1 98.62 95 HIS B O 1
ATOM 2960 N N . LEU B 1 96 ? 3.213 19.828 5.434 1 98.69 96 LEU B N 1
ATOM 2961 C CA . LEU B 1 96 ? 2.682 19.078 4.301 1 98.69 96 LEU B CA 1
ATOM 2962 C C . LEU B 1 96 ? 3.615 17.938 3.92 1 98.69 96 LEU B C 1
ATOM 2964 O O . LEU B 1 96 ? 4.809 17.984 4.223 1 98.69 96 LEU B O 1
ATOM 2968 N N . HIS B 1 97 ? 3.059 16.938 3.387 1 98.81 97 HIS B N 1
ATOM 2969 C CA . HIS B 1 97 ? 3.76 15.82 2.764 1 98.81 97 HIS B CA 1
ATOM 2970 C C . HIS B 1 97 ? 3.375 15.68 1.294 1 98.81 97 HIS B C 1
ATOM 2972 O O . HIS B 1 97 ? 2.209 15.859 0.933 1 98.81 97 HIS B O 1
ATOM 2978 N N . TRP B 1 98 ? 4.379 15.375 0.466 1 98.75 98 TRP B N 1
ATOM 2979 C CA . TRP B 1 98 ? 4.082 15.32 -0.962 1 98.75 98 TRP B CA 1
ATOM 2980 C C . TRP B 1 98 ? 4.961 14.289 -1.661 1 98.75 98 TRP B C 1
ATOM 2982 O O . TRP B 1 98 ? 5.906 13.766 -1.068 1 98.75 98 TRP B O 1
ATOM 2992 N N . GLY B 1 99 ? 4.516 13.898 -2.889 1 97.75 99 GLY B N 1
ATOM 2993 C CA . GLY B 1 99 ? 5.254 12.961 -3.717 1 97.75 99 GLY B CA 1
ATOM 2994 C C . GLY B 1 99 ? 6.211 13.633 -4.68 1 97.75 99 GLY B C 1
ATOM 2995 O O . GLY B 1 99 ? 6.848 14.633 -4.332 1 97.75 99 GLY B O 1
ATOM 2996 N N . THR B 1 100 ? 6.422 13.039 -5.785 1 97.25 100 THR B N 1
ATOM 2997 C CA . THR B 1 100 ? 7.305 13.547 -6.828 1 97.25 100 THR B CA 1
ATOM 2998 C C . THR B 1 100 ? 6.492 14.125 -7.984 1 97.25 100 THR B C 1
ATOM 3000 O O . THR B 1 100 ? 5.645 13.438 -8.562 1 97.25 100 THR B O 1
ATOM 3003 N N . ASN B 1 101 ? 6.734 15.344 -8.297 1 96.69 101 ASN B N 1
ATOM 3004 C CA . ASN B 1 101 ? 6.117 16.031 -9.422 1 96.69 101 ASN B CA 1
ATOM 3005 C C . ASN B 1 101 ? 4.602 15.867 -9.414 1 96.69 101 ASN B C 1
ATOM 3007 O O . ASN B 1 101 ? 4.008 15.484 -10.43 1 96.69 101 ASN B O 1
ATOM 3011 N N . GLY B 1 102 ? 4.059 16.047 -8.273 1 95.81 102 GLY B N 1
ATOM 3012 C CA . GLY B 1 102 ? 2.607 16.078 -8.164 1 95.81 102 GLY B CA 1
ATOM 3013 C C . GLY B 1 102 ? 2.02 14.82 -7.562 1 95.81 102 GLY B C 1
ATOM 3014 O O . GLY B 1 102 ? 0.799 14.688 -7.453 1 95.81 102 GLY B O 1
ATOM 3015 N N . GLY B 1 103 ? 2.838 13.773 -7.203 1 94.12 103 GLY B N 1
ATOM 3016 C CA . GLY B 1 103 ? 2.34 12.602 -6.504 1 94.12 103 GLY B CA 1
ATOM 3017 C C . GLY B 1 103 ? 2.777 11.297 -7.141 1 94.12 103 GLY B C 1
ATOM 3018 O O . GLY B 1 103 ? 3.508 11.297 -8.133 1 94.12 103 GLY B O 1
ATOM 3019 N N . PRO B 1 104 ? 2.213 10.234 -6.477 1 96.5 104 PRO B N 1
ATOM 3020 C CA . PRO B 1 104 ? 1.539 10.195 -5.176 1 96.5 104 PRO B CA 1
ATOM 3021 C C . PRO B 1 104 ? 2.486 10.477 -4.012 1 96.5 104 PRO B C 1
ATOM 3023 O O . PRO B 1 104 ? 3.699 10.297 -4.141 1 96.5 104 PRO B O 1
ATOM 3026 N N . GLY B 1 105 ? 1.869 11 -2.816 1 98.31 105 GLY B N 1
ATOM 3027 C CA . GLY B 1 105 ? 2.82 11.375 -1.782 1 98.31 105 GLY B CA 1
ATOM 3028 C C . GLY B 1 105 ? 2.182 11.547 -0.418 1 98.31 105 GLY B C 1
ATOM 3029 O O . GLY B 1 105 ? 2.84 11.977 0.532 1 98.31 105 GLY B O 1
ATOM 3030 N N . SER B 1 106 ? 0.851 11.305 -0.258 1 98.81 106 SER B N 1
ATOM 3031 C CA . SER B 1 106 ? 0.26 11.344 1.076 1 98.81 106 SER B CA 1
ATOM 3032 C C . SER B 1 106 ? 0.869 10.273 1.98 1 98.81 106 SER B C 1
ATOM 3034 O O . SER B 1 106 ? 1.314 9.234 1.504 1 98.81 106 SER B O 1
ATOM 3036 N N . GLU B 1 107 ? 0.929 10.555 3.24 1 98.69 107 GLU B N 1
ATOM 303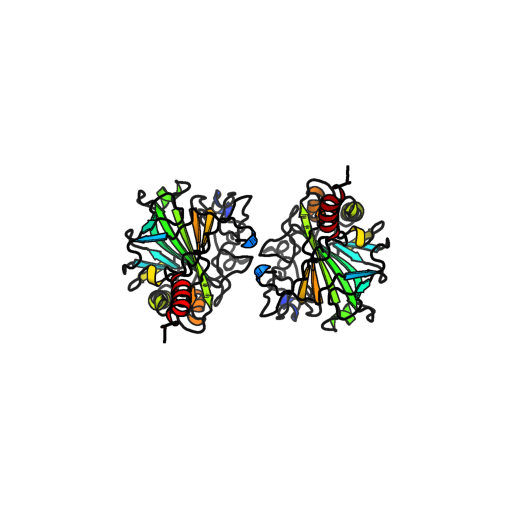7 C CA . GLU B 1 107 ? 1.438 9.562 4.184 1 98.69 107 GLU B CA 1
ATOM 3038 C C . GLU B 1 107 ? 0.41 8.469 4.438 1 98.69 107 GLU B C 1
ATOM 3040 O O . GLU B 1 107 ? 0.708 7.281 4.281 1 98.69 107 GLU B O 1
ATOM 3045 N N . HIS B 1 108 ? -0.771 8.891 4.848 1 98.94 108 HIS B N 1
ATOM 3046 C CA . HIS B 1 108 ? -1.842 7.918 5.027 1 98.94 108 HIS B CA 1
ATOM 3047 C C . HIS B 1 108 ? -2.404 7.465 3.686 1 98.94 108 HIS B C 1
ATOM 3049 O O . HIS B 1 108 ? -2.293 8.18 2.688 1 98.94 108 HIS B O 1
ATOM 3055 N N . THR B 1 109 ? -2.967 6.285 3.645 1 98.75 109 THR B N 1
ATOM 3056 C CA . THR B 1 109 ? -3.701 5.793 2.482 1 98.75 109 THR B CA 1
ATOM 3057 C C . THR B 1 109 ? -5.113 5.367 2.875 1 98.75 109 THR B C 1
ATOM 3059 O O . THR B 1 109 ? -5.371 5.043 4.035 1 98.75 109 THR B O 1
ATOM 3062 N N . ILE B 1 110 ? -6.051 5.5 1.98 1 98.75 110 ILE B N 1
ATOM 3063 C CA . ILE B 1 110 ? -7.406 4.984 2.123 1 98.75 110 ILE B CA 1
ATOM 3064 C C . ILE B 1 110 ? -7.621 3.822 1.155 1 98.75 110 ILE B C 1
ATOM 3066 O O . ILE B 1 110 ? -7.551 3.998 -0.063 1 98.75 110 ILE B O 1
ATOM 3070 N N . ASP B 1 111 ? -7.824 2.674 1.659 1 98.5 111 ASP B N 1
ATOM 3071 C CA . ASP B 1 111 ? -7.965 1.455 0.867 1 98.5 111 ASP B CA 1
ATOM 3072 C C . ASP B 1 111 ? -6.762 1.264 -0.058 1 98.5 111 ASP B C 1
ATOM 3074 O O . ASP B 1 111 ? -6.922 0.876 -1.218 1 98.5 111 ASP B O 1
ATOM 3078 N N . GLY B 1 112 ? -5.66 1.67 0.407 1 98.31 112 GLY B N 1
ATOM 3079 C CA . GLY B 1 112 ? -4.418 1.471 -0.319 1 98.31 112 GLY B CA 1
ATOM 3080 C C . GLY B 1 112 ? -4.125 2.576 -1.317 1 98.31 112 GLY B C 1
ATOM 3081 O O . GLY B 1 112 ? -3.062 2.592 -1.941 1 98.31 112 GLY B O 1
ATOM 3082 N N . GLU B 1 113 ? -5.008 3.467 -1.517 1 97.38 113 GLU B N 1
ATOM 3083 C CA . GLU B 1 113 ? -4.785 4.57 -2.443 1 97.38 113 GLU B CA 1
ATOM 3084 C C . GLU B 1 113 ? -4.012 5.707 -1.777 1 97.38 113 GLU B C 1
ATOM 3086 O O . GLU B 1 113 ? -4.391 6.176 -0.702 1 97.38 113 GLU B O 1
ATOM 3091 N N . GLN B 1 114 ? -2.977 6.082 -2.402 1 97.94 114 GLN B N 1
ATOM 3092 C CA . GLN B 1 114 ? -2.131 7.172 -1.933 1 97.94 114 GLN B CA 1
ATOM 3093 C C . GLN B 1 114 ? -2.428 8.461 -2.693 1 97.94 114 GLN B C 1
ATOM 3095 O O . GLN B 1 114 ? -2.344 8.5 -3.922 1 97.94 114 GLN B O 1
ATOM 3100 N N . TYR B 1 115 ? -2.762 9.539 -2.027 1 98.31 115 TYR B N 1
ATOM 3101 C CA . TYR B 1 115 ? -3.086 10.828 -2.623 1 98.31 115 TYR B CA 1
ATOM 3102 C C . TYR B 1 115 ? -1.818 11.594 -2.986 1 98.31 115 TYR B C 1
ATOM 3104 O O . TYR B 1 115 ? -0.721 11.234 -2.557 1 98.31 115 TYR B O 1
ATOM 3112 N N . PRO B 1 116 ? -1.968 12.641 -3.781 1 98.25 116 PRO B N 1
ATOM 3113 C CA . PRO B 1 116 ? -0.787 13.398 -4.199 1 98.25 116 PRO B CA 1
ATOM 3114 C C . PRO B 1 116 ? -0.035 14.016 -3.023 1 98.25 116 PRO B C 1
ATOM 3116 O O . PRO B 1 116 ? 1.195 14.102 -3.049 1 98.25 116 PRO B O 1
ATOM 3119 N N . MET B 1 117 ? -0.778 14.484 -2.049 1 98.69 117 MET B N 1
ATOM 3120 C CA . MET B 1 117 ? -0.222 15.195 -0.902 1 98.69 117 MET B CA 1
ATOM 3121 C C . MET B 1 117 ? -1.115 15.039 0.323 1 98.69 117 MET B C 1
ATOM 3123 O O . MET B 1 117 ? -2.23 14.523 0.222 1 98.69 117 MET B O 1
ATOM 3127 N N . GLU B 1 118 ? -0.58 15.469 1.448 1 98.88 118 GLU B N 1
ATOM 3128 C CA . GLU B 1 118 ? -1.313 15.414 2.709 1 98.88 118 GLU B CA 1
ATOM 3129 C C . GLU B 1 118 ? -0.937 16.578 3.621 1 98.88 118 GLU B C 1
ATOM 3131 O O . GLU B 1 118 ? 0.245 16.891 3.775 1 98.88 118 GLU B O 1
ATOM 3136 N N . LEU B 1 119 ? -1.947 17.25 4.16 1 98.88 119 LEU B N 1
ATOM 3137 C CA . LEU B 1 119 ? -1.793 18.328 5.133 1 98.88 119 LEU B CA 1
ATOM 3138 C C . LEU B 1 119 ? -1.983 17.797 6.555 1 98.88 119 LEU B C 1
ATOM 3140 O O . LEU B 1 119 ? -2.908 17.031 6.816 1 98.88 119 LEU B O 1
ATOM 3144 N N . HIS B 1 120 ? -1.081 18.172 7.414 1 98.94 120 HIS B N 1
ATOM 3145 C CA . HIS B 1 120 ? -1.234 17.922 8.844 1 98.94 120 HIS B CA 1
ATOM 3146 C C . HIS B 1 120 ? -1.332 19.234 9.625 1 98.94 120 HIS B C 1
ATOM 3148 O O . HIS B 1 120 ? -0.409 20.047 9.594 1 98.94 120 HIS B O 1
ATOM 3154 N N . ILE B 1 121 ? -2.42 19.453 10.32 1 98.88 121 ILE B N 1
ATOM 3155 C CA . ILE B 1 121 ? -2.508 20.516 11.32 1 98.88 121 ILE B CA 1
ATOM 3156 C C . ILE B 1 121 ? -2.354 19.922 12.719 1 98.88 121 ILE B C 1
ATOM 3158 O O . ILE B 1 121 ? -3.176 19.109 13.156 1 98.88 121 ILE B O 1
ATOM 3162 N N . VAL B 1 122 ? -1.352 20.375 13.398 1 98.88 122 VAL B N 1
ATOM 3163 C CA . VAL B 1 122 ? -0.978 19.812 14.688 1 98.88 122 VAL B CA 1
ATOM 3164 C C . VAL B 1 122 ? -1.537 20.672 15.812 1 98.88 122 VAL B C 1
ATOM 3166 O O . VAL B 1 122 ? -1.367 21.891 15.812 1 98.88 122 VAL B O 1
ATOM 3169 N N . HIS B 1 123 ? -2.23 20.047 16.75 1 98.94 123 HIS B N 1
ATOM 3170 C CA . HIS B 1 123 ? -2.764 20.703 17.938 1 98.94 123 HIS B CA 1
ATOM 3171 C C . HIS B 1 123 ? -2.213 20.062 19.203 1 98.94 123 HIS B C 1
ATOM 3173 O O . HIS B 1 123 ? -1.883 18.875 19.219 1 98.94 123 HIS B O 1
ATOM 3179 N N . MET B 1 124 ? -2.082 20.828 20.219 1 98.81 124 MET B N 1
ATOM 3180 C CA . MET B 1 124 ? -1.792 20.297 21.547 1 98.81 124 MET B CA 1
ATOM 3181 C C . MET B 1 124 ? -2.902 20.641 22.531 1 98.81 124 MET B C 1
ATOM 3183 O O . MET B 1 124 ? -3.623 21.625 22.344 1 98.81 124 MET B O 1
ATOM 3187 N N . LYS B 1 125 ? -3.062 19.844 23.516 1 98.62 125 LYS B N 1
ATOM 3188 C CA . LYS B 1 125 ? -4.023 20.188 24.562 1 98.62 125 LYS B CA 1
ATOM 3189 C C . LYS B 1 125 ? -3.824 21.625 25.047 1 98.62 125 LYS B C 1
ATOM 3191 O O . LYS B 1 125 ? -2.689 22.062 25.219 1 98.62 125 LYS B O 1
ATOM 3196 N N . GLN B 1 126 ? -4.906 22.25 25.266 1 96.94 126 GLN B N 1
ATOM 3197 C CA . GLN B 1 126 ? -4.898 23.688 25.562 1 96.94 126 GLN B CA 1
ATOM 3198 C C . GLN B 1 126 ? -4.059 23.984 26.797 1 96.94 126 GLN B C 1
ATOM 3200 O O . GLN B 1 126 ? -3.455 25.047 26.906 1 96.94 126 GLN B O 1
ATOM 3205 N N . ASP B 1 127 ? -3.893 23.062 27.703 1 95.62 127 ASP B N 1
ATOM 3206 C CA . ASP B 1 127 ? -3.24 23.297 29 1 95.62 127 ASP B CA 1
ATOM 3207 C C . ASP B 1 127 ? -1.72 23.281 28.844 1 95.62 127 ASP B C 1
ATOM 3209 O O . ASP B 1 127 ? -1.003 23.75 29.734 1 95.62 127 ASP B O 1
ATOM 3213 N N . TYR B 1 128 ? -1.266 22.75 27.781 1 97.38 128 TYR B N 1
ATOM 3214 C CA . TYR B 1 128 ? 0.181 22.672 27.625 1 97.38 128 TYR B CA 1
ATOM 3215 C C . TYR B 1 128 ? 0.713 23.922 26.938 1 97.38 128 TYR B C 1
ATOM 3217 O O . TYR B 1 128 ? -0.018 24.609 26.219 1 97.38 128 TYR B O 1
ATOM 3225 N N . THR B 1 129 ? 2.025 24.203 27.188 1 95.38 129 THR B N 1
ATOM 3226 C CA . THR B 1 129 ? 2.609 25.422 26.641 1 95.38 129 THR B CA 1
ATOM 3227 C C . THR B 1 129 ? 3.535 25.094 25.469 1 95.38 129 THR B C 1
ATOM 3229 O O . THR B 1 129 ? 3.926 25.984 24.719 1 95.38 129 THR B O 1
ATOM 3232 N N . ASP B 1 130 ? 3.877 23.812 25.391 1 96.31 130 ASP B N 1
ATOM 3233 C CA . ASP B 1 130 ? 4.758 23.422 24.281 1 96.31 130 ASP B CA 1
ATOM 3234 C C . ASP B 1 130 ? 4.504 21.969 23.875 1 96.31 130 ASP B C 1
ATOM 3236 O O . ASP B 1 130 ? 4.031 21.156 24.672 1 96.31 130 ASP B O 1
ATOM 3240 N N . LEU B 1 131 ? 4.891 21.703 22.656 1 96.19 131 LEU B N 1
ATOM 3241 C CA . LEU B 1 131 ? 4.605 20.422 22.047 1 96.19 131 LEU B CA 1
ATOM 3242 C C . LEU B 1 131 ? 5.379 19.297 22.75 1 96.19 131 LEU B C 1
ATOM 3244 O O . LEU B 1 131 ? 4.879 18.188 22.875 1 96.19 131 LEU B O 1
ATOM 3248 N N . THR B 1 132 ? 6.574 19.594 23.156 1 96.38 132 THR B N 1
ATOM 3249 C CA . THR B 1 132 ? 7.41 18.594 23.812 1 96.38 132 THR B CA 1
ATOM 3250 C C . THR B 1 132 ? 6.719 18.031 25.047 1 96.38 132 THR B C 1
ATOM 3252 O O . THR B 1 132 ? 6.68 16.828 25.25 1 96.38 132 THR B O 1
ATOM 3255 N N . THR B 1 133 ? 6.184 18.938 25.828 1 97.81 133 THR B N 1
ATOM 3256 C CA . THR B 1 133 ? 5.469 18.531 27.031 1 97.81 133 THR B CA 1
ATOM 3257 C C . THR B 1 133 ? 4.176 17.797 26.672 1 97.81 133 THR B C 1
ATOM 3259 O O . THR B 1 133 ? 3.818 16.812 27.312 1 97.81 133 THR B O 1
ATOM 3262 N N . ALA B 1 134 ? 3.5 18.281 25.703 1 98.44 134 ALA B N 1
ATOM 3263 C CA . ALA B 1 134 ? 2.25 17.672 25.266 1 98.44 134 ALA B CA 1
ATOM 3264 C C . ALA B 1 134 ? 2.479 16.234 24.812 1 98.44 134 ALA B C 1
ATOM 3266 O O . ALA B 1 134 ? 1.638 15.359 25.047 1 98.44 134 ALA B O 1
ATOM 3267 N N . LEU B 1 135 ? 3.633 15.922 24.25 1 98.06 135 LEU B N 1
ATOM 3268 C CA . LEU B 1 135 ? 3.941 14.609 23.688 1 98.06 135 LEU B CA 1
ATOM 3269 C C . LEU B 1 135 ? 4.234 13.602 24.797 1 98.06 135 LEU B C 1
ATOM 3271 O O . LEU B 1 135 ? 4.266 12.391 24.547 1 98.06 135 LEU B O 1
ATOM 3275 N N . SER B 1 136 ? 4.402 14.055 26 1 97.44 136 SER B N 1
ATOM 3276 C CA . SER B 1 136 ? 4.578 13.148 27.125 1 97.44 136 SER B CA 1
ATOM 3277 C C . SER B 1 136 ? 3.234 12.609 27.625 1 97.44 136 SER B C 1
ATOM 3279 O O . SER B 1 136 ? 3.189 11.648 28.391 1 97.44 136 SER B O 1
ATOM 3281 N N . ASP B 1 137 ? 2.162 13.227 27.156 1 97.62 137 ASP B N 1
ATOM 3282 C CA . ASP B 1 137 ? 0.781 12.82 27.391 1 97.62 137 ASP B CA 1
ATOM 3283 C C . ASP B 1 137 ? 0.257 11.953 26.25 1 97.62 137 ASP B C 1
ATOM 3285 O O . ASP B 1 137 ? 0.232 12.383 25.094 1 97.62 137 ASP B O 1
ATOM 3289 N N . PRO B 1 138 ? -0.23 10.703 26.594 1 96.94 138 PRO B N 1
ATOM 3290 C CA . PRO B 1 138 ? -0.661 9.773 25.547 1 96.94 138 PRO B CA 1
ATOM 3291 C C . PRO B 1 138 ? -1.759 10.359 24.656 1 96.94 138 PRO B C 1
ATOM 3293 O O . PRO B 1 138 ? -2.01 9.844 23.562 1 96.94 138 PRO B O 1
ATOM 3296 N N . GLU B 1 139 ? -2.408 11.414 25.109 1 97.75 139 GLU B N 1
ATOM 3297 C CA . GLU B 1 139 ? -3.438 12.086 24.328 1 97.75 139 GLU B CA 1
ATOM 3298 C C . GLU B 1 139 ? -3.17 13.586 24.219 1 97.75 139 GLU B C 1
ATOM 3300 O O . GLU B 1 139 ? -4.105 14.383 24.125 1 97.75 139 GLU B O 1
ATOM 3305 N N . GLY B 1 140 ? -1.913 13.93 24.297 1 98.62 140 GLY B N 1
ATOM 3306 C CA . GLY B 1 140 ? -1.552 15.328 24.406 1 98.62 140 GLY B CA 1
ATOM 3307 C C . GLY B 1 140 ? -1.597 16.062 23.078 1 98.62 140 GLY B C 1
ATOM 3308 O O . GLY B 1 140 ? -1.601 17.297 23.047 1 98.62 140 GLY B O 1
ATOM 3309 N N . VAL B 1 141 ? -1.625 15.312 22 1 98.81 141 VAL B N 1
ATOM 3310 C CA . VAL B 1 141 ? -1.541 15.914 20.672 1 98.81 141 VAL B CA 1
ATOM 3311 C C . VAL B 1 141 ? -2.676 15.383 19.797 1 98.81 141 VAL B C 1
ATOM 3313 O O . VAL B 1 141 ? -3.006 14.195 19.844 1 98.81 141 VAL B O 1
ATOM 3316 N N . ALA B 1 142 ? -3.354 16.25 19.078 1 98.94 142 ALA B N 1
ATOM 3317 C CA . ALA B 1 142 ? -4.34 15.906 18.062 1 98.94 142 ALA B CA 1
ATOM 3318 C C . ALA B 1 142 ? -3.924 16.438 16.688 1 98.94 142 ALA B C 1
ATOM 3320 O O . ALA B 1 142 ? -3.576 17.609 16.562 1 98.94 142 ALA B O 1
ATOM 3321 N N . VAL B 1 143 ? -3.951 15.586 15.719 1 98.94 143 VAL B N 1
ATOM 3322 C CA . VAL B 1 143 ? -3.564 16.016 14.375 1 98.94 143 VAL B CA 1
ATOM 3323 C C . VAL B 1 143 ? -4.73 15.812 13.414 1 98.94 143 VAL B C 1
ATOM 3325 O O . VAL B 1 143 ? -5.336 14.734 13.367 1 98.94 143 VAL B O 1
ATOM 3328 N N . LEU B 1 144 ? -5.102 16.859 12.727 1 98.94 144 LEU B N 1
ATOM 3329 C CA . LEU B 1 144 ? -6.047 16.766 11.617 1 98.94 144 LEU B CA 1
ATOM 3330 C C . LEU B 1 144 ? -5.32 16.562 10.289 1 98.94 144 LEU B C 1
ATOM 3332 O O . LEU B 1 144 ? -4.477 17.375 9.906 1 98.94 144 LEU B O 1
ATOM 3336 N N . GLY B 1 145 ? -5.629 15.461 9.633 1 98.94 145 GLY B N 1
ATOM 3337 C CA . GLY B 1 145 ? -5.07 15.148 8.32 1 98.94 145 GLY B CA 1
ATOM 3338 C C . GLY B 1 145 ? -6.043 15.391 7.188 1 98.94 145 GLY B C 1
ATOM 3339 O O . GLY B 1 145 ? -7.227 15.055 7.297 1 98.94 145 GLY B O 1
ATOM 3340 N N . PHE B 1 146 ? -5.57 16.062 6.148 1 98.94 146 PHE B N 1
ATOM 3341 C CA . PHE B 1 146 ? -6.34 16.344 4.941 1 98.94 146 PHE B CA 1
ATOM 3342 C C . PHE B 1 146 ? -5.59 15.867 3.703 1 98.94 146 PHE B C 1
ATOM 3344 O O . PHE B 1 146 ? -4.395 16.125 3.557 1 98.94 146 PHE B O 1
ATOM 3351 N N . PHE B 1 147 ? -6.309 15.234 2.787 1 98.88 147 PHE B N 1
ATOM 3352 C CA . PHE B 1 147 ? -5.719 14.789 1.528 1 98.88 147 PHE B CA 1
ATOM 3353 C C . PHE B 1 147 ? -5.922 15.836 0.438 1 98.88 147 PHE B C 1
ATOM 3355 O O . PHE B 1 147 ? -6.816 16.672 0.538 1 98.88 147 PHE B O 1
ATOM 3362 N N . TYR B 1 148 ? -5.004 15.789 -0.499 1 98.75 148 TYR B N 1
ATOM 3363 C CA . TYR B 1 148 ? -5.16 16.641 -1.679 1 98.75 148 TYR B CA 1
ATOM 3364 C C . TYR B 1 148 ? -5.531 15.805 -2.898 1 98.75 148 TYR B C 1
ATOM 3366 O O . TYR B 1 148 ? -5.16 14.633 -2.996 1 98.75 148 TYR B O 1
ATOM 3374 N N . GLU B 1 149 ? -6.246 16.391 -3.828 1 98.06 149 GLU B N 1
ATOM 3375 C CA . GLU B 1 149 ? -6.559 15.766 -5.113 1 98.06 149 GLU B CA 1
ATOM 3376 C C . GLU B 1 149 ? -6.246 16.719 -6.27 1 98.06 149 GLU B C 1
ATOM 3378 O O . GLU B 1 149 ? -6.281 17.938 -6.109 1 98.06 149 GLU B O 1
ATOM 3383 N N . ARG B 1 150 ? -5.977 16.172 -7.426 1 97.38 150 ARG B N 1
ATOM 3384 C CA . ARG B 1 150 ? -5.688 16.953 -8.617 1 97.38 150 ARG B CA 1
ATOM 3385 C C . ARG B 1 150 ? -6.949 17.625 -9.156 1 97.38 150 ARG B C 1
ATOM 3387 O O . ARG B 1 150 ? -8.016 17 -9.203 1 97.38 150 ARG B O 1
ATOM 3394 N N . SER B 1 151 ? -6.738 18.797 -9.391 1 97.44 151 SER B N 1
ATOM 3395 C CA . SER B 1 151 ? -7.812 19.594 -9.977 1 97.44 151 SER B CA 1
ATOM 3396 C C . SER B 1 151 ? -7.348 20.297 -11.242 1 97.44 151 SER B C 1
ATOM 3398 O O . SER B 1 151 ? -6.16 20.594 -11.398 1 97.44 151 SER B O 1
ATOM 3400 N N . ASN B 1 152 ? -8.273 20.609 -12.133 1 95.12 152 ASN B N 1
ATOM 3401 C CA . ASN B 1 152 ? -7.957 21.297 -13.375 1 95.12 152 ASN B CA 1
ATOM 3402 C C . ASN B 1 152 ? -7.754 22.797 -13.141 1 95.12 152 ASN B C 1
ATOM 3404 O O . ASN B 1 152 ? -7.18 23.484 -13.984 1 95.12 152 ASN B O 1
ATOM 3408 N N . SER B 1 153 ? -8.273 23.25 -12.031 1 96.25 153 SER B N 1
ATOM 3409 C CA . SER B 1 153 ? -8.172 24.672 -11.734 1 96.25 153 SER B CA 1
ATOM 3410 C C . SER B 1 153 ? -7.328 24.922 -10.484 1 96.25 153 SER B C 1
ATOM 3412 O O . SER B 1 153 ? -7.328 24.109 -9.562 1 96.25 153 SER B O 1
ATOM 3414 N N . GLY B 1 154 ? -6.707 26.062 -10.492 1 96.81 154 GLY B N 1
ATOM 3415 C CA . GLY B 1 154 ? -5.914 26.438 -9.328 1 96.81 154 GLY B CA 1
ATOM 3416 C C . GLY B 1 154 ? -6.758 26.828 -8.133 1 96.81 154 GLY B C 1
ATOM 3417 O O . GLY B 1 154 ? -7.801 27.469 -8.289 1 96.81 154 GLY B O 1
ATOM 3418 N N . ASN B 1 155 ? -6.328 26.438 -6.984 1 97.44 155 ASN B N 1
ATOM 3419 C CA . ASN B 1 155 ? -6.93 26.859 -5.719 1 97.44 155 ASN B CA 1
ATOM 3420 C C . ASN B 1 155 ? -6.289 28.141 -5.188 1 97.44 155 ASN B C 1
ATOM 3422 O O . ASN B 1 155 ? -5.215 28.094 -4.586 1 97.44 155 ASN B O 1
ATOM 3426 N N . ARG B 1 156 ? -6.926 29.25 -5.277 1 96.38 156 ARG B N 1
ATOM 3427 C CA . ARG B 1 156 ? -6.367 30.562 -4.945 1 96.38 156 ARG B CA 1
ATOM 3428 C C . ARG B 1 156 ? -6.102 30.688 -3.449 1 96.38 156 ARG B C 1
ATOM 3430 O O . ARG B 1 156 ? -5.273 31.484 -3.023 1 96.38 156 ARG B O 1
ATOM 3437 N N . LYS B 1 157 ? -6.832 29.906 -2.689 1 96.19 157 LYS B N 1
ATOM 3438 C CA . LYS B 1 157 ? -6.633 29.938 -1.243 1 96.19 157 LYS B CA 1
ATOM 3439 C C . LYS B 1 157 ? -5.223 29.484 -0.873 1 96.19 157 LYS B C 1
ATOM 3441 O O . LYS B 1 157 ? -4.754 29.75 0.235 1 96.19 157 LYS B O 1
ATOM 3446 N N . TYR B 1 158 ? -4.52 28.844 -1.793 1 96.94 158 TYR B N 1
ATOM 3447 C CA . TYR B 1 158 ? -3.191 28.297 -1.521 1 96.94 158 TYR B CA 1
ATOM 3448 C C . TYR B 1 158 ? -2.109 29.188 -2.139 1 96.94 158 TYR B C 1
ATOM 3450 O O . TYR B 1 158 ? -0.917 28.891 -2.018 1 96.94 158 TYR B O 1
ATOM 3458 N N . ASP B 1 159 ? -2.445 30.281 -2.74 1 94.94 159 ASP B N 1
ATOM 3459 C CA . ASP B 1 159 ? -1.479 31.172 -3.369 1 94.94 159 ASP B CA 1
ATOM 3460 C C . ASP B 1 159 ? -0.42 31.641 -2.367 1 94.94 159 ASP B C 1
ATOM 3462 O O . ASP B 1 159 ? 0.77 31.672 -2.688 1 94.94 159 ASP B O 1
ATOM 3466 N N . PRO B 1 160 ? -0.888 32 -1.157 1 94.56 160 PRO B N 1
ATOM 3467 C CA . PRO B 1 160 ? 0.128 32.438 -0.199 1 94.56 160 PRO B CA 1
ATOM 3468 C C . PRO B 1 160 ? 1.189 31.375 0.065 1 94.56 160 PRO B C 1
ATOM 3470 O O . PRO B 1 160 ? 2.375 31.688 0.18 1 94.56 160 PRO B O 1
ATOM 3473 N N . ILE B 1 161 ? 0.811 30.125 0.149 1 96.19 161 ILE B N 1
ATOM 3474 C CA . ILE B 1 161 ? 1.753 29.031 0.391 1 96.19 161 ILE B CA 1
ATOM 3475 C C . ILE B 1 161 ? 2.623 28.828 -0.845 1 96.19 161 ILE B C 1
ATOM 3477 O O . ILE B 1 161 ? 3.852 28.797 -0.75 1 96.19 161 ILE B O 1
ATOM 3481 N N . ILE B 1 162 ? 1.999 28.719 -1.998 1 96.69 162 ILE B N 1
ATOM 3482 C CA . ILE B 1 162 ? 2.693 28.422 -3.246 1 96.69 162 ILE B CA 1
ATOM 3483 C C . ILE B 1 162 ? 3.721 29.516 -3.539 1 96.69 162 ILE B C 1
ATOM 3485 O O . ILE B 1 162 ? 4.859 29.219 -3.912 1 96.69 162 ILE B O 1
ATOM 3489 N N . ASN B 1 163 ? 3.312 30.75 -3.34 1 95 163 ASN B N 1
ATOM 3490 C CA . ASN B 1 163 ? 4.219 31.875 -3.576 1 95 163 ASN B CA 1
ATOM 3491 C C . ASN B 1 163 ? 5.406 31.844 -2.615 1 95 163 ASN B C 1
ATOM 3493 O O . ASN B 1 163 ? 6.527 32.188 -2.998 1 95 163 ASN B O 1
ATOM 3497 N N . ALA B 1 164 ? 5.141 31.453 -1.386 1 96.31 164 ALA B N 1
ATOM 3498 C CA . ALA B 1 164 ? 6.191 31.422 -0.371 1 96.31 164 ALA B CA 1
ATOM 3499 C C . ALA B 1 164 ? 7.234 30.359 -0.686 1 96.31 164 ALA B C 1
ATOM 3501 O O . ALA B 1 164 ? 8.398 30.469 -0.281 1 96.31 164 ALA B O 1
ATOM 3502 N N . LEU B 1 165 ? 6.887 29.266 -1.385 1 97.31 165 LEU B N 1
ATOM 3503 C CA . LEU B 1 165 ? 7.781 28.156 -1.675 1 97.31 165 LEU B CA 1
ATOM 3504 C C . LEU B 1 165 ? 9.008 28.625 -2.449 1 97.31 165 LEU B C 1
ATOM 3506 O O . LEU B 1 165 ? 10.102 28.094 -2.271 1 97.31 165 LEU B O 1
ATOM 3510 N N . GLN B 1 166 ? 8.844 29.656 -3.293 1 95.19 166 GLN B N 1
ATOM 3511 C CA . GLN B 1 166 ? 9.938 30.172 -4.117 1 95.19 166 GLN B CA 1
ATOM 3512 C C . GLN B 1 166 ? 11.031 30.797 -3.254 1 95.19 166 GLN B C 1
ATOM 3514 O O . GLN B 1 166 ? 12.188 30.859 -3.666 1 95.19 166 GLN B O 1
ATOM 3519 N N . ASN B 1 167 ? 10.648 31.156 -2.057 1 96.62 167 ASN B N 1
ATOM 3520 C CA . ASN B 1 167 ? 11.578 31.875 -1.185 1 96.62 167 ASN B CA 1
ATOM 3521 C C . ASN B 1 167 ? 12.195 30.938 -0.144 1 96.62 167 ASN B C 1
ATOM 3523 O O . ASN B 1 167 ? 13.023 31.359 0.664 1 96.62 167 ASN B O 1
ATOM 3527 N N . ILE B 1 168 ? 11.812 29.688 -0.182 1 98.19 168 ILE B N 1
ATOM 3528 C CA . ILE B 1 168 ? 12.305 28.797 0.86 1 98.19 168 ILE B CA 1
ATOM 3529 C C . ILE B 1 168 ? 12.781 27.484 0.234 1 98.19 168 ILE B C 1
ATOM 3531 O O . ILE B 1 168 ? 12.531 26.406 0.773 1 98.19 168 ILE B O 1
ATOM 3535 N N . LYS B 1 169 ? 13.383 27.5 -0.854 1 97.88 169 LYS B N 1
ATOM 3536 C CA . LYS B 1 169 ? 13.781 26.328 -1.617 1 97.88 169 LYS B CA 1
ATOM 3537 C C . LYS B 1 169 ? 14.828 25.516 -0.868 1 97.88 169 LYS B C 1
ATOM 3539 O O . LYS B 1 169 ? 14.812 24.281 -0.912 1 97.88 169 LYS B O 1
ATOM 3544 N N . THR B 1 170 ? 15.648 26.188 -0.138 1 97.81 170 THR B N 1
ATOM 3545 C CA . THR B 1 170 ? 16.734 25.484 0.521 1 97.81 170 THR B CA 1
ATOM 3546 C C . THR B 1 170 ? 16.438 25.266 1.999 1 97.81 170 THR B C 1
ATOM 3548 O O . THR B 1 170 ? 15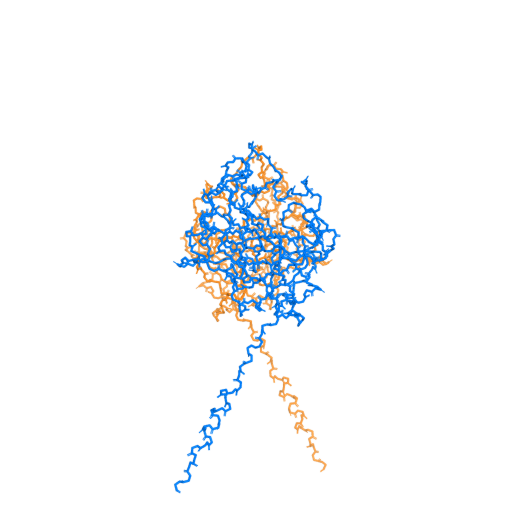.672 26.031 2.6 1 97.81 170 THR B O 1
ATOM 3551 N N . THR B 1 171 ? 17.047 24.297 2.543 1 97.38 171 THR B N 1
ATOM 3552 C CA . THR B 1 171 ? 16.828 23.938 3.941 1 97.38 171 THR B CA 1
ATOM 3553 C C . THR B 1 171 ? 17.141 25.125 4.855 1 97.38 171 THR B C 1
ATOM 3555 O O . THR B 1 171 ? 18.141 25.812 4.656 1 97.38 171 THR B O 1
ATOM 3558 N N . ASN B 1 172 ? 16.25 25.359 5.785 1 97.06 172 ASN B N 1
ATOM 3559 C CA . ASN B 1 172 ? 16.359 26.375 6.832 1 97.06 172 ASN B CA 1
ATOM 3560 C C . ASN B 1 172 ? 15.984 27.766 6.316 1 97.06 172 ASN B C 1
ATOM 3562 O O . ASN B 1 172 ? 15.93 28.719 7.086 1 97.06 172 ASN B O 1
ATOM 3566 N N . ALA B 1 173 ? 15.781 27.859 5.043 1 97.81 173 ALA B N 1
ATOM 3567 C CA . ALA B 1 173 ? 15.195 29.109 4.559 1 97.81 173 ALA B CA 1
ATOM 3568 C C . ALA B 1 173 ? 13.805 29.328 5.133 1 97.81 173 ALA B C 1
ATOM 3570 O O . ALA B 1 173 ? 13.07 28.359 5.379 1 97.81 173 ALA B O 1
ATOM 3571 N N . ASN B 1 174 ? 13.477 30.578 5.395 1 97.44 174 ASN B N 1
ATOM 3572 C CA . ASN B 1 174 ? 12.156 30.922 5.914 1 97.44 174 ASN B CA 1
ATOM 3573 C C . ASN B 1 174 ? 11.695 32.281 5.41 1 97.44 174 ASN B C 1
ATOM 3575 O O . ASN B 1 174 ? 12.508 33.062 4.918 1 97.44 174 ASN B O 1
ATOM 3579 N N . THR B 1 175 ? 10.5 32.531 5.414 1 96.69 175 THR B N 1
ATOM 3580 C CA . THR B 1 175 ? 9.891 33.812 5.09 1 96.69 175 THR B CA 1
ATOM 3581 C C . THR B 1 175 ? 8.586 34 5.863 1 96.69 175 THR B C 1
ATOM 3583 O O . THR B 1 175 ? 8.148 33.125 6.578 1 96.69 175 THR B O 1
ATOM 3586 N N . SER B 1 176 ? 8.07 35.188 5.84 1 94.25 176 SER B N 1
ATOM 3587 C CA . SER B 1 176 ? 6.812 35.5 6.52 1 94.25 176 SER B CA 1
ATOM 3588 C C . SER B 1 176 ? 5.633 34.844 5.797 1 94.25 176 SER B C 1
ATOM 3590 O O . SER B 1 176 ? 5.617 34.781 4.566 1 94.25 176 SER B O 1
ATOM 3592 N N . PHE B 1 177 ? 4.828 34.312 6.559 1 91.38 177 PHE B N 1
ATOM 3593 C CA . PHE B 1 177 ? 3.541 33.812 6.086 1 91.38 177 PHE B CA 1
ATOM 3594 C C . PHE B 1 177 ? 2.41 34.75 6.496 1 91.38 177 PHE B C 1
ATOM 3596 O O . PHE B 1 177 ? 2.283 35.094 7.672 1 91.38 177 PHE B O 1
ATOM 3603 N N . SER B 1 178 ? 1.659 35.219 5.52 1 86.81 178 SER B N 1
ATOM 3604 C CA . SER B 1 178 ? 0.528 36.094 5.82 1 86.81 178 SER B CA 1
ATOM 3605 C C . SER B 1 178 ? -0.584 35.938 4.789 1 86.81 178 SER B C 1
ATOM 3607 O O . SER B 1 178 ? -0.36 35.406 3.709 1 86.81 178 SER B O 1
ATOM 3609 N N . GLY B 1 179 ? -1.795 36.188 5.273 1 80.19 179 GLY B N 1
ATOM 3610 C CA . GLY B 1 179 ? -2.871 36.312 4.301 1 80.19 179 GLY B CA 1
ATOM 3611 C C . GLY B 1 179 ? -3.744 35.062 4.223 1 80.19 179 GLY B C 1
ATOM 3612 O O . GLY B 1 179 ? -4.496 34.906 3.262 1 80.19 179 GLY B O 1
ATOM 3613 N N . ALA B 1 180 ? -3.518 34.219 5.164 1 90 180 ALA B N 1
ATOM 3614 C CA . ALA B 1 180 ? -4.391 33.031 5.113 1 90 180 ALA B CA 1
ATOM 3615 C C . ALA B 1 180 ? -4.836 32.625 6.512 1 90 180 ALA B C 1
ATOM 3617 O O . ALA B 1 180 ? -4.113 32.844 7.488 1 90 180 ALA B O 1
ATOM 3618 N N . SER B 1 181 ? -6.07 32.156 6.613 1 96.44 181 SER B N 1
ATOM 3619 C CA . SER B 1 181 ? -6.574 31.5 7.82 1 96.44 181 SER B CA 1
ATOM 3620 C C . SER B 1 181 ? -6.547 29.984 7.691 1 96.44 181 SER B C 1
ATOM 3622 O O . SER B 1 181 ? -6.402 29.453 6.59 1 96.44 181 SER B O 1
ATOM 3624 N N . LEU B 1 182 ? -6.641 29.297 8.797 1 97.94 182 LEU B N 1
ATOM 3625 C CA . LEU B 1 182 ? -6.691 27.828 8.75 1 97.94 182 LEU B CA 1
ATOM 3626 C C . LEU B 1 182 ? -7.93 27.359 8 1 97.94 182 LEU B C 1
ATOM 3628 O O . LEU B 1 182 ? -7.867 26.391 7.246 1 97.94 182 LEU B O 1
ATOM 3632 N N . THR B 1 183 ? -9.039 28.031 8.18 1 97.56 183 THR B N 1
ATOM 3633 C CA . THR B 1 183 ? -10.281 27.688 7.504 1 97.56 183 THR B CA 1
ATOM 3634 C C . THR B 1 183 ? -10.109 27.734 5.988 1 97.56 183 THR B C 1
ATOM 3636 O O . THR B 1 183 ? -10.695 26.922 5.266 1 97.56 183 THR B O 1
ATOM 3639 N N . GLN B 1 184 ? -9.328 28.641 5.508 1 96.31 184 GLN B N 1
ATOM 3640 C CA . GLN B 1 184 ? -9.117 28.781 4.07 1 96.31 184 GLN B CA 1
ATOM 3641 C C . GLN B 1 184 ? -8.359 27.578 3.508 1 96.31 184 GLN B C 1
ATOM 3643 O O . GLN B 1 184 ? -8.477 27.266 2.322 1 96.31 184 GLN B O 1
ATOM 3648 N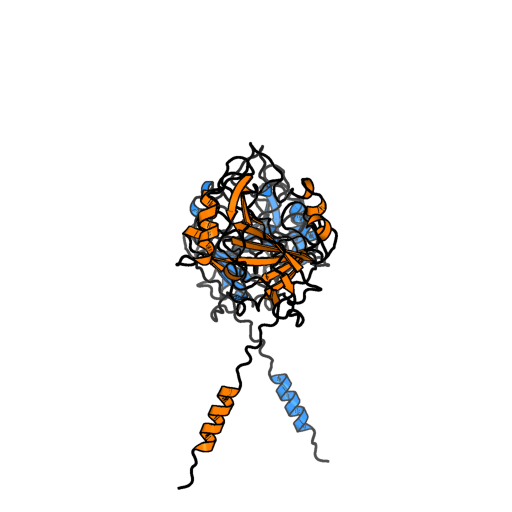 N . LEU B 1 185 ? -7.609 26.906 4.344 1 97.25 185 LEU B N 1
ATOM 3649 C CA . LEU B 1 185 ? -6.719 25.859 3.877 1 97.25 185 LEU B CA 1
ATOM 3650 C C . LEU B 1 185 ? -7.426 24.5 3.887 1 97.25 185 LEU B C 1
ATOM 3652 O O . LEU B 1 185 ? -6.906 23.516 3.352 1 97.25 185 LEU B O 1
ATOM 3656 N N . ILE B 1 186 ? -8.586 24.438 4.523 1 98.44 186 ILE B N 1
ATOM 3657 C CA . ILE B 1 186 ? -9.25 23.141 4.66 1 98.44 186 ILE B CA 1
ATOM 3658 C C . ILE B 1 186 ? -10.633 23.203 4.012 1 98.44 186 ILE B C 1
ATOM 3660 O O . ILE B 1 186 ? -11.109 24.281 3.641 1 98.44 186 ILE B O 1
ATOM 3664 N N . PRO B 1 187 ? -11.336 22.047 3.812 1 97.69 187 PRO B N 1
ATOM 3665 C CA . PRO B 1 187 ? -12.68 22.047 3.229 1 97.69 187 PRO B CA 1
ATOM 3666 C C . PRO B 1 187 ? -13.695 22.781 4.094 1 97.69 187 PRO B C 1
ATOM 3668 O O . PRO B 1 187 ? -13.422 23.078 5.262 1 97.69 187 PRO B O 1
ATOM 3671 N N . SER B 1 188 ? -14.797 23.094 3.471 1 96.12 188 SER B N 1
ATOM 3672 C CA . SER B 1 188 ? -15.883 23.734 4.215 1 96.12 188 SER B CA 1
ATOM 3673 C C . SER B 1 188 ? -16.391 22.828 5.332 1 96.12 188 SER B C 1
ATOM 3675 O O . SER B 1 188 ? -16.172 21.609 5.301 1 96.12 188 SER B O 1
ATOM 3677 N N . GLU B 1 189 ? -16.969 23.453 6.27 1 93.12 189 GLU B N 1
ATOM 3678 C CA . GLU B 1 189 ? -17.422 22.719 7.453 1 93.12 189 GLU B CA 1
ATOM 3679 C C . GLU B 1 189 ? -18.344 21.562 7.074 1 93.12 189 GLU B C 1
ATOM 3681 O O . GLU B 1 189 ? -18.312 20.5 7.699 1 93.12 189 GLU B O 1
ATOM 3686 N N . GLN B 1 190 ? -19.188 21.734 6.02 1 92.88 190 GLN B N 1
ATOM 3687 C CA . GLN B 1 190 ? -20.109 20.703 5.578 1 92.88 190 GLN B CA 1
ATOM 3688 C C . GLN B 1 190 ? -19.359 19.469 5.066 1 92.88 190 GLN B C 1
ATOM 3690 O O . GLN B 1 190 ? -19.875 18.359 5.105 1 92.88 190 GLN B O 1
ATOM 3695 N N . ASN B 1 191 ? -18.172 19.688 4.645 1 95.25 191 ASN B N 1
ATOM 3696 C CA . ASN B 1 191 ? -17.359 18.594 4.098 1 95.25 191 ASN B CA 1
ATOM 3697 C C . ASN B 1 191 ? -16.375 18.047 5.133 1 95.25 191 ASN B C 1
ATOM 3699 O O . ASN B 1 191 ? -15.438 17.344 4.789 1 95.25 191 ASN B O 1
ATOM 3703 N N . LEU B 1 192 ? -16.594 18.469 6.426 1 97.44 192 LEU B N 1
ATOM 3704 C CA . LEU B 1 192 ? -15.727 18.016 7.504 1 97.44 192 LEU B CA 1
ATOM 3705 C C . LEU B 1 192 ? -16.484 17.078 8.438 1 97.44 192 LEU B C 1
ATOM 3707 O O . LEU B 1 192 ? -16.062 16.859 9.586 1 97.44 192 LEU B O 1
ATOM 3711 N N . THR B 1 193 ? -17.547 16.469 7.949 1 96.25 193 THR B N 1
ATOM 3712 C CA . THR B 1 193 ? -18.375 15.625 8.805 1 96.25 193 THR B CA 1
ATOM 3713 C C . THR B 1 193 ? -18 14.156 8.656 1 96.25 193 THR B C 1
ATOM 3715 O O . THR B 1 193 ? -18.391 13.32 9.477 1 96.25 193 THR B O 1
ATOM 3718 N N . SER B 1 194 ? -17.344 13.805 7.613 1 97.44 194 SER B N 1
ATOM 3719 C CA . SER B 1 194 ? -16.891 12.438 7.387 1 97.44 194 SER B CA 1
ATOM 3720 C C . SER B 1 194 ? -15.383 12.305 7.605 1 97.44 194 SER B C 1
ATOM 3722 O O . SER B 1 194 ? -14.594 12.898 6.875 1 97.44 194 SER B O 1
ATOM 3724 N N . PHE B 1 195 ? -15.055 11.57 8.617 1 98.69 195 PHE B N 1
ATOM 3725 C CA . PHE B 1 195 ? -13.641 11.414 8.922 1 98.69 195 PHE B CA 1
ATOM 3726 C C . PHE B 1 195 ? -13.383 10.109 9.672 1 98.69 195 PHE B C 1
ATOM 3728 O O . PHE B 1 195 ? -14.32 9.469 10.141 1 98.69 195 PHE B O 1
ATOM 3735 N N . TYR B 1 196 ? -12.141 9.703 9.711 1 98.88 196 TYR B N 1
ATOM 3736 C CA . TYR B 1 196 ? -11.648 8.539 10.438 1 98.88 196 TYR B CA 1
ATOM 3737 C C . TYR B 1 196 ? -10.875 8.953 11.68 1 98.88 196 TYR B C 1
ATOM 3739 O O . TYR B 1 196 ? -10.258 10.023 11.703 1 98.88 196 TYR B O 1
ATOM 3747 N N . ARG B 1 197 ? -10.945 8.109 12.727 1 98.88 197 ARG B N 1
ATOM 3748 C CA . ARG B 1 197 ? -10.289 8.359 14.008 1 98.88 197 ARG B CA 1
ATOM 3749 C C . ARG B 1 197 ? -9.469 7.152 14.445 1 98.88 197 ARG B C 1
ATOM 3751 O O . ARG B 1 197 ? -9.93 6.012 14.367 1 98.88 197 ARG B O 1
ATOM 3758 N N . TYR B 1 198 ? -8.266 7.398 14.859 1 98.81 198 TYR B N 1
ATOM 3759 C CA . TYR B 1 198 ? -7.449 6.371 15.5 1 98.81 198 TYR B CA 1
ATOM 3760 C C . TYR B 1 198 ? -6.367 6.996 16.375 1 98.81 198 TYR B C 1
ATOM 3762 O O . TYR B 1 198 ? -6.059 8.18 16.234 1 98.81 198 TYR B O 1
ATOM 3770 N N . LYS B 1 199 ? -5.84 6.293 17.312 1 98.62 199 LYS B N 1
ATOM 3771 C CA . LYS B 1 199 ? -4.695 6.711 18.109 1 98.62 199 LYS B CA 1
ATOM 3772 C C . LYS B 1 199 ? -3.389 6.188 17.516 1 98.62 199 LYS B C 1
ATOM 3774 O O . LYS B 1 199 ? -3.293 5.016 17.156 1 98.62 199 LYS B O 1
ATOM 3779 N N . GLY B 1 200 ? -2.467 7.047 17.391 1 98.75 200 GLY B N 1
ATOM 3780 C CA . GLY B 1 200 ? -1.21 6.652 16.781 1 98.75 200 GLY B CA 1
ATOM 3781 C C . GLY B 1 200 ? -0.03 7.484 17.25 1 98.75 200 GLY B C 1
ATOM 3782 O O . GLY B 1 200 ? -0.017 7.973 18.375 1 98.75 200 GLY B O 1
ATOM 3783 N N . SER B 1 201 ? 0.993 7.555 16.484 1 98.81 201 SER B N 1
ATOM 3784 C CA . SER B 1 201 ? 2.244 8.25 16.766 1 98.81 201 SER B CA 1
ATOM 3785 C C . SER B 1 201 ? 2.473 9.406 15.805 1 98.81 201 SER B C 1
ATOM 3787 O O . SER B 1 201 ? 1.704 9.594 14.859 1 98.81 201 SER B O 1
ATOM 3789 N N . LEU B 1 202 ? 3.465 10.188 16.094 1 98.56 202 LEU B N 1
ATOM 3790 C CA . LEU B 1 202 ? 4.043 11.023 15.047 1 98.56 202 LEU B CA 1
ATOM 3791 C C . LEU B 1 202 ? 4.5 10.18 13.859 1 98.56 202 LEU B C 1
ATOM 3793 O O . LEU B 1 202 ? 4.762 8.984 14.008 1 98.56 202 LEU B O 1
ATOM 3797 N N . THR B 1 203 ? 4.633 10.82 12.664 1 98.56 203 THR B N 1
ATOM 3798 C CA . THR B 1 203 ? 4.938 10.062 11.461 1 98.56 203 THR B CA 1
ATOM 3799 C C . THR B 1 203 ? 6.414 10.195 11.094 1 98.56 203 THR B C 1
ATOM 3801 O O . THR B 1 203 ? 6.871 9.617 10.109 1 98.56 203 THR B O 1
ATOM 3804 N N . THR B 1 204 ? 7.172 11.008 11.766 1 97.94 204 THR B N 1
ATOM 3805 C CA . THR B 1 204 ? 8.609 11.172 11.57 1 97.94 204 THR B CA 1
ATOM 3806 C C . THR B 1 204 ? 9.359 10.875 12.867 1 97.94 204 THR B C 1
ATOM 3808 O O . THR B 1 204 ? 8.766 10.812 13.938 1 97.94 204 THR B O 1
ATOM 3811 N N . PRO B 1 205 ? 10.672 10.641 12.773 1 97.19 205 PRO B N 1
ATOM 3812 C CA . PRO B 1 205 ? 11.414 10.227 13.969 1 97.19 205 PRO B CA 1
ATOM 3813 C C . PRO B 1 205 ? 11.133 11.109 15.18 1 97.19 205 PRO B C 1
ATOM 3815 O O . PRO B 1 205 ? 11.219 12.336 15.078 1 97.19 205 PRO B O 1
ATOM 3818 N N . GLY B 1 206 ? 10.992 10.789 16.281 1 96.88 206 GLY B N 1
ATOM 3819 C CA . GLY B 1 206 ? 10.25 11.023 17.516 1 96.88 206 GLY B CA 1
ATOM 3820 C C . GLY B 1 206 ? 9.188 9.977 17.781 1 96.88 206 GLY B C 1
ATOM 3821 O O . GLY B 1 206 ? 9.18 9.344 18.828 1 96.88 206 GLY B O 1
ATOM 3822 N N . CYS B 1 207 ? 8.445 9.672 16.719 1 98.19 207 CYS B N 1
ATOM 3823 C CA . CYS B 1 207 ? 7.512 8.562 16.594 1 98.19 207 CYS B CA 1
ATOM 3824 C C . CYS B 1 207 ? 6.738 8.336 17.875 1 98.19 207 CYS B C 1
ATOM 3826 O O . CYS B 1 207 ? 6.367 7.203 18.203 1 98.19 207 CYS B O 1
ATOM 3828 N N . THR B 1 208 ? 6.605 9.445 18.641 1 98.38 208 THR B N 1
ATOM 3829 C CA . THR B 1 208 ? 5.934 9.328 19.938 1 98.38 208 THR B CA 1
ATOM 3830 C C . THR B 1 208 ? 4.473 8.914 19.75 1 98.38 208 THR B C 1
ATOM 3832 O O . THR B 1 208 ? 3.746 9.531 18.969 1 98.38 208 THR B O 1
ATOM 3835 N N . GLU B 1 209 ? 4.121 7.859 20.438 1 98.38 209 GLU B N 1
ATOM 3836 C CA . GLU B 1 209 ? 2.762 7.336 20.359 1 98.38 209 GLU B CA 1
ATOM 3837 C C . GLU B 1 209 ? 1.824 8.109 21.281 1 98.38 209 GLU B C 1
ATOM 3839 O O . GLU B 1 209 ? 1.365 7.57 22.297 1 98.38 209 GLU B O 1
ATOM 3844 N N . ALA B 1 210 ? 1.511 9.383 20.859 1 98.56 210 ALA B N 1
ATOM 3845 C CA . ALA B 1 210 ? 0.746 10.297 21.719 1 98.56 210 ALA B CA 1
ATOM 3846 C C . ALA B 1 210 ? -0.213 11.141 20.875 1 98.56 210 ALA B C 1
ATOM 3848 O O . ALA B 1 210 ? -0.583 12.25 21.281 1 98.56 210 ALA B O 1
ATOM 3849 N N . VAL B 1 211 ? -0.615 10.578 19.734 1 98.88 211 VAL B N 1
ATOM 3850 C CA . VAL B 1 211 ? -1.352 11.422 18.797 1 98.88 211 VAL B CA 1
ATOM 3851 C C . VAL B 1 211 ? -2.74 10.836 18.562 1 98.88 211 VAL B C 1
ATOM 3853 O O . VAL B 1 211 ? -2.875 9.648 18.25 1 98.88 211 VAL B O 1
ATOM 3856 N N . ILE B 1 212 ? -3.736 11.656 18.719 1 98.88 212 ILE B N 1
ATOM 3857 C CA . ILE B 1 212 ? -5.07 11.344 18.219 1 98.88 212 ILE B CA 1
ATOM 3858 C C . ILE B 1 212 ? -5.207 11.836 16.781 1 98.88 212 ILE B C 1
ATOM 3860 O O . ILE B 1 212 ? -5.211 13.039 16.531 1 98.88 212 ILE B O 1
ATOM 3864 N N . TRP B 1 213 ? -5.387 10.906 15.859 1 98.94 213 TRP B N 1
ATOM 3865 C CA . TRP B 1 213 ? -5.449 11.242 14.438 1 98.94 213 TRP B CA 1
ATOM 3866 C C . TRP B 1 213 ? -6.895 11.359 13.969 1 98.94 213 TRP B C 1
ATOM 3868 O O . TRP B 1 213 ? -7.742 10.539 14.328 1 98.94 213 TRP B O 1
ATOM 3878 N N . THR B 1 214 ? -7.148 12.367 13.273 1 98.94 214 THR B N 1
ATOM 3879 C CA . THR B 1 214 ? -8.367 12.516 12.484 1 98.94 214 THR B CA 1
ATOM 3880 C C . THR B 1 214 ? -8.031 12.68 11.008 1 98.94 214 THR B C 1
ATOM 3882 O O . THR B 1 214 ? -7.277 13.578 10.633 1 98.94 214 THR B O 1
ATOM 3885 N N . LEU B 1 215 ? -8.523 11.797 10.18 1 98.94 215 LEU B N 1
ATOM 3886 C CA . LEU B 1 215 ? -8.328 11.883 8.734 1 98.94 215 LEU B CA 1
ATOM 3887 C C . LEU B 1 215 ? -9.648 12.203 8.031 1 98.94 215 LEU B C 1
ATOM 3889 O O . LEU B 1 215 ? -10.562 11.375 8.016 1 98.94 215 LEU B O 1
ATOM 3893 N N . PHE B 1 216 ? -9.719 13.398 7.465 1 98.81 216 PHE B N 1
ATOM 3894 C CA . PHE B 1 216 ? -10.953 13.789 6.801 1 98.81 216 PHE B CA 1
ATOM 3895 C C . PHE B 1 216 ? -11.039 13.172 5.41 1 98.81 216 PHE B C 1
ATOM 3897 O O . PHE B 1 216 ? -10.039 13.102 4.691 1 98.81 216 PHE B O 1
ATOM 3904 N N . GLU B 1 217 ? -12.195 12.766 5.023 1 97.38 217 GLU B N 1
ATOM 3905 C CA . GLU B 1 217 ? -12.414 12.008 3.799 1 97.38 217 GLU B CA 1
ATOM 3906 C C . GLU B 1 217 ? -12.328 12.898 2.568 1 97.38 217 GLU B C 1
ATOM 3908 O O . GLU B 1 217 ? -11.805 12.492 1.531 1 97.38 217 GLU B O 1
ATOM 3913 N N . ASN B 1 218 ? -12.914 14.109 2.658 1 97.44 218 ASN B N 1
ATOM 3914 C CA . ASN B 1 218 ? -13 14.984 1.496 1 97.44 218 ASN B CA 1
ATOM 3915 C C . ASN B 1 218 ? -11.664 15.672 1.213 1 97.44 218 ASN B C 1
ATOM 3917 O O . ASN B 1 218 ? -11.164 16.422 2.049 1 97.44 218 ASN B O 1
ATOM 3921 N N . PRO B 1 219 ? -11.109 15.508 0.071 1 98.44 219 PRO B N 1
ATOM 3922 C CA . PRO B 1 219 ? -9.789 16.062 -0.232 1 98.44 219 PRO B CA 1
ATOM 3923 C C . PRO B 1 219 ? -9.844 17.516 -0.661 1 98.44 219 PRO B C 1
ATOM 3925 O O . PRO B 1 219 ? -10.914 18.031 -0.997 1 98.44 219 PRO B O 1
ATOM 3928 N N . ILE B 1 220 ? -8.766 18.156 -0.546 1 98.75 220 ILE B N 1
ATOM 3929 C CA . ILE B 1 220 ? -8.578 19.547 -0.975 1 98.75 220 ILE B CA 1
ATOM 3930 C C . ILE B 1 220 ? -8.094 19.578 -2.422 1 98.75 220 ILE B C 1
ATOM 3932 O O . ILE B 1 220 ? -7.078 18.953 -2.756 1 98.75 220 ILE B O 1
ATOM 3936 N N . PRO B 1 221 ? -8.758 20.281 -3.332 1 98.38 221 PRO B N 1
ATOM 3937 C CA . PRO B 1 221 ? -8.328 20.328 -4.73 1 98.38 221 PRO B CA 1
ATOM 3938 C C . PRO B 1 221 ? -7.168 21.297 -4.957 1 98.38 221 PRO B C 1
ATOM 3940 O O . PRO B 1 221 ? -7.199 22.422 -4.469 1 98.38 221 PRO B O 1
ATOM 3943 N N . LEU B 1 222 ? -6.141 20.906 -5.602 1 98.5 222 LEU B N 1
ATOM 3944 C CA . LEU B 1 222 ? -5.039 21.734 -6.098 1 98.5 222 LEU B CA 1
ATOM 3945 C C . LEU B 1 222 ? -4.758 21.438 -7.562 1 98.5 222 LEU B C 1
ATOM 3947 O O . LEU B 1 222 ? -4.902 20.297 -8.008 1 98.5 222 LEU B O 1
ATOM 3951 N N . SER B 1 223 ? -4.34 22.438 -8.297 1 98.31 223 SER B N 1
ATOM 3952 C CA . SER B 1 223 ? -3.941 22.203 -9.68 1 98.31 223 SER B CA 1
ATOM 3953 C C . SER B 1 223 ? -2.641 21.406 -9.758 1 98.31 223 SER B C 1
ATOM 3955 O O . SER B 1 223 ? -1.897 21.328 -8.781 1 98.31 223 SER B O 1
ATOM 3957 N N . VAL B 1 224 ? -2.396 20.875 -10.945 1 97.38 224 VAL B N 1
ATOM 3958 C CA . VAL B 1 224 ? -1.178 20.109 -11.18 1 97.38 224 VAL B CA 1
ATOM 3959 C C . VAL B 1 224 ? 0.043 20.984 -10.938 1 97.38 224 VAL B C 1
ATOM 3961 O O . VAL B 1 224 ? 1.033 20.547 -10.352 1 97.38 224 VAL B O 1
ATOM 3964 N N . GLU B 1 225 ? -0.047 22.219 -11.344 1 97.5 225 GLU B N 1
ATOM 3965 C CA . GLU B 1 225 ? 1.062 23.141 -11.18 1 97.5 225 GLU B CA 1
ATOM 3966 C C . GLU B 1 225 ? 1.334 23.422 -9.703 1 97.5 225 GLU B C 1
ATOM 3968 O O . GLU B 1 225 ? 2.49 23.484 -9.281 1 97.5 225 GLU B O 1
ATOM 3973 N N . GLN B 1 226 ? 0.259 23.609 -8.969 1 98.31 226 GLN B N 1
ATOM 3974 C CA . GLN B 1 226 ? 0.405 23.875 -7.543 1 98.31 226 GLN B CA 1
ATOM 3975 C C . GLN B 1 226 ? 1.015 22.672 -6.824 1 98.31 226 GLN B C 1
ATOM 3977 O O . GLN B 1 226 ? 1.891 22.828 -5.973 1 98.31 226 GLN B O 1
ATOM 3982 N N . LEU B 1 227 ? 0.587 21.469 -7.219 1 98.44 227 LEU B N 1
ATOM 3983 C CA . LEU B 1 227 ? 1.125 20.25 -6.625 1 98.44 227 LEU B CA 1
ATOM 3984 C C . LEU B 1 227 ? 2.605 20.094 -6.953 1 98.44 227 LEU B C 1
ATOM 3986 O O . LEU B 1 227 ? 3.404 19.719 -6.09 1 98.44 227 LEU B O 1
ATOM 3990 N N . LYS B 1 228 ? 3.002 20.406 -8.141 1 98 228 LYS B N 1
ATOM 3991 C CA . LYS B 1 228 ? 4.371 20.219 -8.617 1 98 228 LYS B CA 1
ATOM 3992 C C . LYS B 1 228 ? 5.328 21.188 -7.945 1 98 228 LYS B C 1
ATOM 3994 O O . LYS B 1 228 ? 6.527 20.938 -7.844 1 98 228 LYS B O 1
ATOM 3999 N N . ALA B 1 229 ? 4.805 22.328 -7.477 1 98.12 229 ALA B N 1
ATOM 4000 C CA . ALA B 1 229 ? 5.633 23.406 -6.926 1 98.12 229 ALA B CA 1
ATOM 4001 C C . ALA B 1 229 ? 6.41 22.922 -5.707 1 98.12 229 ALA B C 1
ATOM 4003 O O . ALA B 1 229 ? 7.527 23.375 -5.453 1 98.12 229 ALA B O 1
ATOM 4004 N N . PHE B 1 230 ? 5.879 22 -5 1 98.44 230 PHE B N 1
ATOM 4005 C CA . PHE B 1 230 ? 6.512 21.516 -3.777 1 98.44 230 PHE B CA 1
ATOM 4006 C C . PHE B 1 230 ? 7.789 20.75 -4.094 1 98.44 230 PHE B C 1
ATOM 4008 O O . PHE B 1 230 ? 8.711 20.703 -3.273 1 98.44 230 PHE B O 1
ATOM 4015 N N . SER B 1 231 ? 7.84 20.172 -5.277 1 97.81 231 SER B N 1
ATOM 4016 C CA . SER B 1 231 ? 8.977 19.344 -5.68 1 97.81 231 SER B CA 1
ATOM 4017 C C . SER B 1 231 ? 10.203 20.203 -5.965 1 97.81 231 SER B C 1
ATOM 4019 O O . SER B 1 231 ? 11.297 19.688 -6.172 1 97.81 231 SER B O 1
ATOM 4021 N N . ASP B 1 232 ? 10.055 21.516 -5.922 1 97.31 232 ASP B N 1
ATOM 4022 C CA . ASP B 1 232 ? 11.172 22.422 -6.168 1 97.31 232 ASP B CA 1
ATOM 4023 C C . ASP B 1 232 ? 12.016 22.609 -4.91 1 97.31 232 ASP B C 1
ATOM 4025 O O . ASP B 1 232 ? 13.125 23.141 -4.977 1 97.31 232 ASP B O 1
ATOM 4029 N N . LEU B 1 233 ? 11.477 22.281 -3.809 1 98.5 233 LEU B N 1
ATOM 4030 C CA . LEU B 1 233 ? 12.211 22.422 -2.555 1 98.5 233 LEU B CA 1
ATOM 4031 C C . LEU B 1 233 ? 13.352 21.422 -2.479 1 98.5 233 LEU B C 1
ATOM 4033 O O . LEU B 1 233 ? 13.344 20.406 -3.186 1 98.5 233 LEU B O 1
ATOM 4037 N N . LYS B 1 234 ? 14.297 21.734 -1.596 1 98.44 234 LYS B N 1
ATOM 4038 C CA . LYS B 1 234 ? 15.484 20.891 -1.515 1 98.44 234 LYS B CA 1
ATOM 4039 C C . LYS B 1 234 ? 15.719 20.406 -0.085 1 98.44 234 LYS B C 1
ATOM 4041 O O . LYS B 1 234 ? 15.469 21.141 0.872 1 98.44 234 LYS B O 1
ATOM 4046 N N . PHE B 1 235 ? 16.219 19.188 -0.033 1 97.81 235 PHE B N 1
ATOM 4047 C CA . PHE B 1 235 ? 16.734 18.688 1.233 1 97.81 235 PHE B CA 1
ATOM 4048 C C . PHE B 1 235 ? 18.047 19.391 1.592 1 97.81 235 PHE B C 1
ATOM 4050 O O . PHE B 1 235 ? 18.531 20.234 0.837 1 97.81 235 PHE B O 1
ATOM 4057 N N . HIS B 1 236 ? 18.625 19.031 2.777 1 95.12 236 HIS B N 1
ATOM 4058 C CA . HIS B 1 236 ? 19.875 19.609 3.254 1 95.12 236 HIS B CA 1
ATOM 4059 C C . HIS B 1 236 ? 21.016 19.312 2.295 1 95.12 236 HIS B C 1
ATOM 4061 O O . HIS B 1 236 ? 21.938 20.109 2.15 1 95.12 236 HIS B O 1
ATOM 4067 N N . ASP B 1 237 ? 20.969 18.203 1.552 1 92.12 237 ASP B N 1
ATOM 4068 C CA . ASP B 1 237 ? 22.047 17.781 0.675 1 92.12 237 ASP B CA 1
ATOM 4069 C C . ASP B 1 237 ? 21.891 18.359 -0.73 1 92.12 237 ASP B C 1
ATOM 4071 O O . ASP B 1 237 ? 22.656 18.031 -1.634 1 92.12 237 ASP B O 1
ATOM 4075 N N . GLY B 1 238 ? 20.828 19.094 -0.918 1 94.38 238 GLY B N 1
ATOM 4076 C CA . GLY B 1 238 ? 20.609 19.75 -2.197 1 94.38 238 GLY B CA 1
ATOM 4077 C C . GLY B 1 238 ? 19.734 18.953 -3.143 1 94.38 238 GLY B C 1
ATOM 4078 O O . GLY B 1 238 ? 19.328 19.469 -4.188 1 94.38 238 GLY B O 1
ATOM 4079 N N . LYS B 1 239 ? 19.453 17.766 -2.793 1 95.62 239 LYS B N 1
ATOM 4080 C CA . LYS B 1 239 ? 18.562 16.938 -3.611 1 95.62 239 LYS B CA 1
ATOM 4081 C C . LYS B 1 239 ? 17.125 17.469 -3.549 1 95.62 239 LYS B C 1
ATOM 4083 O O . LYS B 1 239 ? 16.734 18.094 -2.566 1 95.62 239 LYS B O 1
ATOM 4088 N N . PRO B 1 240 ? 16.375 17.219 -4.645 1 97.38 240 PRO B N 1
ATOM 4089 C CA . PRO B 1 240 ? 14.969 17.594 -4.582 1 97.38 240 PRO B CA 1
ATOM 4090 C C . PRO B 1 240 ? 14.242 16.953 -3.4 1 97.38 240 PRO B C 1
ATOM 4092 O O . PRO B 1 240 ? 14.422 15.766 -3.129 1 97.38 240 PRO B O 1
ATOM 4095 N N . MET B 1 241 ? 13.508 17.766 -2.674 1 98.38 241 MET B N 1
ATOM 4096 C CA . MET B 1 241 ? 12.727 17.281 -1.541 1 98.38 241 MET B CA 1
ATOM 4097 C C . MET B 1 241 ? 11.43 16.641 -2.016 1 98.38 241 MET B C 1
ATOM 4099 O O . MET B 1 241 ? 10.406 17.312 -2.152 1 98.38 241 MET B O 1
ATOM 4103 N N . VAL B 1 242 ? 11.516 15.336 -2.314 1 98.31 242 VAL B N 1
ATOM 4104 C CA . VAL B 1 242 ? 10.367 14.586 -2.818 1 98.31 242 VAL B CA 1
ATOM 4105 C C . VAL B 1 242 ? 10.227 13.281 -2.049 1 98.31 242 VAL B C 1
ATOM 4107 O O . VAL B 1 242 ? 11.188 12.812 -1.424 1 98.31 242 VAL B O 1
ATOM 4110 N N . GLY B 1 243 ? 9.008 12.688 -2.107 1 97.88 243 GLY B N 1
ATOM 4111 C CA . GLY B 1 243 ? 8.758 11.461 -1.363 1 97.88 243 GLY B CA 1
ATOM 4112 C C . GLY B 1 243 ? 8.852 11.648 0.139 1 97.88 243 GLY B C 1
ATOM 4113 O O . GLY B 1 243 ? 9.523 10.875 0.825 1 97.88 243 GLY B O 1
ATOM 4114 N N . THR B 1 244 ? 8.258 12.695 0.678 1 98.44 244 THR B N 1
ATOM 4115 C CA . THR B 1 244 ? 8.383 13.07 2.082 1 98.44 244 THR B CA 1
ATOM 4116 C C . THR B 1 244 ? 7.348 12.344 2.932 1 98.44 244 THR B C 1
ATOM 4118 O O . THR B 1 244 ? 6.586 12.977 3.668 1 98.44 244 THR B O 1
ATOM 4121 N N . PHE B 1 245 ? 7.352 11.031 2.852 1 98.38 245 PHE B N 1
ATOM 4122 C CA . PHE B 1 245 ? 6.371 10.25 3.598 1 98.38 245 PHE B CA 1
ATOM 4123 C C . PHE B 1 245 ? 7 8.977 4.148 1 98.38 245 PHE B C 1
ATOM 4125 O O . PHE B 1 245 ? 7.961 8.453 3.572 1 98.38 245 PHE B O 1
ATOM 4132 N N . ARG B 1 246 ? 6.484 8.602 5.273 1 98.12 246 ARG B N 1
ATOM 4133 C CA . ARG B 1 246 ? 6.773 7.301 5.871 1 98.12 246 ARG B CA 1
ATOM 4134 C C . ARG B 1 246 ? 5.844 6.227 5.316 1 98.12 246 ARG B C 1
ATOM 4136 O O . ARG B 1 246 ? 4.641 6.461 5.156 1 98.12 246 ARG B O 1
ATOM 4143 N N . PRO B 1 247 ? 6.359 4.996 4.922 1 96.88 247 PRO B N 1
ATOM 4144 C CA . PRO B 1 247 ? 5.441 3.92 4.547 1 96.88 247 PRO B CA 1
ATOM 4145 C C . PRO B 1 247 ? 4.422 3.609 5.641 1 96.88 247 PRO B C 1
ATOM 4147 O O . PRO B 1 247 ? 4.719 3.764 6.828 1 96.88 247 PRO B O 1
ATOM 4150 N N . VAL B 1 248 ? 3.236 3.191 5.234 1 98.25 248 VAL B N 1
ATOM 4151 C CA . VAL B 1 248 ? 2.162 2.9 6.18 1 98.25 248 VAL B CA 1
ATOM 4152 C C . VAL B 1 248 ? 2.637 1.873 7.203 1 98.25 248 VAL B C 1
ATOM 4154 O O . VAL B 1 248 ? 3.391 0.957 6.867 1 98.25 248 VAL B O 1
ATOM 4157 N N . GLN B 1 249 ? 2.225 2.043 8.438 1 98.06 249 GLN B N 1
ATOM 4158 C CA . GLN B 1 249 ? 2.553 1.181 9.562 1 98.06 249 GLN B CA 1
ATOM 4159 C C . GLN B 1 249 ? 1.403 0.229 9.883 1 98.06 249 GLN B C 1
ATOM 4161 O O . GLN B 1 249 ? 0.24 0.543 9.625 1 98.06 249 GLN B O 1
ATOM 4166 N N . PRO B 1 250 ? 1.748 -0.932 10.461 1 96.38 250 PRO B N 1
ATOM 4167 C CA . PRO B 1 250 ? 0.697 -1.895 10.797 1 96.38 250 PRO B CA 1
ATOM 4168 C C . PRO B 1 250 ? -0.221 -1.399 11.914 1 96.38 250 PRO B C 1
ATOM 4170 O O . PRO B 1 250 ? 0.233 -0.718 12.836 1 96.38 250 PRO B O 1
ATOM 4173 N N . LEU B 1 251 ? -1.49 -1.789 11.859 1 97.62 251 LEU B N 1
ATOM 4174 C CA . LEU B 1 251 ? -2.465 -1.419 12.875 1 97.62 251 LEU B CA 1
ATOM 4175 C C . LEU B 1 251 ? -2.205 -2.174 14.18 1 97.62 251 LEU B C 1
ATOM 4177 O O . LEU B 1 251 ? -2.469 -1.655 15.266 1 97.62 251 LEU B O 1
ATOM 4181 N N . ASN B 1 252 ? -1.656 -3.438 14.039 1 96.06 252 ASN B N 1
ATOM 4182 C CA . ASN B 1 252 ? -1.395 -4.281 15.195 1 96.06 252 ASN B CA 1
ATOM 4183 C C . ASN B 1 252 ? -2.619 -4.391 16.109 1 96.06 252 ASN B C 1
ATOM 4185 O O . ASN B 1 252 ? -2.523 -4.188 17.312 1 96.06 252 ASN B O 1
ATOM 4189 N N . GLY B 1 253 ? -3.758 -4.617 15.547 1 95 253 GLY B N 1
ATOM 4190 C CA . GLY B 1 253 ? -4.957 -4.883 16.328 1 95 253 GLY B CA 1
ATOM 4191 C C . GLY B 1 253 ? -5.742 -3.629 16.656 1 95 253 GLY B C 1
ATOM 4192 O O . GLY B 1 253 ? -6.852 -3.709 17.188 1 95 253 GLY B O 1
ATOM 4193 N N . ARG B 1 254 ? -5.262 -2.383 16.422 1 97.56 254 ARG B N 1
ATOM 4194 C CA . ARG B 1 254 ? -5.992 -1.148 16.688 1 97.56 254 ARG B CA 1
ATOM 4195 C C . ARG B 1 254 ? -7.215 -1.032 15.781 1 97.56 254 ARG B C 1
ATOM 4197 O O . ARG B 1 254 ? -7.172 -1.429 14.617 1 97.56 254 ARG B O 1
ATOM 4204 N N . GLN B 1 255 ? -8.211 -0.452 16.375 1 97.56 255 GLN B N 1
ATOM 4205 C CA . GLN B 1 255 ? -9.445 -0.201 15.633 1 97.56 255 GLN B CA 1
ATOM 4206 C C . GLN B 1 255 ? -9.461 1.215 15.062 1 97.56 255 GLN B C 1
ATOM 4208 O O . GLN B 1 255 ? -9.07 2.168 15.734 1 97.56 255 GLN B O 1
ATOM 4213 N N . VAL B 1 256 ? -9.859 1.323 13.828 1 98.81 256 VAL B N 1
ATOM 4214 C CA . VAL B 1 256 ? -10.102 2.621 13.211 1 98.81 256 VAL B CA 1
ATOM 4215 C C . VAL B 1 256 ? -11.602 2.914 13.195 1 98.81 256 VAL B C 1
ATOM 4217 O O . VAL B 1 256 ? -12.406 2.064 12.797 1 98.81 256 VAL B O 1
ATOM 4220 N N . PHE B 1 257 ? -11.969 4.078 13.656 1 98.88 257 PHE B N 1
ATOM 4221 C CA . PHE B 1 257 ? -13.375 4.461 13.734 1 98.88 257 PHE B CA 1
ATOM 4222 C C . PHE B 1 257 ? -13.734 5.449 12.633 1 98.88 257 PHE B C 1
ATOM 4224 O O . PHE B 1 257 ? -12.852 6.094 12.062 1 98.88 257 PHE B O 1
ATOM 4231 N N . ARG B 1 258 ? -14.984 5.5 12.258 1 98.69 258 ARG B N 1
ATOM 4232 C CA . ARG B 1 258 ? -15.469 6.48 11.297 1 98.69 258 ARG B CA 1
ATOM 4233 C C . ARG B 1 258 ? -16.656 7.266 11.867 1 98.69 258 ARG B C 1
ATOM 4235 O O . ARG B 1 258 ? -17.406 6.746 12.68 1 98.69 258 ARG B O 1
ATOM 4242 N N . SER B 1 259 ? -16.75 8.5 11.461 1 97.56 259 SER B N 1
ATOM 4243 C CA . SER B 1 259 ? -17.891 9.328 11.867 1 97.56 259 SER B CA 1
ATOM 4244 C C . SER B 1 259 ? -19.156 8.914 11.125 1 97.56 259 SER B C 1
ATOM 4246 O O . SER B 1 259 ? -19.094 8.25 10.086 1 97.56 259 SER B O 1
ATOM 4248 N N . GLY B 1 260 ? -20.375 8.961 11.734 1 77.81 260 GLY B N 1
ATOM 4249 C CA . GLY B 1 260 ? -21.656 8.625 11.141 1 77.81 260 GLY B CA 1
ATOM 4250 C C . GLY B 1 260 ? -22.078 9.594 10.055 1 77.81 260 GLY B C 1
ATOM 4251 O O . GLY B 1 260 ? -21.688 10.766 10.062 1 77.81 260 GLY B O 1
ATOM 4252 N N . SER B 1 261 ? -22 9.195 8.805 1 59.66 261 SER B N 1
ATOM 4253 C CA . SER B 1 261 ? -22.484 10.133 7.789 1 59.66 261 SER B CA 1
ATOM 4254 C C . SER B 1 261 ? -23.688 10.906 8.281 1 59.66 261 SER B C 1
ATOM 4256 O O . SER B 1 261 ? -24.594 10.336 8.891 1 59.66 261 SER B O 1
ATOM 4258 N N . ALA B 1 262 ? -23.516 12.117 8.609 1 48.31 262 ALA B N 1
ATOM 4259 C CA . ALA B 1 262 ? -24.656 12.961 8.984 1 48.31 262 ALA B CA 1
ATOM 4260 C C . ALA B 1 262 ? -25.906 12.562 8.211 1 48.31 262 ALA B C 1
ATOM 4262 O O . ALA B 1 262 ? -25.859 12.391 6.992 1 48.31 262 ALA B O 1
ATOM 4263 N N . LEU B 1 263 ? -26.766 11.773 8.781 1 41.84 263 LEU B N 1
ATOM 4264 C CA . LEU B 1 263 ? -28.094 11.742 8.195 1 41.84 263 LEU B CA 1
ATOM 4265 C C . LEU B 1 263 ? -28.453 13.086 7.578 1 41.84 263 LEU B C 1
ATOM 4267 O O . LEU B 1 263 ? -28.422 14.117 8.258 1 41.84 263 LEU B O 1
ATOM 4271 N N . ILE B 1 264 ? -28.016 13.32 6.434 1 39.81 264 ILE B N 1
ATOM 4272 C CA . ILE B 1 264 ? -28.734 14.445 5.844 1 39.81 264 ILE B CA 1
ATOM 4273 C C . ILE B 1 264 ? -30.203 14.406 6.262 1 39.81 264 ILE B C 1
ATOM 4275 O O . ILE B 1 264 ? -30.906 13.453 5.949 1 39.81 264 ILE B O 1
ATOM 4279 N N . LEU B 1 265 ? -30.547 14.867 7.395 1 35.59 265 LEU B N 1
ATOM 4280 C CA . LEU B 1 265 ? -31.953 15.133 7.66 1 35.59 265 LEU B CA 1
ATOM 4281 C C . LEU B 1 265 ? -32.656 15.68 6.418 1 35.59 265 LEU B C 1
ATOM 4283 O O . LEU B 1 265 ? -32.344 16.781 5.969 1 35.59 265 LEU B O 1
ATOM 4287 N N . ALA B 1 266 ? -32.938 14.828 5.496 1 38.62 266 ALA B N 1
ATOM 4288 C CA . ALA B 1 266 ? -33.938 15.273 4.543 1 38.62 266 ALA B CA 1
ATOM 4289 C C . ALA B 1 266 ? -35.031 16.062 5.246 1 38.62 266 ALA B C 1
ATOM 4291 O O . ALA B 1 266 ? -35.656 15.57 6.188 1 38.62 266 ALA B O 1
ATOM 4292 N N . SER B 1 267 ? -34.938 17.359 5.395 1 35.53 267 SER B N 1
ATOM 4293 C CA . SER B 1 267 ? -36.062 18.188 5.82 1 35.53 267 SER B CA 1
ATOM 4294 C C . SER B 1 267 ? -37.375 17.656 5.289 1 35.53 267 SER B C 1
ATOM 4296 O O . SER B 1 267 ? -37.562 17.531 4.074 1 35.53 267 SER B O 1
ATOM 4298 N N . SER B 1 268 ? -37.938 16.719 5.957 1 37.84 268 SER B N 1
ATOM 4299 C CA . SER B 1 268 ? -39.344 16.281 5.832 1 37.84 268 SER B CA 1
ATOM 4300 C C . SER B 1 268 ? -40.25 17.422 5.391 1 37.84 268 SER B C 1
ATOM 4302 O O . SER B 1 268 ? -41.438 17.25 5.25 1 37.84 268 SER B O 1
ATOM 4304 N N . ALA B 1 269 ? -39.781 18.641 5.391 1 38 269 ALA B N 1
ATOM 4305 C CA . ALA B 1 269 ? -40.719 19.719 5.043 1 38 269 ALA B CA 1
ATOM 4306 C C . ALA B 1 269 ? -41.125 19.625 3.58 1 38 269 ALA B C 1
ATOM 4308 O O . ALA B 1 269 ? -42.188 20.125 3.203 1 38 269 ALA B O 1
ATOM 4309 N N . LEU B 1 270 ? -40.312 18.953 2.838 1 34.88 270 LEU B N 1
ATOM 4310 C CA . LEU B 1 270 ? -40.781 18.969 1.459 1 34.88 270 LEU B CA 1
ATOM 4311 C C . LEU B 1 270 ? -41.875 17.906 1.232 1 34.88 270 LEU B C 1
ATOM 4313 O O . LEU B 1 270 ? -42.75 18.078 0.395 1 34.88 270 LEU B O 1
ATOM 4317 N N . LEU B 1 271 ? -41.75 16.828 2.025 1 36.12 271 LEU B N 1
ATOM 4318 C CA . LEU B 1 271 ? -42.812 15.875 1.798 1 36.12 271 LEU B CA 1
ATOM 4319 C C . LEU B 1 271 ? -44.125 16.359 2.424 1 36.12 271 LEU B C 1
ATOM 4321 O O . LEU B 1 271 ? -45.219 16.031 1.947 1 36.12 271 LEU B O 1
ATOM 4325 N N . ALA B 1 272 ? -44.094 17.188 3.527 1 37.66 272 ALA B N 1
ATOM 4326 C CA . ALA B 1 272 ? -45.344 17.672 4.125 1 37.66 272 ALA B CA 1
ATOM 4327 C C . ALA B 1 272 ? -46.031 18.672 3.205 1 37.66 272 ALA B C 1
ATOM 4329 O O . ALA B 1 272 ? -47.281 18.703 3.148 1 37.66 272 ALA B O 1
ATOM 4330 N N . ALA B 1 273 ? -45.312 19.453 2.492 1 37.91 273 ALA B N 1
ATOM 4331 C CA . ALA B 1 273 ? -45.969 20.422 1.615 1 37.91 273 ALA B CA 1
ATOM 4332 C C . ALA B 1 273 ? -46.594 19.719 0.4 1 37.91 273 ALA B C 1
ATOM 4334 O O . ALA B 1 273 ? -47.625 20.141 -0.1 1 37.91 273 ALA B O 1
ATOM 4335 N N . ALA B 1 274 ? -45.906 18.641 0.042 1 40.22 274 ALA B N 1
ATOM 4336 C CA . ALA B 1 274 ? -46.531 17.984 -1.108 1 40.22 274 ALA B CA 1
ATOM 4337 C C . ALA B 1 274 ? -47.844 17.281 -0.713 1 40.22 274 ALA B C 1
ATOM 4339 O O . ALA B 1 274 ? -48.781 17.266 -1.485 1 40.22 274 ALA B O 1
ATOM 4340 N N . MET B 1 275 ? -47.812 16.766 0.577 1 38.22 275 MET B N 1
ATOM 4341 C CA . MET B 1 275 ? -49.094 16.156 0.975 1 38.22 275 MET B CA 1
ATOM 4342 C C . MET B 1 275 ? -50.156 17.219 1.22 1 38.22 275 MET B C 1
ATOM 4344 O O . MET B 1 275 ? -51.344 16.984 0.96 1 38.22 275 MET B O 1
ATOM 4348 N N . ALA B 1 276 ? -49.75 18.344 1.808 1 40.19 276 ALA B N 1
ATOM 4349 C CA . ALA B 1 276 ? -50.781 19.359 2.039 1 40.19 276 ALA B CA 1
ATOM 4350 C C . ALA B 1 276 ? -51.312 19.906 0.721 1 40.19 276 ALA B C 1
ATOM 4352 O O . ALA B 1 276 ? -52.469 20.297 0.631 1 40.19 276 ALA B O 1
ATOM 4353 N N . ALA B 1 277 ? -50.438 20.062 -0.191 1 41.97 277 ALA B N 1
ATOM 4354 C CA . ALA B 1 277 ? -50.938 20.547 -1.477 1 41.97 277 ALA B CA 1
ATOM 4355 C C . ALA B 1 277 ? -51.906 19.578 -2.104 1 41.97 277 ALA B C 1
ATOM 4357 O O . ALA B 1 277 ? -52.844 19.969 -2.803 1 41.97 277 ALA B O 1
ATOM 4358 N N . ALA B 1 278 ? -51.562 18.297 -1.864 1 44.69 278 ALA B N 1
ATOM 4359 C CA . ALA B 1 278 ? -52.5 17.344 -2.436 1 44.69 278 ALA B CA 1
ATOM 4360 C C . ALA B 1 278 ? -53.844 17.438 -1.736 1 44.69 278 ALA B C 1
ATOM 4362 O O . ALA B 1 278 ? -54.906 17.25 -2.367 1 44.69 278 ALA B O 1
ATOM 4363 N N . LEU B 1 279 ? -53.781 17.688 -0.446 1 42.28 279 LEU B N 1
ATOM 4364 C CA . LEU B 1 279 ? -55.062 17.688 0.217 1 42.28 279 LEU B CA 1
ATOM 4365 C C . LEU B 1 279 ? -55.812 19.016 -0.018 1 42.28 279 LEU B C 1
ATOM 4367 O O . LEU B 1 279 ? -57 19.125 0.239 1 42.28 279 LEU B O 1
ATOM 4371 N N . GLY B 1 280 ? -55 20.062 -0.199 1 39.88 280 GLY B N 1
ATOM 4372 C CA . GLY B 1 280 ? -55.75 21.312 -0.17 1 39.88 280 GLY B CA 1
ATOM 4373 C C . GLY B 1 280 ? -56.625 21.516 -1.384 1 39.88 280 GLY B C 1
ATOM 4374 O O . GLY B 1 280 ? -57.312 22.547 -1.506 1 39.88 280 GLY B O 1
ATOM 4375 N N . LEU B 1 281 ? -56.344 20.922 -2.455 1 38.22 281 LEU B N 1
ATOM 4376 C CA . LEU B 1 281 ? -57 21.5 -3.617 1 38.22 281 LEU B CA 1
ATOM 4377 C C . LEU B 1 281 ? -58.5 21.172 -3.621 1 38.22 281 LEU B C 1
ATOM 4379 O O . LEU B 1 281 ? -59.219 21.5 -4.582 1 38.22 281 LEU B O 1
ATOM 4383 N N . SER B 1 282 ? -58.906 20.188 -2.844 1 37.72 282 SER B N 1
ATOM 4384 C CA . SER B 1 282 ? -60.281 19.906 -3.213 1 37.72 282 SER B CA 1
ATOM 4385 C C . SER B 1 282 ? -61.219 21.031 -2.758 1 37.72 282 SER B C 1
ATOM 4387 O O . SER B 1 282 ? -61.5 21.156 -1.567 1 37.72 282 SER B O 1
ATOM 4389 N N . GLN B 1 283 ? -60.875 22.297 -3.078 1 31.98 283 GLN B N 1
ATOM 4390 C CA . GLN B 1 283 ? -61.875 23.328 -2.83 1 31.98 283 GLN B CA 1
ATOM 4391 C C . GLN B 1 283 ? -63.219 22.906 -3.412 1 31.98 283 GLN B C 1
ATOM 4393 O O . GLN B 1 283 ? -63.281 22.422 -4.543 1 31.98 283 GLN B O 1
ATOM 4398 N N . PRO B 1 284 ? -64.25 22.75 -2.52 1 38.81 284 PRO B N 1
ATOM 4399 C CA . PRO B 1 284 ? -65.625 22.484 -2.873 1 38.81 284 PRO B CA 1
ATOM 4400 C C . PRO B 1 284 ? -66.188 23.422 -3.949 1 38.81 284 PRO B C 1
ATOM 4402 O O . PRO B 1 284 ? -65.812 24.594 -3.99 1 38.81 284 PRO B O 1
ATOM 4405 N N . ASN B 1 285 ? -66.375 22.953 -5.207 1 29.8 285 ASN B N 1
ATOM 4406 C CA . ASN B 1 285 ? -67.375 23.703 -5.93 1 29.8 285 ASN B CA 1
ATOM 4407 C C . ASN B 1 285 ? -68.688 23.797 -5.137 1 29.8 285 ASN B C 1
ATOM 4409 O O . ASN B 1 285 ? -69.125 22.812 -4.512 1 29.8 285 ASN B O 1
#

Sequence (570 aa):
WCYQTQFTCDHQCNTPEKWNHANNACSGKSQSPINVVTRKTLKDERLTPFQFTNYQQIFKGTIKNNGHSVQVGVPHVSTISGGGLPTTYKAVQFHLHWGTNGGPGSEHTIDGEQYPMELHIVHMKQDYTDLTTALSDPEGVAVLGFFYERSNSGNRKYDPIINALQNIKTTNANTSFSGASLTQLIPSEQNLTSFYRYKGSLTTPGCTEAVIWTLFENPIPLSVEQLKAFSDLKFHDGKPMVGTFRPVQPLNGRQVFRSGSALILASSALLAAAMAAALGLSQPNWCYQTQFTCDHQCNTPEKWNHANNACSGKSQSPINVVTRKTLKDERLTPFQFTNYQQIFKGTIKNNGHSVQVGVPHVSTISGGGLPTTYKAVQFHLHWGTNGGPGSEHTIDGEQYPMELHIVHMKQDYTDLTTALSDPEGVAVLGFFYERSNSGNRKYDPIINALQNIKTTNANTSFSGASLTQLIPSEQNLTSFYRYKGSLTTPGCTEAVIWTLFENPIPLSVEQLKAFSDLKFHDGKPMVGTFRPVQPLNGRQVFRSGSALILASSALLAAAMAAALGLSQPN

Organism: Seriola dumerili (NCBI:txid41447)

Secondary structure (DSSP, 8-state):
---GGG-BTTB----GGGHHHH-GGGG-SS-S--EE-GGG-EE-TT-PPEEEESTTS-EEEEEEE-SSSEEEE--TT-EEEETT-SS-EEEEEEEEEE-STT-S--SSEETTEEPSEEEEEEEEETT-SSHHHHTTSTTSEEEEEEEEEEESS--GGGHHHHHHHTT--STT-EEEEEEE-HHHHS--GGGGS-EEEEEE--SSTT--S-EEEEEESSPEEEEHHHHHHGGG-B-TTSSB-----PPPPP-TTPPPEE---------THHHHHHHHHHHHT----/---GGG-BTTB----GGGHHHH-GGGG-SS-S--EE-GGG-EE-TT-PPEEEESTTS-EEEEEEE-SSSEEEE--TT-EEEETT-SS-EEEEEEEEEE-STT-S--SSEETTEEPSEEEEEEEEETT-SSHHHHTTSTTSEEEEEEEEEEESS--GGGHHHHHHHTT--STT-EEEEEEE-HHHHS--GGGGS-EEEEEE--SSTT--S-EEEEEESSPEEEEHHHHHHGGG-B-TTSSB-----PPPPP-TTPPPEE---------THHHHHHHHHHHHT----